Protein AF-0000000087532354 (afdb_homodimer)

Organism: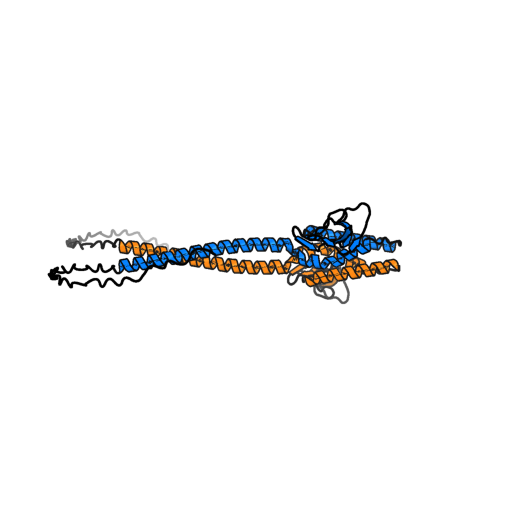 NCBI:txid342944

Secondary structure (DSSP, 8-state):
------------------------------------------HHHHHHHHHHHHHHHHHHHHHHHHHHHHHHHHHHHHHHHHHHHTTTHHHHHHHHHHHHHHHHHHHSPP-SHHHHHHHHHHHHHHHHHHHHHHHTTEEEPP-TTSBP-TTTEEEEEEE--TT--TTBEEEEEE--EEETTEEEEPEEEEEE-/------------------------------------------HHHHHHHHHHHHHHHHHHHHHHHHHHHHHHHHHHHHHHHHHHHTTTHHHHHHHHHHHHHHHHHHHS---SHHHHHHHHHHHHHHHHHHHHHHHTTEEEPP-TTSBP-TTTEEEEEEE--TT--TTBEEEEEE--EEETTEEEEPEEEEEE-

Radius of gyration: 48.54 Å; Cα contacts (8 Å, |Δi|>4): 443; chains: 2; bounding box: 159×122×84 Å

Sequence (386 aa):
MKKDEPLSNEETETVNDEKQEESTEEDTVEIIDNDTSDEAVSEDAQRIEELEAEVLEWKNRSLRTQADLDNVRKRAKDEKVKLEKYRAEKLLLGMMPALDNFERALKAEPEGEEAKSIYKGVEMVFNQLKEAAEAEGLQEMPTVGEMFDPHYHQAVMQVEEEGFESNQIVEELQKGYLLKDKVLRPAMVKVNAMKKDEPLSNEETETVNDEKQEESTEEDTVEIIDNDTSDEAVSEDAQRIEELEAEVLEWKNRSLRTQADLDNVRKRAKDEKVKLEKYRAEKLLLGMMPALDNFERALKAEPEGEEAKSIYKGVEMVFNQLKEAAEAEGLQEMPTVGEMFDPHYHQAVMQVEEEGFESNQIVEELQKGYLLKDKVLRPAMVKVNA

Foldseek 3Di:
DDDDDPDDDDPPPPPDPPDPPPDPPPPPPPPPPPPPPVVPCPPVNVVVVVVVVVCVVVVVVVVVVVVVVVVVVVVVVVVVVVCLLCVCLVVVLVCQVVLQVLVVVLVDDDDDPVVNVVSVVSVVVSVVVVVVCVVSQKDWDDAAQAADDPQAEDEDEEDADPPHDFRHFHDWPGIWIDRHPHTSGHTYTYGYD/DDDDDDPDDDPPPDPDPPDPPPDPPPPPPPPPPPPPPVVPCPPVNVVVVVVVVVVVVVVVVVVVVVVVVVVVVVVVVVVVVVCLLCVCLVVVLVCQVVLQVLVVVLVDDDDDPVVNVVSVVSVVVSVVVVVVCVVSQKDWDDAAQDADDPQAEDEDEEDADPPHDFRHFHDWPGIWIDRHPHTSGHTYTYGYD

Nearest PDB structures (foldseek):
  4ani-assembly1_B  TM=7.254E-01  e=4.272E-14  Geobacillus kaustophilus HTA426
  1dkg-assembly1_A  TM=8.005E-01  e=1.121E-10  Escherichia coli
  1dkg-assembly1_B  TM=6.593E-01  e=4.690E-10  Escherichia coli
  3a6m-assembly1_B  TM=4.992E-01  e=2.482E-08  Thermus thermophilus HB8
  4ani-assembly1_B  TM=7.252E-01  e=4.903E-14  Geobacillus kaustophilus HTA426

Solvent-accessible surface area (backbone atoms only — not comparable to full-atom values): 22303 Å² total; per-residue (Å²): 134,84,84,86,82,79,83,83,84,77,86,74,81,78,79,81,81,76,81,77,81,74,83,75,77,78,74,78,72,77,74,72,76,68,75,70,70,67,69,64,70,43,77,51,55,53,50,39,52,52,35,53,52,48,30,51,50,28,45,51,50,26,52,48,39,46,49,50,36,53,49,50,52,51,49,47,52,51,50,51,52,50,52,64,65,52,30,50,50,66,50,52,62,43,36,43,64,35,52,51,50,49,56,56,54,68,69,56,77,62,82,49,67,65,26,40,55,52,47,51,52,50,50,51,36,50,50,42,42,48,48,26,43,39,74,65,35,44,38,80,55,89,49,65,76,34,72,70,39,79,83,52,34,40,79,78,44,76,42,85,52,88,95,53,52,69,42,18,24,71,40,72,79,38,86,16,34,25,46,70,92,37,77,72,40,55,16,33,26,28,27,21,94,132,85,90,82,82,85,76,84,82,82,83,72,82,81,84,81,81,79,80,78,82,77,83,79,77,78,77,80,76,78,77,74,79,70,76,70,71,71,70,66,70,44,75,52,56,53,51,41,53,52,35,53,52,47,31,52,51,28,45,51,49,26,54,50,38,46,51,50,35,53,50,50,52,50,50,47,52,52,49,51,52,52,51,62,66,52,31,48,49,66,51,52,61,44,35,42,63,34,53,52,50,49,55,57,55,68,68,56,79,62,82,50,70,66,26,39,54,50,46,52,52,49,50,52,36,49,51,41,42,49,49,28,42,38,74,66,34,44,37,79,56,87,49,66,76,36,72,69,40,78,84,53,35,40,79,78,43,77,42,86,53,89,95,53,53,70,43,18,24,72,40,71,80,36,87,15,33,25,48,72,93,36,77,71,38,54,17,33,27,28,27,22,93

Structure (mmCIF, N/CA/C/O backbone):
data_AF-0000000087532354-model_v1
#
loop_
_entity.id
_entity.type
_entity.pdbx_description
1 polymer 'Protein GrpE'
#
loop_
_atom_site.group_PDB
_atom_site.id
_atom_site.type_symbol
_atom_site.label_atom_id
_atom_site.label_alt_id
_atom_site.label_comp_id
_atom_site.label_asym_id
_atom_site.label_entity_id
_atom_site.label_seq_id
_atom_site.pdbx_PDB_ins_code
_atom_site.Cartn_x
_atom_site.Cartn_y
_atom_site.Cartn_z
_atom_site.occupancy
_atom_site.B_iso_or_equiv
_atom_site.auth_seq_id
_atom_site.auth_comp_id
_atom_site.auth_asym_id
_atom_site.auth_atom_id
_atom_site.pdbx_PDB_model_num
ATOM 1 N N . MET A 1 1 ? -75.312 32.625 -9.445 1 25.61 1 MET A N 1
ATOM 2 C CA . MET A 1 1 ? -75.5 33.781 -10.336 1 25.61 1 MET A CA 1
ATOM 3 C C . MET A 1 1 ? -75.562 35.062 -9.531 1 25.61 1 MET A C 1
ATOM 5 O O . MET A 1 1 ? -76.125 36.062 -10.016 1 25.61 1 MET A O 1
ATOM 9 N N . LYS A 1 2 ? -75.062 34.969 -8.188 1 22.47 2 LYS A N 1
ATOM 10 C CA . LYS A 1 2 ? -75.562 35.906 -7.195 1 22.47 2 LYS A CA 1
ATOM 11 C C . LYS A 1 2 ? -75.312 37.344 -7.594 1 22.47 2 LYS A C 1
ATOM 13 O O . LYS A 1 2 ? -74.438 37.594 -8.453 1 22.47 2 LYS A O 1
ATOM 18 N N . LYS A 1 3 ? -75.125 38.156 -6.559 1 29.89 3 LYS A N 1
ATOM 19 C CA . LYS A 1 3 ? -75.625 39.344 -5.871 1 29.89 3 LYS A CA 1
ATOM 20 C C . LYS A 1 3 ? -74.812 40.594 -6.25 1 29.89 3 LYS A C 1
ATOM 22 O O . LYS A 1 3 ? -73.562 40.625 -6.051 1 29.89 3 LYS A O 1
ATOM 27 N N . ASP A 1 4 ? -75.312 41.344 -7.293 1 28.09 4 ASP A N 1
ATOM 28 C CA . ASP A 1 4 ? -74.938 42.562 -7.988 1 28.09 4 ASP A CA 1
ATOM 29 C C . ASP A 1 4 ? -74.562 43.656 -6.996 1 28.09 4 ASP A C 1
ATOM 31 O O . ASP A 1 4 ? -75.125 43.75 -5.898 1 28.09 4 ASP A O 1
ATOM 35 N N . GLU A 1 5 ? -73.438 44.375 -7.293 1 27.88 5 GLU A N 1
ATOM 36 C CA . GLU A 1 5 ? -72.375 45.219 -6.836 1 27.88 5 GLU A CA 1
ATOM 37 C C . GLU A 1 5 ? -72.812 46.625 -6.5 1 27.88 5 GLU A C 1
ATOM 39 O O . GLU A 1 5 ? -73.375 47.312 -7.355 1 27.88 5 GLU A O 1
ATOM 44 N N . PRO A 1 6 ? -73.25 47.031 -5.23 1 29.36 6 PRO A N 1
ATOM 45 C CA . PRO A 1 6 ? -73.938 48.219 -4.711 1 29.36 6 PRO A CA 1
ATOM 46 C C . PRO A 1 6 ? -73.062 49.469 -4.754 1 29.36 6 PRO A C 1
ATOM 48 O O . PRO A 1 6 ? -73.438 50.531 -4.23 1 29.36 6 PRO A O 1
ATOM 51 N N . LEU A 1 7 ? -71.938 49.562 -5.625 1 29.47 7 LEU A N 1
ATOM 52 C CA . LEU A 1 7 ? -70.812 50.344 -5.148 1 29.47 7 LEU A CA 1
ATOM 53 C C . LEU A 1 7 ? -71.188 51.844 -5.027 1 29.47 7 LEU A C 1
ATOM 55 O O . LEU A 1 7 ? -71.75 52.406 -5.969 1 29.47 7 LEU A O 1
ATOM 59 N N . SER A 1 8 ? -71.062 52.375 -3.742 1 26.92 8 SER A N 1
ATOM 60 C CA . SER A 1 8 ? -71.375 53.531 -2.865 1 26.92 8 SER A CA 1
ATOM 61 C C . SER A 1 8 ? -70.625 54.781 -3.346 1 26.92 8 SER A C 1
ATOM 63 O O . SER A 1 8 ? -69.438 54.75 -3.662 1 26.92 8 SER A O 1
ATOM 65 N N . ASN A 1 9 ? -71.5 55.781 -3.779 1 24.22 9 ASN A N 1
ATOM 66 C CA . ASN A 1 9 ? -71.312 57.094 -4.398 1 24.22 9 ASN A CA 1
ATOM 67 C C . ASN A 1 9 ? -70.438 58 -3.568 1 24.22 9 ASN A C 1
ATOM 69 O O . ASN A 1 9 ? -70.25 57.781 -2.365 1 24.22 9 ASN A O 1
ATOM 73 N N . GLU A 1 10 ? -69.812 59.125 -4.207 1 25.2 10 GLU A N 1
ATOM 74 C CA . GLU A 1 10 ? -68.75 60.031 -4.461 1 25.2 10 GLU A CA 1
ATOM 75 C C . GLU A 1 10 ? -68.812 61.281 -3.598 1 25.2 10 GLU A C 1
ATOM 77 O O . GLU A 1 10 ? -68.062 62.25 -3.781 1 25.2 10 GLU A O 1
ATOM 82 N N . GLU A 1 11 ? -69.625 61.344 -2.408 1 26.47 11 GLU A N 1
ATOM 83 C CA . GLU A 1 11 ? -70 62.75 -2.201 1 26.47 11 GLU A CA 1
ATOM 84 C C . GLU A 1 11 ? -68.812 63.562 -1.753 1 26.47 11 GLU A C 1
ATOM 86 O O . GLU A 1 11 ? -68 63.125 -0.918 1 26.47 11 GLU A O 1
ATOM 91 N N . THR A 1 12 ? -68.375 64.688 -2.498 1 27.28 12 THR A N 1
ATOM 92 C CA . THR A 1 12 ? -67.25 65.625 -2.67 1 27.28 12 THR A CA 1
ATOM 93 C C . THR A 1 12 ? -67.312 66.688 -1.58 1 27.28 12 THR A C 1
ATOM 95 O O . THR A 1 12 ? -66.562 67.688 -1.651 1 27.28 12 THR A O 1
ATOM 98 N N . GLU A 1 13 ? -67.562 66.375 -0.245 1 27.33 13 GLU A N 1
ATOM 99 C CA . GLU A 1 13 ? -67.812 67.5 0.605 1 27.33 13 GLU A CA 1
ATOM 100 C C . GLU A 1 13 ? -66.625 68.438 0.751 1 27.33 13 GLU A C 1
ATOM 102 O O . GLU A 1 13 ? -65.5 67.938 1.001 1 27.33 13 GLU A O 1
ATOM 107 N N . THR A 1 14 ? -66.562 69.625 0.153 1 28.23 14 THR A N 1
ATOM 108 C CA . THR A 1 14 ? -65.625 70.688 -0.023 1 28.23 14 THR A CA 1
ATOM 109 C C . THR A 1 14 ? -65.312 71.375 1.314 1 28.23 14 THR A C 1
ATOM 111 O O . THR A 1 14 ? -66.188 71.938 1.95 1 28.23 14 THR A O 1
ATOM 114 N N . VAL A 1 15 ? -64.562 70.75 2.264 1 27.83 15 VAL A N 1
ATOM 115 C CA . VAL A 1 15 ? -64.25 71.25 3.6 1 27.83 15 VAL A CA 1
ATOM 116 C C . VAL A 1 15 ? -63.438 72.562 3.496 1 27.83 15 VAL A C 1
ATOM 118 O O . VAL A 1 15 ? -62.531 72.688 2.672 1 27.83 15 VAL A O 1
ATOM 121 N N . ASN A 1 16 ? -64.125 73.75 3.889 1 26.28 16 ASN A N 1
ATOM 122 C CA . ASN A 1 16 ? -63.75 75.125 4.016 1 26.28 16 ASN A CA 1
ATOM 123 C C . ASN A 1 16 ? -62.594 75.375 4.953 1 26.28 16 ASN A C 1
ATOM 125 O O . ASN A 1 16 ? -62.656 75 6.129 1 26.28 16 ASN A O 1
ATOM 129 N N . ASP A 1 17 ? -61.312 75.5 4.469 1 25.25 17 ASP A N 1
ATOM 130 C CA . ASP A 1 17 ? -59.969 75.562 5.031 1 25.25 17 ASP A CA 1
ATOM 131 C C . ASP A 1 17 ? -59.781 76.938 5.746 1 25.25 17 ASP A C 1
ATOM 133 O O . ASP A 1 17 ? -59.688 77.938 5.102 1 25.25 17 ASP A O 1
ATOM 137 N N . GLU A 1 18 ? -60.656 77.312 6.766 1 25.89 18 GLU A N 1
ATOM 138 C CA . GLU A 1 18 ? -60.438 78.625 7.363 1 25.89 18 GLU A CA 1
ATOM 139 C C . GLU A 1 18 ? -59.031 78.688 7.98 1 25.89 18 GLU A C 1
ATOM 141 O O . GLU A 1 18 ? -58.594 77.812 8.695 1 25.89 18 GLU A O 1
ATOM 146 N N . LYS A 1 19 ? -58.188 79.688 7.516 1 26.73 19 LYS A N 1
ATOM 147 C CA . LYS A 1 19 ? -56.812 80.062 7.691 1 26.73 19 LYS A CA 1
ATOM 148 C C . LYS A 1 19 ? -56.594 80.75 9.062 1 26.73 19 LYS A C 1
ATOM 150 O O . LYS A 1 19 ? -57.125 81.812 9.336 1 26.73 19 LYS A O 1
ATOM 155 N N . GLN A 1 20 ? -56.812 80 10.234 1 24.98 20 GLN A N 1
ATOM 156 C CA . GLN A 1 20 ? -56.562 80.75 11.461 1 24.98 20 GLN A CA 1
ATOM 157 C C . GLN A 1 20 ? -55.094 81.188 11.578 1 24.98 20 GLN A C 1
ATOM 159 O O . GLN A 1 20 ? -54.219 80.375 11.398 1 24.98 20 GLN A O 1
ATOM 164 N N . GLU A 1 21 ? -54.781 82.438 11.352 1 26.98 21 GLU A N 1
ATOM 165 C CA . GLU A 1 21 ? -53.5 83.125 11.414 1 26.98 21 GLU A CA 1
ATOM 166 C C . GLU A 1 21 ? -52.938 83.125 12.828 1 26.98 21 GLU A C 1
ATOM 168 O O . GLU A 1 21 ? -53.531 83.688 13.758 1 26.98 21 GLU A O 1
ATOM 173 N N . GLU A 1 22 ? -52.594 82 13.438 1 26.94 22 GLU A N 1
ATOM 174 C CA . GLU A 1 22 ? -52.031 82 14.789 1 26.94 22 GLU A CA 1
ATOM 175 C C . GLU A 1 22 ? -50.75 82.812 14.852 1 26.94 22 GLU A C 1
ATOM 177 O O . GLU A 1 22 ? -49.906 82.688 13.977 1 26.94 22 GLU A O 1
ATOM 182 N N . SER A 1 23 ? -50.75 83.875 15.656 1 29.84 23 SER A N 1
ATOM 183 C CA . SER A 1 23 ? -49.719 84.875 16.047 1 29.84 23 SER A CA 1
ATOM 184 C C . SER A 1 23 ? -48.562 84.188 16.719 1 29.84 23 SER A C 1
ATOM 186 O O . SER A 1 23 ? -48.75 83.438 17.688 1 29.84 23 SER A O 1
ATOM 188 N N . THR A 1 24 ? -47.531 83.688 16.031 1 27.44 24 THR A N 1
ATOM 189 C CA . THR A 1 24 ? -46.344 83.062 16.469 1 27.44 24 THR A CA 1
ATOM 190 C C . THR A 1 24 ? -45.469 84 17.328 1 27.44 24 THR A C 1
ATOM 192 O O . THR A 1 24 ? -45.031 85 16.859 1 27.44 24 THR A O 1
ATOM 195 N N . GLU A 1 25 ? -45.938 84.188 18.625 1 29.56 25 GLU A N 1
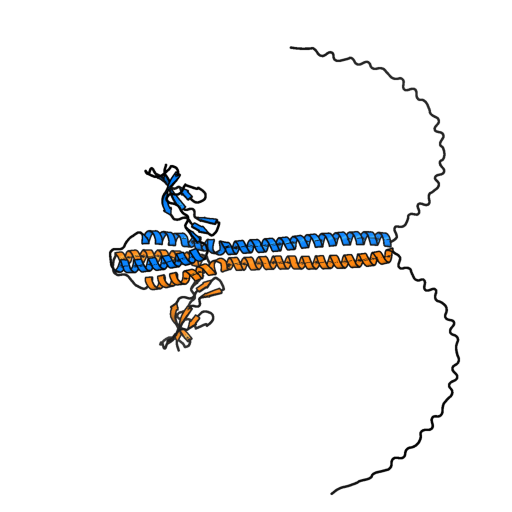ATOM 196 C CA . GLU A 1 25 ? -45.031 84.938 19.531 1 29.56 25 GLU A CA 1
ATOM 197 C C . GLU A 1 25 ? -43.656 84.25 19.547 1 29.56 25 GLU A C 1
ATOM 199 O O . GLU A 1 25 ? -43.5 83.062 19.688 1 29.56 25 GLU A O 1
ATOM 204 N N . GLU A 1 26 ? -42.688 84.875 18.828 1 29.45 26 GLU A N 1
ATOM 205 C CA . GLU A 1 26 ? -41.25 84.5 18.719 1 29.45 26 GLU A CA 1
ATOM 206 C C . GLU A 1 26 ? -40.562 84.562 20.078 1 29.45 26 GLU A C 1
ATOM 208 O O . GLU A 1 26 ? -40.438 85.688 20.656 1 29.45 26 GLU A O 1
ATOM 213 N N . ASP A 1 27 ? -40.969 83.75 21.031 1 31.92 27 ASP A N 1
ATOM 214 C CA . ASP A 1 27 ? -40.156 83.688 22.234 1 31.92 27 ASP A CA 1
ATOM 215 C C . ASP A 1 27 ? -38.656 83.562 21.891 1 31.92 27 ASP A C 1
ATOM 217 O O . ASP A 1 27 ? -38.312 82.625 21.156 1 31.92 27 ASP A O 1
ATOM 221 N N . THR A 1 28 ? -37.906 84.625 21.828 1 32.31 28 THR A N 1
ATOM 222 C CA . THR A 1 28 ? -36.438 84.625 21.688 1 32.31 28 THR A CA 1
ATOM 223 C C . THR A 1 28 ? -35.781 83.812 22.781 1 32.31 28 THR A C 1
ATOM 225 O O . THR A 1 28 ? -35.875 84.125 23.969 1 32.31 28 THR A O 1
ATOM 228 N N . VAL A 1 29 ? -35.969 82.438 22.75 1 33.97 29 VAL A N 1
ATOM 229 C CA . VAL A 1 29 ? -35.188 81.625 23.656 1 33.97 29 VAL A CA 1
ATOM 230 C C . VAL A 1 29 ? -33.688 82 23.531 1 33.97 29 VAL A C 1
ATOM 232 O O . VAL A 1 29 ? -33.156 82.188 22.438 1 33.97 29 VAL A O 1
ATOM 235 N N . GLU A 1 30 ? -33.25 82.875 24.516 1 37.31 30 GLU A N 1
ATOM 236 C CA . GLU A 1 30 ? -31.828 83.125 24.719 1 37.31 30 GLU A CA 1
ATOM 237 C C . GLU A 1 30 ? -31.047 81.812 24.703 1 37.31 30 GLU A C 1
ATOM 239 O O . GLU A 1 30 ? -31.375 80.875 25.438 1 37.31 30 GLU A O 1
ATOM 244 N N . ILE A 1 31 ? -30.641 81.375 23.5 1 36.94 31 ILE A N 1
ATOM 245 C CA . ILE A 1 31 ? -29.703 80.25 23.344 1 36.94 31 ILE A CA 1
ATOM 246 C C . ILE A 1 31 ? -28.516 80.438 24.281 1 36.94 31 ILE A C 1
ATOM 248 O O . ILE A 1 31 ? -27.781 81.438 24.172 1 36.94 31 ILE A O 1
ATOM 252 N N . ILE A 1 32 ? -28.75 80.188 25.594 1 36.94 32 ILE A N 1
ATOM 253 C CA . ILE A 1 32 ? -27.562 80 26.422 1 36.94 32 ILE A CA 1
ATOM 254 C C . ILE A 1 32 ? -26.562 79.125 25.703 1 36.94 32 ILE A C 1
ATOM 256 O O . ILE A 1 32 ? -26.891 78 25.297 1 36.94 32 ILE A O 1
ATOM 260 N N . ASP A 1 33 ? -25.625 79.75 24.984 1 36.06 33 ASP A N 1
ATOM 261 C CA . ASP A 1 33 ? -24.453 79.062 24.453 1 36.06 33 ASP A CA 1
ATOM 262 C C . ASP A 1 33 ? -23.859 78.125 25.469 1 36.06 33 ASP A C 1
ATOM 264 O O . ASP A 1 33 ? -23.375 78.5 26.531 1 36.06 33 ASP A O 1
ATOM 268 N N . ASN A 1 34 ? -24.609 77 25.797 1 37.34 34 ASN A N 1
ATOM 269 C CA . ASN A 1 34 ? -23.875 75.938 26.438 1 37.34 34 ASN A CA 1
ATOM 270 C C . ASN A 1 34 ? -22.469 75.812 25.875 1 37.34 34 ASN A C 1
ATOM 272 O O . ASN A 1 34 ? -22.297 75.625 24.656 1 37.34 34 ASN A O 1
ATOM 276 N N . ASP A 1 35 ? -21.516 76.5 26.438 1 38.66 35 ASP A N 1
ATOM 277 C CA . ASP A 1 35 ? -20.125 76.125 26.203 1 38.66 35 ASP A CA 1
ATOM 278 C C . ASP A 1 35 ? -19.953 74.625 25.953 1 38.66 35 ASP A C 1
ATOM 280 O O . ASP A 1 35 ? -20.266 73.812 26.812 1 38.66 35 ASP A O 1
ATOM 284 N N . THR A 1 36 ? -20.406 74.125 24.828 1 40.53 36 THR A N 1
ATOM 285 C CA . THR A 1 36 ? -19.953 72.812 24.375 1 40.53 36 THR A CA 1
ATOM 286 C C . THR A 1 36 ? -18.516 72.562 24.797 1 40.53 36 THR A C 1
ATOM 288 O O . THR A 1 36 ? -17.594 73.188 24.281 1 40.53 36 THR A O 1
ATOM 291 N N . SER A 1 37 ? -18.219 72.625 26.078 1 40.25 37 SER A N 1
ATOM 292 C CA . SER A 1 37 ? -16.969 71.938 26.375 1 40.25 37 SER A CA 1
ATOM 293 C C . SER A 1 37 ? -16.719 70.75 25.422 1 40.25 37 SER A C 1
ATOM 295 O O . SER A 1 37 ? -17.422 69.75 25.469 1 40.25 37 SER A O 1
ATOM 297 N N . ASP A 1 38 ? -16.609 71 24.188 1 43.47 38 ASP A N 1
ATOM 298 C CA . ASP A 1 38 ? -15.961 70.062 23.328 1 43.47 38 ASP A CA 1
ATOM 299 C C . ASP A 1 38 ? -15 69.188 24.125 1 43.47 38 ASP A C 1
ATOM 301 O O . ASP A 1 38 ? -13.93 69.625 24.531 1 43.47 38 ASP A O 1
ATOM 305 N N . GLU A 1 39 ? -15.477 68.562 25.078 1 47.88 39 GLU A N 1
ATOM 306 C CA . GLU A 1 39 ? -14.633 67.562 25.688 1 47.88 39 GLU A CA 1
ATOM 307 C C . GLU A 1 39 ? -13.648 66.938 24.672 1 47.88 39 GLU A C 1
ATOM 309 O O . GLU A 1 39 ? -14.047 66.312 23.703 1 47.88 39 GLU A O 1
ATOM 314 N N . ALA A 1 40 ? -12.773 67.688 24.203 1 51.5 40 ALA A N 1
ATOM 315 C CA . ALA A 1 40 ? -11.562 67.25 23.516 1 51.5 40 ALA A CA 1
ATOM 316 C C . ALA A 1 40 ? -11.234 65.75 23.859 1 51.5 40 ALA A C 1
ATOM 318 O O . ALA A 1 40 ? -10.977 65.438 25.016 1 51.5 40 ALA A O 1
ATOM 319 N N . VAL A 1 41 ? -11.984 64.875 23.391 1 61.28 41 VAL A N 1
ATOM 320 C CA . VAL A 1 41 ? -11.469 63.531 23.547 1 61.28 41 VAL A CA 1
ATOM 321 C C . VAL A 1 41 ? -9.945 63.562 23.625 1 61.28 41 VAL A C 1
ATOM 323 O O . VAL A 1 41 ? -9.281 63.969 22.656 1 61.28 41 VAL A O 1
ATOM 326 N N . SER A 1 42 ? -9.438 63.656 24.75 1 76.69 42 SER A N 1
ATOM 327 C CA . SER A 1 42 ? -8 63.719 24.984 1 76.69 42 SER A CA 1
ATOM 328 C C . SER A 1 42 ? -7.234 62.75 24.094 1 76.69 42 SER A C 1
ATOM 330 O O . SER A 1 42 ? -7.785 61.75 23.656 1 76.69 42 SER A O 1
ATOM 332 N N . GLU A 1 43 ? -6.277 63.281 23.391 1 86 43 GLU A N 1
ATOM 333 C CA . GLU A 1 43 ? -5.328 62.469 22.641 1 86 43 GLU A CA 1
ATOM 334 C C . GLU A 1 43 ? -5.172 61.094 23.266 1 86 43 GLU A C 1
ATOM 336 O O . GLU A 1 43 ? -5.066 60.094 22.562 1 86 43 GLU A O 1
ATOM 341 N N . ASP A 1 44 ? -5.469 61 24.562 1 87.81 44 ASP A N 1
ATOM 342 C CA . ASP A 1 44 ? -5.328 59.75 25.297 1 87.81 44 ASP A CA 1
ATOM 343 C C . ASP A 1 44 ? -6.551 58.875 25.094 1 87.81 44 ASP A C 1
ATOM 345 O O . ASP A 1 44 ? -6.422 57.656 24.953 1 87.81 44 ASP A O 1
ATOM 349 N N . ALA A 1 45 ? -7.758 59.5 25.047 1 88.5 45 ALA A N 1
ATOM 350 C CA . ALA A 1 45 ? -8.992 58.75 24.859 1 88.5 45 ALA A CA 1
ATOM 351 C C . ALA A 1 45 ? -9.039 58.125 23.453 1 88.5 45 ALA A C 1
ATOM 353 O O . ALA A 1 45 ? -9.477 56.969 23.281 1 88.5 45 ALA A O 1
ATOM 354 N N . GLN A 1 46 ? -8.578 58.875 22.484 1 92.81 46 GLN A N 1
ATOM 355 C CA . GLN A 1 46 ? -8.516 58.375 21.125 1 92.81 46 GLN A CA 1
ATOM 356 C C . GLN A 1 46 ? -7.52 57.219 21 1 92.81 46 GLN A C 1
ATOM 358 O O . GLN A 1 46 ? -7.797 56.219 20.344 1 92.81 46 GLN A O 1
ATOM 363 N N . ARG A 1 47 ? -6.387 57.375 21.594 1 94.19 47 ARG A N 1
ATOM 364 C CA . ARG A 1 47 ? -5.367 56.312 21.578 1 94.19 47 ARG A CA 1
ATOM 365 C C . ARG A 1 47 ? -5.867 55.062 22.25 1 94.19 47 ARG A C 1
ATOM 367 O O . ARG A 1 47 ? -5.602 53.938 21.781 1 94.19 47 ARG A O 1
ATOM 374 N N . ILE A 1 48 ? -6.613 55.156 2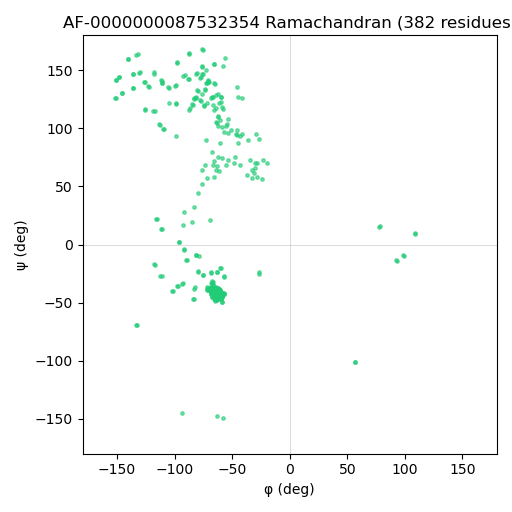3.297 1 94.31 48 ILE A N 1
ATOM 375 C CA . ILE A 1 48 ? -7.172 54.031 24.031 1 94.31 48 ILE A CA 1
ATOM 376 C C . ILE A 1 48 ? -8.172 53.281 23.141 1 94.31 48 ILE A C 1
ATOM 378 O O . ILE A 1 48 ? -8.148 52.062 23.078 1 94.31 48 ILE A O 1
ATOM 382 N N . GLU A 1 49 ? -8.984 54.062 22.453 1 94.19 49 GLU A N 1
ATOM 383 C CA . GLU A 1 49 ? -9.961 53.469 21.547 1 94.19 49 GLU A CA 1
ATOM 384 C C . GLU A 1 49 ? -9.266 52.688 20.422 1 94.19 49 GLU A C 1
ATOM 386 O O . GLU A 1 49 ? -9.672 51.594 20.078 1 94.19 49 GLU A O 1
ATOM 391 N N . GLU A 1 50 ? -8.25 53.281 19.891 1 96.38 50 GLU A N 1
ATOM 392 C CA . GLU A 1 50 ? -7.488 52.625 18.828 1 96.38 50 GLU A CA 1
ATOM 393 C C . GLU A 1 50 ? -6.832 51.344 19.312 1 96.38 50 GLU A C 1
ATOM 395 O O . GLU A 1 50 ? -6.867 50.344 18.609 1 96.38 50 GLU A O 1
ATOM 400 N N . LEU A 1 51 ? -6.285 51.375 20.469 1 96.75 51 LEU A N 1
ATOM 401 C CA . LEU A 1 51 ? -5.602 50.219 21.031 1 96.75 51 LEU A CA 1
ATOM 402 C C . LEU A 1 51 ? -6.594 49.094 21.375 1 96.75 51 LEU A C 1
ATOM 404 O O . LEU A 1 51 ? -6.301 47.938 21.188 1 96.75 51 LEU A O 1
ATOM 408 N N . GLU A 1 52 ? -7.754 49.531 21.891 1 96.62 52 GLU A N 1
ATOM 409 C CA . GLU A 1 52 ? -8.789 48.531 22.172 1 96.62 52 GLU A CA 1
ATOM 410 C C . GLU A 1 52 ? -9.242 47.812 20.906 1 96.62 52 GLU A C 1
ATOM 412 O O . GLU A 1 52 ? -9.453 46.594 20.922 1 96.62 52 GLU A O 1
ATOM 417 N N . ALA A 1 53 ? -9.328 48.594 19.891 1 97.25 53 ALA A N 1
ATOM 418 C CA . ALA A 1 53 ? -9.695 48 18.609 1 97.25 53 ALA A CA 1
ATOM 419 C C . ALA A 1 53 ? -8.617 47.062 18.109 1 97.25 53 ALA A C 1
ATOM 421 O O . ALA A 1 53 ? -8.922 45.969 17.578 1 97.25 53 ALA A O 1
ATOM 422 N N . GLU A 1 54 ? -7.383 47.406 18.266 1 97.12 54 GLU A N 1
ATOM 423 C CA . GLU A 1 54 ? -6.262 46.594 17.844 1 97.12 54 GLU A CA 1
ATOM 424 C C . GLU A 1 54 ? -6.199 45.281 18.656 1 97.12 54 GLU A C 1
ATOM 426 O O . GLU A 1 54 ? -5.93 44.219 18.109 1 97.12 54 GLU A O 1
ATOM 431 N N . VAL A 1 55 ? -6.441 45.438 19.953 1 97.31 55 VAL A N 1
ATOM 432 C CA . VAL A 1 55 ? -6.465 44.25 20.812 1 97.31 55 VAL A CA 1
ATOM 433 C C . VAL A 1 55 ? -7.531 43.281 20.328 1 97.31 55 VAL A C 1
ATOM 435 O O . VAL A 1 55 ? -7.273 42.062 20.203 1 97.31 55 VAL A O 1
ATOM 438 N N . LEU A 1 56 ? -8.695 43.844 20.031 1 97 56 LEU A N 1
ATOM 439 C CA . LEU A 1 56 ? -9.797 43 19.578 1 97 56 LEU A CA 1
ATOM 440 C C . LEU A 1 56 ? -9.461 42.312 18.25 1 97 56 LEU A C 1
ATOM 442 O O . LEU A 1 56 ? -9.742 41.156 18.062 1 97 56 LEU A O 1
ATOM 446 N N . GLU A 1 57 ? -8.852 43.031 17.375 1 97.31 57 GLU A N 1
ATOM 447 C CA . GLU A 1 57 ? -8.477 42.5 16.078 1 97.31 57 GLU A CA 1
ATOM 448 C C . GLU A 1 57 ? -7.469 41.344 16.203 1 97.31 57 GLU A C 1
ATOM 450 O O . GLU A 1 57 ? -7.66 40.281 15.633 1 97.31 57 GLU A O 1
ATOM 455 N N . TRP A 1 58 ? -6.441 41.562 17 1 97.19 58 TRP A N 1
ATOM 456 C CA . TRP A 1 58 ? -5.391 40.562 17.156 1 97.19 58 TRP A CA 1
ATOM 457 C C . TRP A 1 58 ? -5.895 39.344 17.938 1 97.19 58 TRP A C 1
ATOM 459 O O . TRP A 1 58 ? -5.508 38.219 17.672 1 97.19 58 TRP A O 1
ATOM 469 N N . LYS A 1 59 ? -6.738 39.688 18.922 1 96.81 59 LYS A N 1
ATOM 470 C CA . LYS A 1 59 ? -7.348 38.594 19.688 1 96.81 59 LYS A CA 1
ATOM 471 C C . LYS A 1 59 ? -8.195 37.719 18.781 1 96.81 59 LYS A C 1
ATOM 473 O O . LYS A 1 59 ? -8.078 36.469 18.828 1 96.81 59 LYS A O 1
ATOM 478 N N . ASN A 1 60 ? -8.969 38.281 17.891 1 97.25 60 ASN A N 1
ATOM 479 C CA . ASN A 1 60 ? -9.805 37.531 16.953 1 97.25 60 ASN A CA 1
ATOM 480 C C . ASN A 1 60 ? -8.961 36.75 15.961 1 97.25 60 ASN A C 1
ATOM 482 O O . ASN A 1 60 ? -9.25 35.594 15.664 1 97.25 60 ASN A O 1
ATOM 486 N N . ARG A 1 61 ? -7.945 37.438 15.508 1 96.62 61 ARG A N 1
ATOM 487 C CA . ARG A 1 61 ? -7.039 36.781 14.57 1 96.62 61 ARG A CA 1
ATOM 488 C C . ARG A 1 61 ? -6.359 35.562 15.211 1 96.62 61 ARG A C 1
ATOM 490 O O . ARG A 1 61 ? -6.254 34.5 14.594 1 96.62 61 ARG A O 1
ATOM 497 N N . SER A 1 62 ? -5.93 35.719 16.422 1 97.06 62 SER A N 1
ATOM 498 C CA . SER A 1 62 ? -5.25 34.656 17.156 1 97.06 62 SER A CA 1
ATOM 499 C C . SER A 1 62 ? -6.18 33.469 17.406 1 97.06 62 SER A C 1
ATOM 501 O O . SER A 1 62 ? -5.801 32.312 17.188 1 97.06 62 SER A O 1
ATOM 503 N N . LEU A 1 63 ? -7.395 33.812 17.781 1 96.88 63 LEU A N 1
ATOM 504 C CA . LEU A 1 63 ? -8.367 32.781 18.078 1 96.88 63 LEU A CA 1
ATOM 505 C C . LEU A 1 63 ? -8.742 32 16.797 1 96.88 63 LEU A C 1
ATOM 507 O O . LEU A 1 63 ? -8.875 30.781 16.828 1 96.88 63 LEU A O 1
ATOM 511 N N . ARG A 1 64 ? -8.883 32.719 15.734 1 97 64 ARG A N 1
ATOM 512 C CA . ARG A 1 64 ? -9.203 32.062 14.461 1 97 64 ARG A CA 1
ATOM 513 C C . ARG A 1 64 ? -8.062 31.172 14 1 97 64 ARG A C 1
ATOM 515 O O . ARG A 1 64 ? -8.289 30.031 13.609 1 97 64 ARG A O 1
ATOM 522 N N . THR A 1 65 ? -6.879 31.703 14.055 1 97.88 65 THR A N 1
ATOM 523 C CA . THR A 1 65 ? -5.715 30.922 13.625 1 97.88 65 THR A CA 1
ATOM 524 C C . THR A 1 65 ? -5.551 29.688 14.492 1 97.88 65 THR A C 1
ATOM 526 O O . THR A 1 65 ? -5.18 28.625 13.992 1 97.88 65 THR A O 1
ATOM 529 N N . GLN A 1 66 ? -5.828 29.875 15.758 1 97.81 66 GLN A N 1
ATOM 530 C CA . GLN A 1 66 ? -5.754 28.734 16.672 1 97.81 66 GLN A CA 1
ATOM 531 C C . GLN A 1 66 ? -6.785 27.672 16.297 1 97.81 66 GLN A C 1
ATOM 533 O O . GLN A 1 66 ? -6.48 26.469 16.312 1 97.81 66 GLN A O 1
ATOM 538 N N . ALA A 1 67 ? -7.93 28.062 15.93 1 97.88 67 ALA A N 1
ATOM 539 C CA . ALA A 1 67 ? -8.977 27.141 15.5 1 97.88 67 ALA A CA 1
ATOM 540 C C . ALA A 1 67 ? -8.594 26.438 14.203 1 97.88 67 ALA A C 1
ATOM 542 O O . ALA A 1 67 ? -8.789 25.234 14.07 1 97.88 67 ALA A O 1
ATOM 543 N N . ASP A 1 68 ? -8.062 27.188 13.336 1 98 68 ASP A N 1
ATOM 544 C CA . ASP A 1 68 ? -7.59 26.609 12.078 1 98 68 ASP A CA 1
ATOM 545 C C . ASP A 1 68 ? -6.504 25.578 12.328 1 98 68 ASP A C 1
ATOM 547 O O . ASP A 1 68 ? -6.508 24.5 11.719 1 98 68 ASP A O 1
ATOM 551 N N . LEU A 1 69 ? -5.602 25.953 13.211 1 98.12 69 LEU A N 1
ATOM 552 C CA . LEU A 1 69 ? -4.512 25.047 13.57 1 98.12 69 LEU A CA 1
ATOM 553 C C . LEU A 1 69 ? -5.059 23.75 14.133 1 98.12 69 LEU A C 1
ATOM 555 O O . LEU A 1 69 ? -4.648 22.656 13.711 1 98.12 69 LEU A O 1
ATOM 559 N N . ASP A 1 70 ? -5.996 23.781 14.969 1 98.25 70 ASP A N 1
ATOM 560 C CA . ASP A 1 70 ? -6.586 22.578 15.578 1 98.25 70 ASP A CA 1
ATOM 561 C C . ASP A 1 70 ? -7.309 21.734 14.531 1 98.25 70 ASP A C 1
ATOM 563 O O . ASP A 1 70 ? -7.191 20.516 14.523 1 98.25 70 ASP A O 1
ATOM 567 N N . ASN A 1 71 ? -7.965 22.453 13.633 1 97.62 71 ASN A N 1
ATOM 568 C CA . ASN A 1 71 ? -8.688 21.766 12.562 1 97.62 71 ASN A CA 1
ATOM 569 C C . ASN A 1 71 ? -7.73 21.047 11.609 1 97.62 71 ASN A C 1
ATOM 571 O O . ASN A 1 71 ? -7.98 19.906 11.211 1 97.62 71 ASN A O 1
ATOM 575 N N . VAL A 1 72 ? -6.68 21.766 11.328 1 97.94 72 VAL A N 1
ATOM 576 C CA . VAL A 1 72 ? -5.699 21.203 10.406 1 97.94 72 VAL A CA 1
ATOM 577 C C . VAL A 1 72 ? -5.039 19.969 11.039 1 97.94 72 VAL A C 1
ATOM 579 O O . VAL A 1 72 ? -4.816 18.969 10.359 1 97.94 72 VAL A O 1
ATOM 582 N N . ARG A 1 73 ? -4.742 20.016 12.32 1 97.69 73 ARG A N 1
ATOM 583 C CA . ARG A 1 73 ? -4.141 18.891 13.031 1 97.69 73 ARG A CA 1
ATOM 584 C C . ARG A 1 73 ? -5.078 17.688 13.039 1 97.69 73 ARG A C 1
ATOM 586 O O . ARG A 1 73 ? -4.652 16.562 12.773 1 97.69 73 ARG A O 1
ATOM 593 N N . LYS A 1 74 ? -6.309 17.984 13.297 1 97.56 74 LYS A N 1
ATOM 594 C CA . LYS A 1 74 ? -7.301 16.922 13.32 1 97.56 74 LYS A CA 1
ATOM 595 C C . LYS A 1 74 ? -7.461 16.281 11.945 1 97.56 74 LYS A C 1
ATOM 597 O O . LYS A 1 74 ? -7.469 15.055 11.812 1 97.56 74 LYS A O 1
ATOM 602 N N . ARG A 1 75 ? -7.574 17.062 10.961 1 96.62 75 ARG A N 1
ATOM 603 C CA . ARG A 1 75 ? -7.738 16.578 9.594 1 96.62 75 ARG A CA 1
ATOM 604 C C . ARG A 1 75 ? -6.527 15.766 9.156 1 96.62 75 ARG A C 1
ATOM 606 O O . ARG A 1 75 ? -6.676 14.711 8.523 1 96.62 75 ARG A O 1
ATOM 613 N N . ALA A 1 76 ? -5.352 16.328 9.43 1 96.5 76 ALA A N 1
ATOM 614 C CA . ALA A 1 76 ? -4.117 15.633 9.078 1 96.5 76 ALA A CA 1
ATOM 615 C C . ALA A 1 76 ? -4.059 14.25 9.727 1 96.5 76 ALA A C 1
ATOM 617 O O . ALA A 1 76 ? -3.662 13.273 9.086 1 96.5 76 ALA A O 1
ATOM 618 N N . LYS A 1 77 ? -4.461 14.195 10.93 1 96.5 77 LYS A N 1
ATOM 619 C CA . LYS A 1 77 ? -4.465 12.922 11.648 1 96.5 77 LYS A CA 1
ATOM 620 C C . LYS A 1 77 ? -5.441 11.938 11.016 1 96.5 77 LYS A C 1
ATOM 622 O O . LYS A 1 77 ? -5.102 10.773 10.797 1 96.5 77 LYS A O 1
ATOM 627 N N . ASP A 1 78 ? -6.59 12.398 10.688 1 96.69 78 ASP A N 1
ATOM 628 C CA . ASP A 1 78 ? -7.621 11.547 10.102 1 96.69 78 ASP A CA 1
ATOM 629 C C . ASP A 1 78 ? -7.195 11.039 8.727 1 96.69 78 ASP A C 1
ATOM 631 O O . ASP A 1 78 ? -7.406 9.875 8.398 1 96.69 78 ASP A O 1
ATOM 635 N N . GLU A 1 79 ? -6.652 11.914 8.008 1 95.81 79 GLU A N 1
ATOM 636 C CA . GLU A 1 79 ? -6.184 11.555 6.672 1 95.81 79 GLU A CA 1
ATOM 637 C C . GLU A 1 79 ? -5.07 10.516 6.738 1 95.81 79 GLU A C 1
ATOM 639 O O . GLU A 1 79 ? -5.039 9.578 5.934 1 95.81 79 GLU A O 1
ATOM 644 N N . LYS A 1 80 ? -4.215 10.703 7.664 1 95.25 80 LYS A N 1
ATOM 645 C CA . LYS A 1 80 ? -3.129 9.742 7.855 1 95.25 80 LYS A CA 1
ATOM 646 C C . LYS A 1 80 ? -3.672 8.352 8.18 1 95.25 80 LYS A C 1
ATOM 648 O O . LYS A 1 80 ? -3.209 7.355 7.629 1 95.25 80 LYS A O 1
ATOM 653 N N . VAL A 1 81 ? -4.621 8.25 8.984 1 95.44 81 VAL A N 1
ATOM 654 C CA . VAL A 1 81 ? -5.227 6.984 9.383 1 95.44 81 VAL A CA 1
ATOM 655 C C . VAL A 1 81 ? -5.855 6.309 8.164 1 95.44 81 VAL A C 1
ATOM 657 O O . VAL A 1 81 ? -5.68 5.105 7.957 1 95.44 81 VAL A O 1
ATOM 660 N N . LYS A 1 82 ? -6.484 7.074 7.379 1 94 82 LYS A N 1
ATOM 661 C CA . LYS A 1 82 ? -7.141 6.535 6.191 1 94 82 LYS A CA 1
ATOM 662 C C . LYS A 1 82 ? -6.117 6.027 5.18 1 94 82 LYS A C 1
ATOM 664 O O . LYS A 1 82 ? -6.277 4.941 4.621 1 94 82 LYS A O 1
ATOM 669 N N . LEU A 1 83 ? -5.09 6.805 4.949 1 94.81 83 LEU A N 1
ATOM 670 C CA . LEU A 1 83 ? -4.051 6.43 4 1 94.81 83 LEU A CA 1
ATOM 671 C C . LEU A 1 83 ? -3.371 5.129 4.422 1 94.81 83 LEU A C 1
ATOM 673 O O . LEU A 1 83 ? -3.104 4.266 3.584 1 94.81 83 LEU A O 1
ATOM 677 N N . GLU A 1 84 ? -3.172 4.996 5.688 1 94.38 84 GLU A N 1
ATOM 678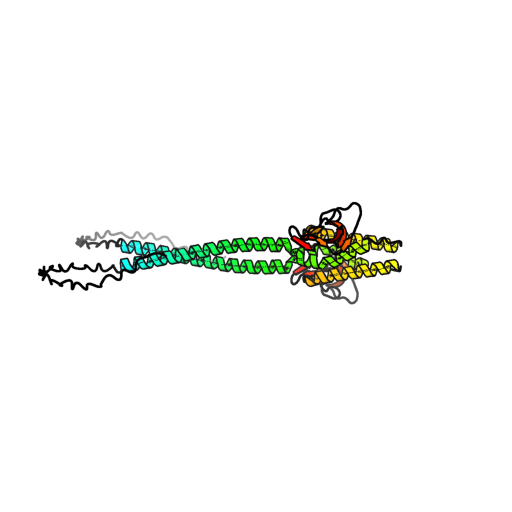 C CA . GLU A 1 84 ? -2.529 3.799 6.219 1 94.38 84 GLU A CA 1
ATOM 679 C C . GLU A 1 84 ? -3.461 2.592 6.141 1 94.38 84 GLU A C 1
ATOM 681 O O . GLU A 1 84 ? -3.027 1.489 5.801 1 94.38 84 GLU A O 1
ATOM 686 N N . LYS A 1 85 ? -4.664 2.842 6.398 1 94.12 85 LYS A N 1
ATOM 687 C CA . LYS A 1 85 ? -5.672 1.787 6.434 1 94.12 85 LYS A CA 1
ATOM 688 C C . LYS A 1 85 ? -5.836 1.138 5.062 1 94.12 85 LYS A C 1
ATOM 690 O O . LYS A 1 85 ? -5.988 -0.082 4.961 1 94.12 85 LYS A O 1
ATOM 695 N N . TYR A 1 86 ? -5.75 1.917 3.973 1 95.75 86 TYR A N 1
ATOM 696 C CA . TYR A 1 86 ? -6.02 1.422 2.627 1 95.75 86 TYR A CA 1
ATOM 697 C C . TYR A 1 86 ? -4.762 1.477 1.765 1 95.75 86 TYR A C 1
ATOM 699 O O . TYR A 1 86 ? -4.848 1.544 0.537 1 95.75 86 TYR A O 1
ATOM 707 N N . ARG A 1 87 ? -3.645 1.499 2.445 1 95.31 87 ARG A N 1
ATOM 708 C CA . ARG A 1 87 ? -2.361 1.666 1.771 1 95.31 87 ARG A CA 1
ATOM 709 C C . ARG A 1 87 ? -2.15 0.583 0.718 1 95.31 87 ARG A C 1
ATOM 711 O O . ARG A 1 87 ? -1.576 0.844 -0.341 1 95.31 87 ARG A O 1
ATOM 718 N N . ALA A 1 88 ? -2.748 -0.596 0.879 1 96.56 88 ALA A N 1
ATOM 719 C CA . ALA A 1 88 ? -2.463 -1.741 0.018 1 96.56 88 ALA A CA 1
ATOM 720 C C . ALA A 1 88 ? -3.488 -1.852 -1.105 1 96.56 88 ALA A C 1
ATOM 722 O O . ALA A 1 88 ? -3.396 -2.742 -1.955 1 96.56 88 ALA A O 1
ATOM 723 N N . GLU A 1 89 ? -4.371 -0.974 -1.179 1 96.62 89 GLU A N 1
ATOM 724 C CA . GLU A 1 89 ? -5.527 -1.092 -2.059 1 96.62 89 GLU A CA 1
ATOM 725 C C . GLU A 1 89 ? -5.102 -1.233 -3.518 1 96.62 89 GLU A C 1
ATOM 727 O O . GLU A 1 89 ? -5.52 -2.168 -4.203 1 96.62 89 GLU A O 1
ATOM 732 N N . LYS A 1 90 ? -4.25 -0.396 -3.951 1 96.19 90 LYS A N 1
ATOM 733 C CA . LYS A 1 90 ? -3.859 -0.384 -5.355 1 96.19 90 LYS A CA 1
ATOM 734 C C . LYS A 1 90 ? -3.117 -1.664 -5.73 1 96.19 90 LYS A C 1
ATOM 736 O O . LYS A 1 90 ? -3.408 -2.277 -6.762 1 96.19 90 LYS A O 1
ATOM 741 N N . LEU A 1 91 ? -2.254 -2.082 -4.91 1 97.62 91 LEU A N 1
ATOM 742 C CA . LEU A 1 91 ? -1.5 -3.299 -5.188 1 97.62 91 LEU A CA 1
ATOM 743 C C . LEU A 1 91 ? -2.404 -4.523 -5.129 1 97.62 91 LEU A C 1
ATOM 745 O O . LEU A 1 91 ? -2.301 -5.418 -5.973 1 97.62 91 LEU A O 1
ATOM 749 N N . LEU A 1 92 ? -3.252 -4.531 -4.148 1 97.81 92 LEU A N 1
ATOM 750 C CA . LEU A 1 92 ? -4.18 -5.648 -4.027 1 97.81 92 LEU A CA 1
ATOM 751 C C . LEU A 1 92 ? -5.059 -5.762 -5.27 1 97.81 92 LEU A C 1
ATOM 753 O O . LEU A 1 92 ? -5.273 -6.859 -5.785 1 97.81 92 LEU A O 1
ATOM 757 N N . LEU A 1 93 ? -5.488 -4.621 -5.766 1 96.88 93 LEU A N 1
ATOM 758 C CA . LEU A 1 93 ? -6.289 -4.613 -6.984 1 96.88 93 LEU A CA 1
ATOM 759 C C . LEU A 1 93 ? -5.48 -5.133 -8.172 1 96.88 93 LEU A C 1
ATOM 761 O O . LEU A 1 93 ? -5.996 -5.898 -8.984 1 96.88 93 LEU A O 1
ATOM 765 N N . GLY A 1 94 ? -4.246 -4.777 -8.172 1 95.62 94 GLY A N 1
ATOM 766 C CA . GLY A 1 94 ? -3.363 -5.246 -9.227 1 95.62 94 GLY A CA 1
ATOM 767 C C . GLY A 1 94 ? -3.086 -6.734 -9.156 1 95.62 94 GLY A C 1
ATOM 768 O O . GLY A 1 94 ? -2.834 -7.375 -10.18 1 95.62 94 GLY A O 1
ATOM 769 N N . MET A 1 95 ? -3.221 -7.312 -8.008 1 96.19 95 MET A N 1
ATOM 770 C CA . MET A 1 95 ? -2.896 -8.719 -7.793 1 96.19 95 MET A CA 1
ATOM 771 C C . MET A 1 95 ? -4.109 -9.609 -8.055 1 96.19 95 MET A C 1
ATOM 773 O O . MET A 1 95 ? -3.98 -10.828 -8.18 1 96.19 95 MET A O 1
ATOM 777 N N . MET A 1 96 ? -5.262 -9.055 -8.156 1 95.81 96 MET A N 1
ATOM 778 C CA . MET A 1 96 ? -6.504 -9.82 -8.156 1 95.81 96 MET A CA 1
ATOM 779 C C . MET A 1 96 ? -6.566 -10.75 -9.359 1 95.81 96 MET A C 1
ATOM 781 O O . MET A 1 96 ? -6.93 -11.922 -9.227 1 95.81 96 MET A O 1
ATOM 785 N N . PRO A 1 97 ? -6.133 -10.297 -10.508 1 94.69 97 PRO A N 1
ATOM 786 C CA . PRO A 1 97 ? -6.156 -11.219 -11.648 1 94.69 97 PRO A CA 1
ATOM 787 C C . PRO A 1 97 ? -5.293 -12.453 -11.422 1 94.69 97 PRO A C 1
ATOM 789 O O . PRO A 1 97 ? -5.691 -13.57 -11.781 1 94.69 97 PRO A O 1
ATOM 792 N N . ALA A 1 98 ? -4.184 -12.242 -10.852 1 94.75 98 ALA A N 1
ATOM 793 C CA . ALA A 1 98 ? -3.314 -13.367 -10.539 1 94.75 98 ALA A CA 1
ATOM 794 C C . ALA A 1 98 ? -3.982 -14.32 -9.547 1 94.75 98 ALA A C 1
ATOM 796 O O . ALA A 1 98 ? -3.943 -15.539 -9.727 1 94.75 98 ALA A O 1
ATOM 797 N N . LEU A 1 99 ? -4.582 -13.766 -8.555 1 94.31 99 LEU A N 1
ATOM 798 C CA . LEU A 1 99 ? -5.266 -14.578 -7.555 1 94.31 99 LEU A CA 1
ATOM 799 C C . LEU A 1 99 ? -6.402 -15.375 -8.188 1 94.31 99 LEU A C 1
ATOM 801 O O . LEU A 1 99 ? -6.586 -16.562 -7.883 1 94.31 99 LEU A O 1
ATOM 805 N N . ASP A 1 100 ? -7.051 -14.75 -9.047 1 93.62 100 ASP A N 1
ATOM 806 C CA . ASP A 1 100 ? -8.141 -15.422 -9.758 1 93.62 100 ASP A CA 1
ATOM 807 C C . ASP A 1 100 ? -7.609 -16.594 -10.594 1 93.62 100 ASP A C 1
ATOM 809 O O . ASP A 1 100 ? -8.203 -17.672 -10.609 1 93.62 100 ASP A O 1
ATOM 813 N N . ASN A 1 101 ? -6.547 -16.344 -11.203 1 91.38 101 ASN A N 1
ATOM 814 C CA . ASN A 1 101 ? -5.945 -17.375 -12.047 1 91.38 101 ASN A CA 1
ATOM 815 C C . ASN A 1 101 ? -5.422 -18.531 -11.211 1 91.38 101 ASN A C 1
ATOM 817 O O . ASN A 1 101 ? -5.539 -19.688 -11.617 1 91.38 101 ASN A O 1
ATOM 821 N N . PHE A 1 102 ? -4.895 -18.25 -10.062 1 91.69 102 PHE A N 1
ATOM 822 C CA . PHE A 1 102 ? -4.473 -19.297 -9.141 1 91.69 102 PHE A CA 1
ATOM 823 C C . PHE A 1 102 ? -5.652 -20.188 -8.75 1 91.69 102 PHE A C 1
ATOM 825 O O . PHE A 1 102 ? -5.562 -21.406 -8.789 1 91.69 102 PHE A O 1
ATOM 832 N N . GLU A 1 103 ? -6.672 -19.547 -8.43 1 89.19 103 GLU A N 1
ATOM 833 C CA . GLU A 1 103 ? -7.852 -20.281 -7.984 1 89.19 103 GLU A CA 1
ATOM 834 C C . GLU A 1 103 ? -8.383 -21.188 -9.094 1 89.19 103 GLU A C 1
ATOM 836 O O . GLU A 1 103 ? -8.75 -22.328 -8.836 1 89.19 103 GLU A O 1
ATOM 841 N N . ARG A 1 104 ? -8.312 -20.688 -10.25 1 86 104 ARG A N 1
ATOM 842 C CA . ARG A 1 104 ? -8.758 -21.469 -11.398 1 86 104 ARG A CA 1
ATOM 843 C C . ARG A 1 104 ? -7.832 -22.656 -11.648 1 86 104 ARG A C 1
ATOM 845 O O . ARG A 1 104 ? -8.297 -23.766 -11.914 1 86 104 ARG A O 1
ATOM 852 N N . ALA A 1 105 ? -6.566 -22.406 -11.516 1 85 105 ALA A N 1
ATOM 853 C CA . ALA A 1 105 ? -5.566 -23.453 -11.758 1 85 105 ALA A CA 1
ATOM 854 C C . ALA A 1 105 ? -5.645 -24.547 -10.695 1 85 105 ALA A C 1
ATOM 856 O O . ALA A 1 105 ? -5.434 -25.719 -11 1 85 105 ALA A O 1
ATOM 857 N N . LEU A 1 106 ? -5.984 -24.141 -9.555 1 87.56 106 LEU A N 1
ATOM 858 C CA . LEU A 1 106 ? -5.969 -25.078 -8.438 1 87.56 106 LEU A CA 1
ATOM 859 C C . LEU A 1 106 ? -7.234 -25.922 -8.43 1 87.56 106 LEU A C 1
ATOM 861 O O . LEU A 1 106 ? -7.305 -26.922 -7.719 1 87.56 106 LEU A O 1
ATOM 865 N N . LYS A 1 107 ? -8.117 -25.562 -9.242 1 84.56 107 LYS A N 1
ATOM 866 C CA . LYS A 1 107 ? -9.328 -26.359 -9.352 1 84.56 107 LYS A CA 1
ATOM 867 C C . LYS A 1 107 ? -9.094 -27.594 -10.227 1 84.56 107 LYS A C 1
ATOM 869 O O . LYS A 1 107 ? -9.797 -28.594 -10.094 1 84.56 107 LYS A O 1
ATOM 874 N N . ALA A 1 108 ? -8.039 -27.469 -11.117 1 79.12 108 ALA A N 1
ATOM 875 C CA . ALA A 1 108 ? -7.715 -28.594 -11.992 1 79.12 108 ALA A CA 1
ATOM 876 C C . ALA A 1 108 ? -6.762 -29.562 -11.297 1 79.12 108 ALA A C 1
ATOM 878 O O . ALA A 1 108 ? -5.742 -29.156 -10.742 1 79.12 108 ALA A O 1
ATOM 879 N N . GLU A 1 109 ? -7.133 -30.75 -11.062 1 78.44 109 GLU A N 1
ATOM 880 C CA . GLU A 1 109 ? -6.266 -31.734 -10.422 1 78.44 109 GLU A CA 1
ATOM 881 C C . GLU A 1 109 ? -5.371 -32.406 -11.453 1 78.44 109 GLU A C 1
ATOM 883 O O . GLU A 1 109 ? -5.863 -33.094 -12.359 1 78.44 109 GLU A O 1
ATOM 888 N N . PRO A 1 110 ? -4.102 -32.219 -11.172 1 80.25 110 PRO A N 1
ATOM 889 C CA . PRO A 1 110 ? -3.199 -32.875 -12.141 1 80.25 110 PRO A CA 1
ATOM 890 C C . PRO A 1 110 ? -3.094 -34.375 -11.953 1 80.25 110 PRO A C 1
ATOM 892 O O . PRO A 1 110 ? -3.357 -34.875 -10.859 1 80.25 110 PRO A O 1
ATOM 895 N N . GLU A 1 111 ? -2.799 -35.094 -12.984 1 81.06 111 GLU A N 1
ATOM 896 C CA . GLU A 1 111 ? -2.693 -36.562 -12.945 1 81.06 111 GLU A CA 1
ATOM 897 C C . GLU A 1 111 ? -1.235 -37 -12.914 1 81.06 111 GLU A C 1
ATOM 899 O O . GLU A 1 111 ? -0.878 -37.906 -12.164 1 81.06 111 GLU A O 1
ATOM 904 N N . GLY A 1 112 ? -0.381 -36.406 -13.609 1 82.44 112 GLY A N 1
ATOM 905 C CA . GLY A 1 112 ? 1.015 -36.812 -13.672 1 82.44 112 GLY A CA 1
ATOM 906 C C . GLY A 1 112 ? 1.81 -36.406 -12.445 1 82.44 112 GLY A C 1
ATOM 907 O O . GLY A 1 112 ? 1.481 -35.406 -11.797 1 82.44 112 GLY A O 1
ATOM 908 N N . GLU A 1 113 ? 2.77 -37.188 -12.039 1 85.19 113 GLU A N 1
ATOM 909 C CA . GLU A 1 113 ? 3.578 -36.938 -10.852 1 85.19 113 GLU A CA 1
ATOM 910 C C . GLU A 1 113 ? 4.266 -35.594 -10.93 1 85.19 113 GLU A C 1
ATOM 912 O O . GLU A 1 113 ? 4.289 -34.844 -9.953 1 85.19 113 GLU A O 1
ATOM 917 N N . GLU A 1 114 ? 4.738 -35.344 -12.023 1 85.69 114 GLU A N 1
ATOM 918 C CA . GLU A 1 114 ? 5.402 -34.062 -12.211 1 85.69 114 GLU A CA 1
ATOM 919 C C . GLU A 1 114 ? 4.418 -32.906 -12.062 1 85.69 114 GLU A C 1
ATOM 921 O O . GLU A 1 114 ? 4.734 -31.906 -11.43 1 85.69 114 GLU A O 1
ATOM 926 N N . ALA A 1 115 ? 3.297 -33.188 -12.617 1 84.44 115 ALA A N 1
ATOM 927 C CA . ALA A 1 115 ? 2.25 -32.156 -12.555 1 84.44 115 ALA A CA 1
ATOM 928 C C . ALA A 1 115 ? 1.766 -31.953 -11.125 1 84.44 115 ALA A C 1
ATOM 930 O O . ALA A 1 115 ? 1.472 -30.828 -10.711 1 84.44 115 ALA A O 1
ATOM 931 N N . LYS A 1 116 ? 1.812 -32.969 -10.445 1 87.75 116 LYS A N 1
ATOM 932 C CA . LYS A 1 116 ? 1.395 -32.906 -9.047 1 87.75 116 LYS A CA 1
ATOM 933 C C . LYS A 1 116 ? 2.398 -32.125 -8.211 1 87.75 116 LYS A C 1
ATOM 935 O O . LYS A 1 116 ? 2.012 -31.375 -7.309 1 87.75 116 LYS A O 1
ATOM 940 N N . SER A 1 117 ? 3.572 -32.344 -8.531 1 86.69 117 SER A N 1
ATOM 941 C CA . SER A 1 117 ? 4.617 -31.625 -7.82 1 86.69 117 SER A CA 1
ATOM 942 C C . SER A 1 117 ? 4.523 -30.125 -8.078 1 86.69 117 SER A C 1
ATOM 944 O O . SER A 1 117 ? 4.637 -29.312 -7.156 1 86.69 117 SER A O 1
ATOM 946 N N . ILE A 1 118 ? 4.246 -29.812 -9.266 1 84.44 118 ILE A N 1
ATOM 947 C CA . ILE A 1 118 ? 4.109 -28.406 -9.633 1 84.44 118 ILE A CA 1
ATOM 948 C C . ILE A 1 118 ? 2.855 -27.828 -8.992 1 84.44 118 ILE A C 1
ATOM 950 O O . ILE A 1 118 ? 2.867 -26.688 -8.516 1 84.44 118 ILE A O 1
ATOM 954 N N . TYR A 1 119 ? 1.907 -28.656 -8.969 1 86.62 119 TYR A N 1
ATOM 955 C CA . TYR A 1 119 ? 0.65 -28.25 -8.352 1 86.62 119 TYR A CA 1
ATOM 956 C C . TYR A 1 119 ? 0.857 -27.875 -6.891 1 86.62 119 TYR A C 1
ATOM 958 O O . TYR A 1 119 ? 0.361 -26.844 -6.43 1 86.62 119 TYR A O 1
ATOM 966 N N . LYS A 1 120 ? 1.577 -28.594 -6.254 1 88.81 120 LYS A N 1
ATOM 967 C CA . LYS A 1 120 ? 1.857 -28.328 -4.844 1 88.81 120 LYS A CA 1
ATOM 968 C C . LYS A 1 120 ? 2.652 -27.047 -4.668 1 88.81 120 LYS A C 1
ATOM 970 O O . LYS A 1 120 ? 2.416 -26.281 -3.725 1 88.81 120 LYS A O 1
ATOM 975 N N . GLY A 1 121 ? 3.543 -26.797 -5.523 1 87.31 121 GLY A N 1
ATOM 976 C CA . GLY A 1 121 ? 4.301 -25.562 -5.496 1 87.31 121 GLY A CA 1
ATOM 977 C C . GLY A 1 121 ? 3.441 -24.328 -5.719 1 87.31 121 GLY A C 1
ATOM 978 O O . GLY A 1 121 ? 3.594 -23.328 -5.02 1 87.31 121 GLY A O 1
ATOM 979 N N . VAL A 1 122 ? 2.57 -24.516 -6.602 1 88.94 122 VAL A N 1
ATOM 980 C CA . VAL A 1 122 ? 1.663 -23.422 -6.93 1 88.94 122 VAL A CA 1
ATOM 981 C C . VAL A 1 122 ? 0.742 -23.141 -5.742 1 88.94 122 VAL A C 1
ATOM 983 O O . VAL A 1 122 ? 0.489 -21.984 -5.402 1 88.94 122 VAL A O 1
ATOM 986 N N . GLU A 1 123 ? 0.313 -24.141 -5.18 1 91.75 123 GLU A N 1
ATOM 987 C CA . GLU A 1 123 ? -0.552 -24.016 -4.012 1 91.75 123 GLU A CA 1
ATOM 988 C C . GLU A 1 123 ? 0.165 -23.297 -2.867 1 91.75 123 GLU A C 1
ATOM 990 O O . GLU A 1 123 ? -0.415 -22.438 -2.203 1 91.75 123 GLU A O 1
ATOM 995 N N . MET A 1 124 ? 1.362 -23.656 -2.688 1 90.31 124 MET A N 1
ATOM 996 C CA . MET A 1 124 ? 2.156 -23.031 -1.63 1 90.31 124 MET A CA 1
ATOM 997 C C . MET A 1 124 ? 2.32 -21.531 -1.879 1 90.31 124 MET A C 1
ATOM 999 O O . MET A 1 124 ? 2.15 -20.734 -0.964 1 90.31 124 MET A O 1
ATOM 1003 N N . VAL A 1 125 ? 2.598 -21.188 -3.055 1 92.94 125 VAL A N 1
ATOM 1004 C CA . VAL A 1 125 ? 2.787 -19.781 -3.42 1 92.94 125 VAL A CA 1
ATOM 1005 C C . VAL A 1 125 ? 1.471 -19.031 -3.264 1 92.94 125 VAL A C 1
ATOM 1007 O O . VAL A 1 125 ? 1.452 -17.891 -2.77 1 92.94 125 VAL A O 1
ATOM 1010 N N . PHE A 1 126 ? 0.443 -19.688 -3.688 1 94.19 126 PHE A N 1
ATOM 1011 C CA . PHE A 1 126 ? -0.88 -19.094 -3.549 1 94.19 126 PHE A CA 1
ATOM 1012 C C . PHE A 1 126 ? -1.19 -18.797 -2.088 1 94.19 126 PHE A C 1
ATOM 1014 O O . PHE A 1 126 ? -1.628 -17.703 -1.751 1 94.19 126 PHE A O 1
ATOM 1021 N N . ASN A 1 127 ? -0.881 -19.672 -1.259 1 94.75 127 ASN A N 1
ATOM 1022 C CA . ASN A 1 127 ? -1.137 -19.516 0.169 1 94.75 127 ASN A CA 1
ATOM 1023 C C . ASN A 1 127 ? -0.289 -18.391 0.77 1 94.75 127 ASN A C 1
ATOM 1025 O O . ASN A 1 127 ? -0.77 -17.625 1.603 1 94.75 127 ASN A O 1
ATOM 1029 N N . GLN A 1 128 ? 0.878 -18.328 0.317 1 94.94 128 GLN A N 1
ATOM 1030 C CA . GLN A 1 128 ? 1.763 -17.266 0.793 1 94.94 128 GLN A CA 1
ATOM 1031 C C . GLN A 1 128 ? 1.233 -15.891 0.402 1 94.94 128 GLN A C 1
ATOM 1033 O O . GLN A 1 128 ? 1.221 -14.977 1.222 1 94.94 128 GLN A O 1
ATOM 1038 N N . LEU A 1 129 ? 0.814 -15.773 -0.814 1 96.75 129 LEU A N 1
ATOM 1039 C CA . LEU A 1 129 ? 0.265 -14.508 -1.295 1 96.75 129 LEU A CA 1
ATOM 1040 C C . LEU A 1 129 ? -1.027 -14.164 -0.562 1 96.75 129 LEU A C 1
ATOM 1042 O O . LEU A 1 129 ? -1.252 -13.008 -0.201 1 96.75 129 LEU A O 1
ATOM 1046 N N . LYS A 1 130 ? -1.777 -15.156 -0.389 1 95.94 130 LYS A N 1
ATOM 1047 C CA . LYS A 1 130 ? -3.031 -14.969 0.336 1 95.94 130 LYS A CA 1
ATOM 1048 C C . LYS A 1 130 ? -2.773 -14.484 1.761 1 95.94 130 LYS A C 1
ATOM 1050 O O . LYS A 1 130 ? -3.438 -13.562 2.238 1 95.94 130 LYS A O 1
ATOM 1055 N N . GLU A 1 131 ? -1.842 -15.062 2.34 1 96.5 131 GLU A N 1
ATOM 1056 C CA . GLU A 1 131 ? -1.482 -14.68 3.699 1 96.5 131 GLU A CA 1
ATOM 1057 C C . GLU A 1 131 ? -0.983 -13.234 3.75 1 96.5 131 GLU A C 1
ATOM 1059 O O . GLU A 1 131 ? -1.358 -12.477 4.645 1 96.5 131 GLU A O 1
ATOM 1064 N N . ALA A 1 132 ? -0.186 -12.898 2.803 1 96.81 132 ALA A N 1
ATOM 1065 C CA . ALA A 1 132 ? 0.321 -11.531 2.73 1 96.81 132 ALA A CA 1
ATOM 1066 C C . ALA A 1 132 ? -0.817 -10.539 2.535 1 96.81 132 ALA A C 1
ATOM 1068 O O . ALA A 1 132 ? -0.839 -9.477 3.166 1 96.81 132 ALA A O 1
ATOM 1069 N N . ALA A 1 133 ? -1.717 -10.883 1.706 1 97.31 133 ALA A N 1
ATOM 1070 C CA . ALA A 1 133 ? -2.871 -10.031 1.437 1 97.31 133 ALA A CA 1
ATOM 1071 C C . ALA A 1 133 ? -3.773 -9.93 2.662 1 97.31 133 ALA A C 1
ATOM 1073 O O . ALA A 1 133 ? -4.254 -8.844 2.996 1 97.31 133 ALA A O 1
ATOM 1074 N N . GLU A 1 134 ? -3.928 -11.039 3.355 1 97.12 134 GLU A N 1
ATOM 1075 C CA . GLU A 1 134 ? -4.754 -11.062 4.559 1 97.12 134 GLU A CA 1
ATOM 1076 C C . GLU A 1 134 ? -4.133 -10.227 5.672 1 97.12 134 GLU A C 1
ATOM 1078 O O . GLU A 1 134 ? -4.848 -9.578 6.445 1 97.12 134 GLU A O 1
ATOM 1083 N N . ALA A 1 135 ? -2.855 -10.227 5.727 1 96.31 135 ALA A N 1
ATOM 1084 C CA . ALA A 1 135 ? -2.143 -9.445 6.734 1 96.31 135 ALA A CA 1
ATOM 1085 C C . ALA A 1 135 ? -2.393 -7.953 6.547 1 96.31 135 ALA A C 1
ATOM 1087 O O . ALA A 1 135 ? -2.354 -7.184 7.508 1 96.31 135 ALA A O 1
ATOM 1088 N N . GLU A 1 136 ? -2.75 -7.605 5.305 1 96.62 136 GLU A N 1
ATOM 1089 C CA . GLU A 1 136 ? -3.039 -6.207 5.004 1 96.62 136 GLU A CA 1
ATOM 1090 C C . GLU A 1 136 ? -4.523 -5.898 5.18 1 96.62 136 GLU A C 1
ATOM 1092 O O . GLU A 1 136 ? -4.949 -4.754 5.012 1 96.62 136 GLU A O 1
ATOM 1097 N N . GLY A 1 137 ? -5.293 -6.887 5.465 1 96.5 137 GLY A N 1
ATOM 1098 C CA . GLY A 1 137 ? -6.695 -6.664 5.781 1 96.5 137 GLY A CA 1
ATOM 1099 C C . GLY A 1 137 ? -7.633 -7.152 4.695 1 96.5 137 GLY A C 1
ATOM 1100 O O . GLY A 1 137 ? -8.828 -6.852 4.719 1 96.5 137 GLY A O 1
ATOM 1101 N N . LEU A 1 138 ? -7.105 -7.859 3.746 1 97.44 138 LEU A N 1
ATOM 1102 C CA . LEU A 1 138 ? -7.957 -8.398 2.689 1 97.44 138 LEU A CA 1
ATOM 1103 C C . LEU A 1 138 ? -8.797 -9.562 3.207 1 97.44 138 LEU A C 1
ATOM 1105 O O . LEU A 1 138 ? -8.273 -10.461 3.867 1 97.44 138 LEU A O 1
ATOM 1109 N N . GLN A 1 139 ? -10.07 -9.5 2.861 1 96.44 139 GLN A N 1
ATOM 1110 C CA . GLN A 1 139 ? -10.977 -10.562 3.279 1 96.44 139 GLN A CA 1
ATOM 1111 C C . GLN A 1 139 ? -11.906 -10.984 2.139 1 96.44 139 GLN A C 1
ATOM 1113 O O . GLN A 1 139 ? -12.43 -10.133 1.421 1 96.44 139 GLN A O 1
ATOM 1118 N N . GLU A 1 140 ? -12.008 -12.328 2.01 1 94.69 140 GLU A N 1
ATOM 1119 C CA . GLU A 1 140 ? -12.953 -12.844 1.027 1 94.69 140 GLU A CA 1
ATOM 1120 C C . GLU A 1 140 ? -14.398 -12.641 1.496 1 94.69 140 GLU A C 1
ATOM 1122 O O . GLU A 1 140 ? -14.703 -12.836 2.674 1 94.69 140 GLU A O 1
ATOM 1127 N N . MET A 1 141 ? -15.25 -12.266 0.594 1 94.06 141 MET A N 1
ATOM 1128 C CA . MET A 1 141 ? -16.656 -12.047 0.952 1 94.06 141 MET A CA 1
ATOM 1129 C C . MET A 1 141 ? -17.453 -13.344 0.832 1 94.06 141 MET A C 1
ATOM 1131 O O . MET A 1 141 ? -17.234 -14.133 -0.092 1 94.06 141 MET A O 1
ATOM 1135 N N . PRO A 1 142 ? -18.359 -13.555 1.699 1 92.06 142 PRO A N 1
ATOM 1136 C CA . PRO A 1 142 ? -19.25 -14.703 1.547 1 92.06 142 PRO A CA 1
ATOM 1137 C C . PRO A 1 142 ? -20.234 -14.539 0.39 1 92.06 142 PRO A C 1
ATOM 1139 O O . PRO A 1 142 ? -20.75 -13.445 0.17 1 92.06 142 PRO A O 1
ATOM 1142 N N . THR A 1 143 ? -20.422 -15.656 -0.313 1 94.25 143 THR A N 1
ATOM 1143 C CA . THR A 1 143 ? -21.281 -15.508 -1.486 1 94.25 143 THR A CA 1
ATOM 1144 C C . THR A 1 143 ? -22.312 -16.625 -1.538 1 94.25 143 THR A C 1
ATOM 1146 O O . THR A 1 143 ? -23.469 -16.422 -1.157 1 94.25 143 THR A O 1
ATOM 1149 N N . VAL A 1 144 ? -21.922 -17.906 -1.804 1 94.19 144 VAL A N 1
ATOM 1150 C CA . VAL A 1 144 ? -22.844 -19 -2.076 1 94.19 144 VAL A CA 1
ATOM 1151 C C . VAL A 1 144 ? -23.766 -19.203 -0.877 1 94.19 144 VAL A C 1
ATOM 1153 O O . VAL A 1 144 ? -23.312 -19.328 0.258 1 94.19 144 VAL A O 1
ATOM 1156 N N . GLY A 1 145 ? -25 -19.203 -1.129 1 94.38 145 GLY A N 1
ATOM 1157 C CA . GLY A 1 145 ? -26 -19.406 -0.083 1 94.38 145 GLY A CA 1
ATOM 1158 C C . GLY A 1 145 ? -26.484 -18.094 0.522 1 94.38 145 GLY A C 1
ATOM 1159 O O . GLY A 1 145 ? -27.531 -18.078 1.188 1 94.38 145 GLY A O 1
ATOM 1160 N N . GLU A 1 146 ? -25.859 -17.016 0.301 1 96.19 146 GLU A N 1
ATOM 1161 C CA . GLU A 1 146 ? -26.25 -15.703 0.803 1 96.19 146 GLU A CA 1
ATOM 1162 C C . GLU A 1 146 ? -27.234 -15.016 -0.141 1 96.19 146 GLU A C 1
ATOM 1164 O O . GLU A 1 146 ? -27.375 -15.414 -1.302 1 96.19 146 GLU A O 1
ATOM 1169 N N . MET A 1 147 ? -27.859 -13.969 0.47 1 96.94 147 MET A N 1
ATOM 1170 C CA . MET A 1 147 ? -28.734 -13.141 -0.36 1 96.94 147 MET A CA 1
ATOM 1171 C C . MET A 1 147 ? -27.906 -12.133 -1.165 1 96.94 147 MET A C 1
ATOM 1173 O O . MET A 1 147 ? -26.922 -11.586 -0.669 1 96.94 147 MET A O 1
ATOM 1177 N N . PHE A 1 148 ? -28.5 -11.891 -2.35 1 97.19 148 PHE A N 1
ATOM 1178 C CA . PHE A 1 148 ? -27.828 -10.953 -3.236 1 97.19 148 PHE A CA 1
ATOM 1179 C C . PHE A 1 148 ? -27.859 -9.539 -2.652 1 97.19 148 PHE A C 1
ATOM 1181 O O . PHE A 1 148 ? -28.906 -9.078 -2.193 1 97.19 148 PHE A O 1
ATOM 1188 N N . ASP A 1 149 ? -26.75 -8.969 -2.555 1 96.69 149 ASP A N 1
ATOM 1189 C CA . ASP A 1 149 ? -26.594 -7.574 -2.156 1 96.69 149 ASP A CA 1
ATOM 1190 C C . ASP A 1 149 ? -25.781 -6.793 -3.188 1 96.69 149 ASP A C 1
ATOM 1192 O O . ASP A 1 149 ? -24.594 -7.055 -3.381 1 96.69 149 ASP A O 1
ATOM 1196 N N . PRO A 1 150 ? -26.375 -5.812 -3.82 1 95.38 150 PRO A N 1
ATOM 1197 C CA . PRO A 1 150 ? -25.703 -5.074 -4.891 1 95.38 150 PRO A CA 1
ATOM 1198 C C . PRO A 1 150 ? -24.422 -4.367 -4.414 1 95.38 150 PRO A C 1
ATOM 1200 O O . PRO A 1 150 ? -23.594 -3.986 -5.234 1 95.38 150 PRO A O 1
ATOM 1203 N N . HIS A 1 151 ? -24.328 -4.176 -3.184 1 95.06 151 HIS A N 1
ATOM 1204 C CA . HIS A 1 151 ? -23.141 -3.527 -2.639 1 95.06 151 HIS A CA 1
ATOM 1205 C C . HIS A 1 151 ? -21.953 -4.484 -2.613 1 95.06 151 HIS A C 1
ATOM 1207 O O . HIS A 1 151 ? -20.797 -4.059 -2.752 1 95.06 151 HIS A O 1
ATOM 1213 N N . TYR A 1 152 ? -22.234 -5.727 -2.537 1 96.62 152 TYR A N 1
ATOM 1214 C CA . TYR A 1 152 ? -21.188 -6.711 -2.338 1 96.62 152 TYR A CA 1
ATOM 1215 C C . TYR A 1 152 ? -21.094 -7.668 -3.521 1 96.62 152 TYR A C 1
ATOM 1217 O O . TYR A 1 152 ? -20.078 -8.352 -3.703 1 96.62 152 TYR A O 1
ATOM 1225 N N . HIS A 1 153 ? -22.156 -7.633 -4.254 1 97.62 153 HIS A N 1
ATOM 1226 C CA . HIS A 1 153 ? -22.234 -8.641 -5.309 1 97.62 153 HIS A CA 1
ATOM 1227 C C . HIS A 1 153 ? -22.594 -8.008 -6.648 1 97.62 153 HIS A C 1
ATOM 1229 O O . HIS A 1 153 ? -23.234 -6.961 -6.695 1 97.62 153 HIS A O 1
ATOM 1235 N N . GLN A 1 154 ? -22.094 -8.57 -7.656 1 97.38 154 GLN A N 1
ATOM 1236 C CA . GLN A 1 154 ? -22.453 -8.242 -9.031 1 97.38 154 GLN A CA 1
ATOM 1237 C C . GLN A 1 154 ? -23.094 -9.438 -9.734 1 97.38 154 GLN A C 1
ATOM 1239 O O . GLN A 1 154 ? -22.406 -10.43 -10.016 1 97.38 154 GLN A O 1
ATOM 1244 N N . ALA A 1 155 ? -24.312 -9.32 -10.078 1 96.56 155 ALA A N 1
ATOM 1245 C CA . ALA A 1 155 ? -25.016 -10.422 -10.734 1 96.56 155 ALA A CA 1
ATOM 1246 C C . ALA A 1 155 ? -24.688 -10.453 -12.227 1 96.56 155 ALA A C 1
ATOM 1248 O O . ALA A 1 155 ? -24.906 -9.469 -12.938 1 96.56 155 ALA A O 1
ATOM 1249 N N . VAL A 1 156 ? -24.266 -11.578 -12.688 1 95.75 156 VAL A N 1
ATOM 1250 C CA . VAL A 1 156 ? -23.875 -11.672 -14.094 1 95.75 156 VAL A CA 1
ATOM 1251 C C . VAL A 1 156 ? -24.859 -12.57 -14.836 1 95.75 156 VAL A C 1
ATOM 1253 O O . VAL A 1 156 ? -25.031 -12.445 -16.047 1 95.75 156 VAL A O 1
ATOM 1256 N N . MET A 1 157 ? -25.469 -13.523 -14.047 1 95.19 157 MET A N 1
ATOM 1257 C CA . MET A 1 157 ? -26.391 -14.477 -14.664 1 95.19 157 MET A CA 1
ATOM 1258 C C . MET A 1 157 ? -27.484 -14.883 -13.695 1 95.19 157 MET A C 1
ATOM 1260 O O . MET A 1 157 ? -27.25 -14.992 -12.492 1 95.19 157 MET A O 1
ATOM 1264 N N . GLN A 1 158 ? -28.625 -15.062 -14.258 1 95.38 158 GLN A N 1
ATOM 1265 C CA . GLN A 1 158 ? -29.734 -15.609 -13.484 1 95.38 158 GLN A CA 1
ATOM 1266 C C . GLN A 1 158 ? -29.984 -17.062 -13.844 1 95.38 158 GLN A C 1
ATOM 1268 O O . GLN A 1 158 ? -29.938 -17.438 -15.016 1 95.38 158 GLN A O 1
ATOM 1273 N N . VAL A 1 159 ? -30.156 -17.828 -12.805 1 95.38 159 VAL A N 1
ATOM 1274 C CA . VAL A 1 159 ? -30.438 -19.25 -13.039 1 95.38 159 VAL A CA 1
ATOM 1275 C C . VAL A 1 159 ? -31.625 -19.688 -12.188 1 95.38 159 VAL A C 1
ATOM 1277 O O . VAL A 1 159 ? -32.094 -18.938 -11.328 1 95.38 159 VAL A O 1
ATOM 1280 N N . GLU A 1 160 ? -32.125 -20.828 -12.594 1 94 160 GLU A N 1
ATOM 1281 C CA . GLU A 1 160 ? -33.156 -21.453 -11.789 1 94 160 GLU A CA 1
ATOM 1282 C C . GLU A 1 160 ? -32.688 -22.766 -11.172 1 94 160 GLU A C 1
ATOM 1284 O O . GLU A 1 160 ? -32.469 -23.75 -11.883 1 94 160 GLU A O 1
ATOM 1289 N N . GLU A 1 161 ? -32.406 -22.641 -9.914 1 90.88 161 GLU A N 1
ATOM 1290 C CA . GLU A 1 161 ? -31.906 -23.812 -9.211 1 90.88 161 GLU A CA 1
ATOM 1291 C C . GLU A 1 161 ? -32.781 -24.156 -8.016 1 90.88 161 GLU A C 1
ATOM 1293 O O . GLU A 1 161 ? -33.219 -23.281 -7.285 1 90.88 161 GLU A O 1
ATOM 1298 N N . GLU A 1 162 ? -33.031 -25.5 -7.918 1 91.81 162 GLU A N 1
ATOM 1299 C CA . GLU A 1 162 ? -33.844 -25.953 -6.789 1 91.81 162 GLU A CA 1
ATOM 1300 C C . GLU A 1 162 ? -33.062 -25.844 -5.48 1 91.81 162 GLU A C 1
ATOM 1302 O O . GLU A 1 162 ? -31.875 -26.094 -5.453 1 91.81 162 GLU A O 1
ATOM 1307 N N . GLY A 1 163 ? -33.75 -25.438 -4.414 1 92.56 163 GLY A N 1
ATOM 1308 C CA . GLY A 1 163 ? -33.125 -25.406 -3.107 1 92.56 163 GLY A CA 1
ATOM 1309 C C . GLY A 1 163 ? -32.625 -24.016 -2.719 1 92.56 163 GLY A C 1
ATOM 1310 O O . GLY A 1 163 ? -32.188 -23.797 -1.593 1 92.56 163 GLY A O 1
ATOM 1311 N N . PHE A 1 164 ? -32.688 -23.156 -3.742 1 92.88 164 PHE A N 1
ATOM 1312 C CA . PHE A 1 164 ? -32.312 -21.781 -3.477 1 92.88 164 PHE A CA 1
ATOM 1313 C C . PHE A 1 164 ? -33.5 -20.844 -3.564 1 92.88 164 PHE A C 1
ATOM 1315 O O . PHE A 1 164 ? -34.406 -21.047 -4.398 1 92.88 164 PHE A O 1
ATOM 1322 N N . GLU A 1 165 ? -33.469 -19.906 -2.654 1 94.06 165 GLU A N 1
ATOM 1323 C CA . GLU A 1 165 ? -34.531 -18.891 -2.689 1 94.06 165 GLU A CA 1
ATOM 1324 C C . GLU A 1 165 ? -34.281 -17.891 -3.812 1 94.06 165 GLU A C 1
ATOM 1326 O O . GLU A 1 165 ? -33.188 -17.828 -4.375 1 94.06 165 GLU A O 1
ATOM 1331 N N . SER A 1 166 ? -35.281 -17.141 -4.047 1 94.75 166 SER A N 1
ATOM 1332 C CA . SER A 1 166 ? -35.156 -16.047 -5.008 1 94.75 166 SER A CA 1
ATOM 1333 C C . SER A 1 166 ? -34.156 -15.016 -4.539 1 94.75 166 SER A C 1
ATOM 1335 O O . SER A 1 166 ? -34.125 -14.625 -3.369 1 94.75 166 SER A O 1
ATOM 1337 N N . ASN A 1 167 ? -33.25 -14.711 -5.395 1 95.38 167 ASN A N 1
ATOM 1338 C CA . ASN A 1 167 ? -32.219 -13.703 -5.148 1 95.38 167 ASN A CA 1
ATOM 1339 C C . ASN A 1 167 ? -31.094 -14.242 -4.262 1 95.38 167 ASN A C 1
ATOM 1341 O O . ASN A 1 167 ? -30.328 -13.477 -3.689 1 95.38 167 ASN A O 1
ATOM 1345 N N . GLN A 1 168 ? -31.078 -15.5 -4.176 1 97 168 GLN A N 1
ATOM 1346 C CA . GLN A 1 168 ? -29.969 -16.125 -3.451 1 97 168 GLN A CA 1
ATOM 1347 C C . GLN A 1 168 ? -28.828 -16.484 -4.395 1 97 168 GLN A C 1
ATOM 1349 O O . GLN A 1 168 ? -29.062 -16.875 -5.543 1 97 168 GLN A O 1
ATOM 1354 N N . ILE A 1 169 ? -27.703 -16.359 -3.881 1 97.44 169 ILE A N 1
ATOM 1355 C CA . ILE A 1 169 ? -26.516 -16.625 -4.703 1 97.44 169 ILE A CA 1
ATOM 1356 C C . ILE A 1 169 ? -26.312 -18.141 -4.844 1 97.44 169 ILE A C 1
ATOM 1358 O O . ILE A 1 169 ? -26.188 -18.844 -3.842 1 97.44 169 ILE A O 1
ATOM 1362 N N . VAL A 1 170 ? -26.266 -18.609 -6.113 1 96.69 170 VAL A N 1
ATOM 1363 C CA . VAL A 1 170 ? -26.188 -20.047 -6.398 1 96.69 170 VAL A CA 1
ATOM 1364 C C . VAL A 1 170 ? -24.734 -20.453 -6.652 1 96.69 170 VAL A C 1
ATOM 1366 O O . VAL A 1 170 ? -24.312 -21.547 -6.258 1 96.69 170 VAL A O 1
ATOM 1369 N N . GLU A 1 171 ? -23.984 -19.531 -7.305 1 95.94 171 GLU A N 1
ATOM 1370 C CA . GLU A 1 171 ? -22.609 -19.828 -7.684 1 95.94 171 GLU A CA 1
ATOM 1371 C C . GLU A 1 171 ? -21.766 -18.547 -7.719 1 95.94 171 GLU A C 1
ATOM 1373 O O . GLU A 1 171 ? -22.25 -17.5 -8.141 1 95.94 171 GLU A O 1
ATOM 1378 N N . GLU A 1 172 ? -20.578 -18.781 -7.25 1 95.5 172 GLU A N 1
ATOM 1379 C CA . GLU A 1 172 ? -19.594 -17.703 -7.332 1 95.5 172 GLU A CA 1
ATOM 1380 C C . GLU A 1 172 ? -18.672 -17.891 -8.531 1 95.5 172 GLU A C 1
ATOM 1382 O O . GLU A 1 172 ? -17.984 -18.906 -8.633 1 95.5 172 GLU A O 1
ATOM 1387 N N . LEU A 1 173 ? -18.609 -16.938 -9.453 1 93.25 173 LEU A N 1
ATOM 1388 C CA . LEU A 1 173 ? -17.781 -17.016 -10.648 1 93.25 173 LEU A CA 1
ATOM 1389 C C . LEU A 1 173 ? -16.422 -16.359 -10.406 1 93.25 173 LEU A C 1
ATOM 1391 O O . LEU A 1 173 ? -15.43 -16.734 -11.016 1 93.25 173 LEU A O 1
ATOM 1395 N N . GLN A 1 174 ? -16.469 -15.32 -9.586 1 94.06 174 GLN A N 1
ATOM 1396 C CA . GLN A 1 174 ? -15.273 -14.586 -9.195 1 94.06 174 GLN A CA 1
ATOM 1397 C C . GLN A 1 174 ? -15.383 -14.078 -7.762 1 94.06 174 GLN A C 1
ATOM 1399 O O . GLN A 1 174 ? -16.391 -13.469 -7.387 1 94.06 174 GLN A O 1
ATOM 1404 N N . LYS A 1 175 ? -14.336 -14.367 -7.047 1 94.88 175 LYS A N 1
ATOM 1405 C CA . LYS A 1 175 ? -14.352 -13.977 -5.645 1 94.88 175 LYS A CA 1
ATOM 1406 C C . LYS A 1 175 ? -14.367 -12.461 -5.496 1 94.88 175 LYS A C 1
ATOM 1408 O O . LYS A 1 175 ? -13.719 -11.75 -6.266 1 94.88 175 LYS A O 1
ATOM 1413 N N . GLY A 1 176 ? -15.172 -11.984 -4.527 1 96.62 176 GLY A N 1
ATOM 1414 C CA . GLY A 1 176 ? -15.117 -10.602 -4.074 1 96.62 176 GLY A CA 1
ATOM 1415 C C . GLY A 1 176 ? -14.305 -10.422 -2.809 1 96.62 176 GLY A C 1
ATOM 1416 O O . GLY A 1 176 ? -14.117 -11.367 -2.045 1 96.62 176 GLY A O 1
ATOM 1417 N N . TYR A 1 177 ? -13.852 -9.172 -2.691 1 97.62 177 TYR A N 1
ATOM 1418 C CA . TYR A 1 177 ? -12.961 -8.938 -1.561 1 97.62 177 TYR A CA 1
ATOM 1419 C C . TYR A 1 177 ? -13.312 -7.637 -0.85 1 97.62 177 TYR A C 1
ATOM 1421 O O . TYR A 1 177 ? -13.75 -6.676 -1.484 1 97.62 177 TYR A O 1
ATOM 1429 N N . LEU A 1 178 ? -13.07 -7.766 0.441 1 96.81 178 LEU A N 1
ATOM 1430 C CA . LEU A 1 178 ? -13.141 -6.582 1.291 1 96.81 178 LEU A CA 1
ATOM 1431 C C . LEU A 1 178 ? -11.758 -6.199 1.8 1 96.81 178 LEU A C 1
ATOM 1433 O O . LEU A 1 178 ? -10.938 -7.074 2.109 1 96.81 178 LEU A O 1
ATOM 1437 N N . LEU A 1 179 ? -11.547 -4.941 1.786 1 97 179 LEU A N 1
ATOM 1438 C CA . LEU A 1 179 ? -10.375 -4.422 2.479 1 97 179 LEU A CA 1
ATOM 1439 C C . LEU A 1 179 ? -10.781 -3.654 3.732 1 97 179 LEU A C 1
ATOM 1441 O O . LEU A 1 179 ? -11.156 -2.484 3.652 1 97 179 LEU A O 1
ATOM 1445 N N . LYS A 1 180 ? -10.664 -4.363 4.828 1 94.44 180 LYS A N 1
ATOM 1446 C CA . LYS A 1 180 ? -11.148 -3.828 6.094 1 94.44 180 LYS A CA 1
ATOM 1447 C C . LYS A 1 180 ? -12.633 -3.467 6.008 1 94.44 180 LYS A C 1
ATOM 1449 O O . LYS A 1 180 ? -13.484 -4.348 5.871 1 94.44 180 LYS A O 1
ATOM 1454 N N . ASP A 1 181 ? -12.984 -2.223 5.84 1 93.62 181 ASP A N 1
ATOM 1455 C CA . ASP A 1 181 ? -14.391 -1.836 5.855 1 93.62 181 ASP A CA 1
ATOM 1456 C C . ASP A 1 181 ? -14.852 -1.383 4.473 1 93.62 181 ASP A C 1
ATOM 1458 O O . ASP A 1 181 ? -15.961 -0.873 4.32 1 93.62 181 ASP A O 1
ATOM 1462 N N . LYS A 1 182 ? -14.055 -1.66 3.496 1 94.19 182 LYS A N 1
ATOM 1463 C CA . LYS A 1 182 ? -14.367 -1.194 2.146 1 94.19 182 LYS A CA 1
ATOM 1464 C C . LYS A 1 182 ? -14.375 -2.352 1.153 1 94.19 182 LYS A C 1
ATOM 1466 O O . LYS A 1 182 ? -13.539 -3.254 1.236 1 94.19 182 LYS A O 1
ATOM 1471 N N . VAL A 1 183 ? -15.383 -2.248 0.24 1 96.88 183 VAL A N 1
ATOM 1472 C CA . VAL A 1 183 ? -15.414 -3.246 -0.824 1 96.88 183 VAL A CA 1
ATOM 1473 C C . VAL A 1 183 ? -14.312 -2.959 -1.841 1 96.88 183 VAL A C 1
ATOM 1475 O O . VAL A 1 183 ? -14.273 -1.877 -2.432 1 96.88 183 VAL A O 1
ATOM 1478 N N . LEU A 1 184 ? -13.453 -3.814 -2.023 1 97 184 LEU A N 1
ATOM 1479 C CA . LEU A 1 184 ? -12.383 -3.68 -3.004 1 97 184 LEU A CA 1
ATOM 1480 C C . LEU A 1 184 ? -12.859 -4.094 -4.391 1 97 184 LEU A C 1
ATOM 1482 O O . LEU A 1 184 ? -12.562 -3.424 -5.383 1 97 184 LEU A O 1
ATOM 1486 N N . ARG A 1 185 ? -13.492 -5.16 -4.438 1 96.62 185 ARG A N 1
ATOM 1487 C CA . ARG A 1 185 ? -14.117 -5.691 -5.648 1 96.62 185 ARG A CA 1
ATOM 1488 C C . ARG A 1 185 ? -15.328 -6.547 -5.312 1 96.62 185 ARG A C 1
ATOM 1490 O O . ARG A 1 185 ? -15.242 -7.465 -4.496 1 96.62 185 ARG A O 1
ATOM 1497 N N . PRO A 1 186 ? -16.453 -6.242 -5.887 1 97.06 186 PRO A N 1
ATOM 1498 C CA . PRO A 1 186 ? -17.609 -7.102 -5.641 1 97.06 186 PRO A CA 1
ATOM 1499 C C . PRO A 1 186 ? -17.438 -8.508 -6.215 1 97.06 186 PRO A C 1
ATOM 1501 O O . PRO A 1 186 ? -16.672 -8.695 -7.164 1 97.06 186 PRO A O 1
ATOM 1504 N N . ALA A 1 187 ? -18.156 -9.461 -5.621 1 97.62 187 ALA A N 1
ATOM 1505 C CA . ALA A 1 187 ? -18.125 -10.828 -6.129 1 97.62 187 ALA A CA 1
ATOM 1506 C C . ALA A 1 187 ? -19.031 -10.984 -7.344 1 97.62 187 ALA A C 1
ATOM 1508 O O . ALA A 1 187 ? -20.141 -10.438 -7.371 1 97.62 187 ALA A O 1
ATOM 1509 N N . MET A 1 188 ? -18.484 -11.586 -8.352 1 97.06 188 MET A N 1
ATOM 1510 C CA . MET A 1 188 ? -19.344 -11.938 -9.477 1 97.06 188 MET A CA 1
ATOM 1511 C C . MET A 1 188 ? -20.078 -13.25 -9.211 1 97.06 188 MET A C 1
ATOM 1513 O O . MET A 1 188 ? -19.438 -14.273 -8.945 1 97.06 188 MET A O 1
ATOM 1517 N N . VAL A 1 189 ? -21.438 -13.148 -9.344 1 97.62 189 VAL A N 1
ATOM 1518 C CA . VAL A 1 189 ? -22.203 -14.289 -8.867 1 97.62 189 VAL A CA 1
ATOM 1519 C C . VAL A 1 189 ? -23.375 -14.578 -9.812 1 97.62 189 VAL A C 1
ATOM 1521 O O . VAL A 1 189 ? -23.719 -13.734 -10.641 1 97.62 189 VAL A O 1
ATOM 1524 N N . LYS A 1 190 ? -23.828 -15.82 -9.688 1 97.31 190 LYS A N 1
ATOM 1525 C CA . LYS A 1 190 ? -25.094 -16.219 -10.273 1 97.31 190 LYS A CA 1
ATOM 1526 C C . LYS A 1 190 ? -26.203 -16.219 -9.227 1 97.31 190 LYS A C 1
ATOM 1528 O O . LYS A 1 190 ? -26.016 -16.719 -8.117 1 97.31 190 LYS A O 1
ATOM 1533 N N . VAL A 1 191 ? -27.312 -15.711 -9.617 1 97.31 191 VAL A N 1
ATOM 1534 C CA . VAL A 1 191 ? -28.406 -15.578 -8.656 1 97.31 191 VAL A CA 1
ATOM 1535 C C . VAL A 1 191 ? -29.594 -16.406 -9.117 1 97.31 191 VAL A C 1
ATOM 1537 O O . VAL A 1 191 ? -29.844 -16.531 -10.32 1 97.31 191 VAL A O 1
ATOM 1540 N N . ASN A 1 192 ? -30.281 -16.875 -8.078 1 96.81 192 ASN A N 1
ATOM 1541 C CA . ASN A 1 192 ? -31.484 -17.641 -8.391 1 96.81 192 ASN A CA 1
ATOM 1542 C C . ASN A 1 192 ? -32.656 -16.734 -8.766 1 96.81 192 ASN A C 1
ATOM 1544 O O . ASN A 1 192 ? -32.844 -15.68 -8.141 1 96.81 192 ASN A O 1
ATOM 1548 N N . ALA A 1 193 ? -33.406 -17.219 -9.695 1 93.12 193 ALA A N 1
ATOM 1549 C CA . ALA A 1 193 ? -34.562 -16.453 -10.125 1 93.12 193 ALA A CA 1
ATOM 1550 C C . ALA A 1 193 ? -35.75 -16.703 -9.211 1 93.12 193 ALA A C 1
ATOM 1552 O O . ALA A 1 193 ? -35.875 -17.766 -8.602 1 93.12 193 ALA A O 1
ATOM 1553 N N . MET B 1 1 ? 82.438 28.25 44.844 1 21.89 1 MET B N 1
ATOM 1554 C CA . MET B 1 1 ? 83.062 28.906 45.969 1 21.89 1 MET B CA 1
ATOM 1555 C C . MET B 1 1 ? 82.188 30.016 46.531 1 21.89 1 MET B C 1
ATOM 1557 O O . MET B 1 1 ? 82.438 30.547 47.625 1 21.89 1 MET B O 1
ATOM 1561 N N . LYS B 1 2 ? 81.5 30.75 45.531 1 18.56 2 LYS B N 1
ATOM 1562 C CA . LYS B 1 2 ? 81.438 32.125 46 1 18.56 2 LYS B CA 1
ATOM 1563 C C . LYS B 1 2 ? 80.625 32.219 47.281 1 18.56 2 LYS B C 1
ATOM 1565 O O . LYS B 1 2 ? 79.812 31.312 47.625 1 18.56 2 LYS B O 1
ATOM 1570 N N . LYS B 1 3 ? 79.938 33.531 47.312 1 21.77 3 LYS B N 1
ATOM 1571 C CA . LYS B 1 3 ? 79.875 34.781 48.062 1 21.77 3 LYS B CA 1
ATOM 1572 C C . LYS B 1 3 ? 78.75 34.719 49.125 1 21.77 3 LYS B C 1
ATOM 1574 O O . LYS B 1 3 ? 77.812 33.906 49.031 1 21.77 3 LYS B O 1
ATOM 1579 N N . ASP B 1 4 ? 78.125 36 49.281 1 22.2 4 ASP B N 1
ATOM 1580 C CA . ASP B 1 4 ? 78 37.125 50.219 1 22.2 4 ASP B CA 1
ATOM 1581 C C . ASP B 1 4 ? 76.688 37.125 50.906 1 22.2 4 ASP B C 1
ATOM 1583 O O . ASP B 1 4 ? 75.625 37 50.25 1 22.2 4 ASP B O 1
ATOM 1587 N N . GLU B 1 5 ? 76.688 37.062 52.219 1 24.97 5 GLU B N 1
ATOM 1588 C CA . GLU B 1 5 ? 75.688 36.75 53.25 1 24.97 5 GLU B CA 1
ATOM 1589 C C . GLU B 1 5 ? 74.75 37.938 53.531 1 24.97 5 GLU B C 1
ATOM 1591 O O . GLU B 1 5 ? 73.75 37.781 54.219 1 24.97 5 GLU B O 1
ATOM 1596 N N . PRO B 1 6 ? 74.938 39.312 53.031 1 26.34 6 PRO B N 1
ATOM 1597 C CA . PRO B 1 6 ? 74.812 40.312 54.094 1 26.34 6 PRO B CA 1
ATOM 1598 C C . PRO B 1 6 ? 73.312 40.531 54.469 1 26.34 6 PRO B C 1
ATOM 1600 O O . PRO B 1 6 ? 72.438 40.531 53.625 1 26.34 6 PRO B O 1
ATOM 1603 N N . LEU B 1 7 ? 72.938 40.469 55.844 1 27.36 7 LEU B N 1
ATOM 1604 C CA . LEU B 1 7 ? 71.75 40.375 56.625 1 27.36 7 LEU B CA 1
ATOM 1605 C C . LEU B 1 7 ? 71.125 41.75 56.875 1 27.36 7 LEU B C 1
ATOM 1607 O O . LEU B 1 7 ? 70.25 41.875 57.75 1 27.36 7 LEU B O 1
ATOM 1611 N N . SER B 1 8 ? 71.5 42.812 56 1 24.81 8 SE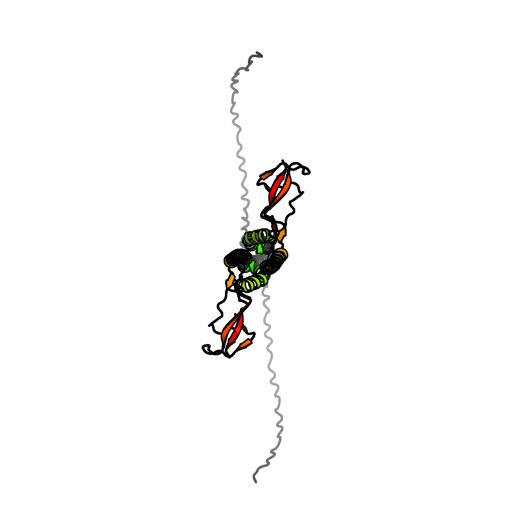R B N 1
ATOM 1612 C CA . SER B 1 8 ? 71.375 44.094 56.719 1 24.81 8 SER B CA 1
ATOM 1613 C C . SER B 1 8 ? 69.938 44.25 57.219 1 24.81 8 SER B C 1
ATOM 1615 O O . SER B 1 8 ? 69 43.75 56.594 1 24.81 8 SER B O 1
ATOM 1617 N N . ASN B 1 9 ? 69.812 45.062 58.344 1 23.77 9 ASN B N 1
ATOM 1618 C CA . ASN B 1 9 ? 69 45.469 59.5 1 23.77 9 ASN B CA 1
ATOM 1619 C C . ASN B 1 9 ? 67.812 46.281 59.094 1 23.77 9 ASN B C 1
ATOM 1621 O O . ASN B 1 9 ? 67.812 47 58.094 1 23.77 9 ASN B O 1
ATOM 1625 N N . GLU B 1 10 ? 66.688 46.188 59.906 1 24.47 10 GLU B N 1
ATOM 1626 C CA . GLU B 1 10 ? 65.188 46.219 60.031 1 24.47 10 GLU B CA 1
ATOM 1627 C C . GLU B 1 10 ? 64.75 47.656 60.344 1 24.47 10 GLU B C 1
ATOM 1629 O O . GLU B 1 10 ? 64.25 47.906 61.469 1 24.47 10 GLU B O 1
ATOM 1634 N N . GLU B 1 11 ? 65.5 48.812 59.938 1 24.89 11 GLU B N 1
ATOM 1635 C CA . GLU B 1 11 ? 65.125 49.938 60.781 1 24.89 11 GLU B CA 1
ATOM 1636 C C . GLU B 1 11 ? 63.688 50.375 60.5 1 24.89 11 GLU B C 1
ATOM 1638 O O . GLU B 1 11 ? 63.25 50.469 59.344 1 24.89 11 GLU B O 1
ATOM 1643 N N . THR B 1 12 ? 62.781 50.469 61.531 1 26.94 12 THR B N 1
ATOM 1644 C CA . THR B 1 12 ? 61.375 50.562 61.875 1 26.94 12 THR B CA 1
ATOM 1645 C C . THR B 1 12 ? 60.906 52 61.781 1 26.94 12 THR B C 1
ATOM 1647 O O . THR B 1 12 ? 59.781 52.312 62.156 1 26.94 12 THR B O 1
ATOM 1650 N N . GLU B 1 13 ? 61.438 52.906 60.844 1 26.06 13 GLU B N 1
ATOM 1651 C CA . GLU B 1 13 ? 61.156 54.281 61.188 1 26.06 13 GLU B CA 1
ATOM 1652 C C . GLU B 1 13 ? 59.656 54.562 61.219 1 26.06 13 GLU B C 1
ATOM 1654 O O . GLU B 1 13 ? 58.906 54.094 60.344 1 26.06 13 GLU B O 1
ATOM 1659 N N . THR B 1 14 ? 59.062 55.031 62.375 1 27.33 14 THR B N 1
ATOM 1660 C CA . THR B 1 14 ? 57.781 55.375 62.969 1 27.33 14 THR B CA 1
ATOM 1661 C C . THR B 1 14 ? 57.188 56.625 62.281 1 27.33 14 THR B C 1
ATOM 1663 O O . THR B 1 14 ? 57.812 57.688 62.312 1 27.33 14 THR B O 1
ATOM 1666 N N . VAL B 1 15 ? 56.562 56.562 61.094 1 27.75 15 VAL B N 1
ATOM 1667 C CA . VAL B 1 15 ? 56 57.656 60.312 1 27.75 15 VAL B CA 1
ATOM 1668 C C . VAL B 1 15 ? 54.875 58.344 61.094 1 27.75 15 VAL B C 1
ATOM 1670 O O . VAL B 1 15 ? 54 57.656 61.656 1 27.75 15 VAL B O 1
ATOM 1673 N N . ASN B 1 16 ? 55.188 59.562 61.719 1 24.38 16 ASN B N 1
ATOM 1674 C CA . ASN B 1 16 ? 54.406 60.5 62.531 1 24.38 16 ASN B CA 1
ATOM 1675 C C . ASN B 1 16 ? 53.188 61 61.75 1 24.38 16 ASN B C 1
ATOM 1677 O O . ASN B 1 16 ? 53.312 61.469 60.594 1 24.38 16 ASN B O 1
ATOM 1681 N N . ASP B 1 17 ? 51.938 60.719 62.188 1 24.64 17 ASP B N 1
ATOM 1682 C CA . ASP B 1 17 ? 50.531 60.812 61.781 1 24.64 17 ASP B CA 1
ATOM 1683 C C . ASP B 1 17 ? 50.031 62.25 61.906 1 24.64 17 ASP B C 1
ATOM 1685 O O . ASP B 1 17 ? 49.812 62.75 63 1 24.64 17 ASP B O 1
ATOM 1689 N N . GLU B 1 18 ? 50.719 63.312 61.312 1 24.98 18 GLU B N 1
ATOM 1690 C CA . GLU B 1 18 ? 50.188 64.625 61.625 1 24.98 18 GLU B CA 1
ATOM 1691 C C . GLU B 1 18 ? 48.75 64.75 61.062 1 24.98 18 GLU B C 1
ATOM 1693 O O . GLU B 1 18 ? 48.5 64.5 59.906 1 24.98 18 GLU B O 1
ATOM 1698 N N . LYS B 1 19 ? 47.75 64.938 61.969 1 26.56 19 LYS B N 1
ATOM 1699 C CA . LYS B 1 19 ? 46.312 65.062 61.938 1 26.56 19 LYS B CA 1
ATOM 1700 C C . LYS B 1 19 ? 45.875 66.438 61.375 1 26.56 19 LYS B C 1
ATOM 1702 O O . LYS B 1 19 ? 46.125 67.438 61.969 1 26.56 19 LYS B O 1
ATOM 1707 N N . GLN B 1 20 ? 46.094 66.75 60.031 1 24.98 20 GLN B N 1
ATOM 1708 C CA . GLN B 1 20 ? 45.594 68.062 59.594 1 24.98 20 GLN B CA 1
ATOM 1709 C C . GLN B 1 20 ? 44.094 68.188 59.719 1 24.98 20 GLN B C 1
ATOM 1711 O O . GLN B 1 20 ? 43.375 67.25 59.312 1 24.98 20 GLN B O 1
ATOM 1716 N N . GLU B 1 21 ? 43.531 69 60.625 1 26.22 21 GLU B N 1
ATOM 1717 C CA . GLU B 1 21 ? 42.188 69.375 61.031 1 26.22 21 GLU B CA 1
ATOM 1718 C C . GLU B 1 21 ? 41.438 70.062 59.906 1 26.22 21 GLU B C 1
ATOM 1720 O O . GLU B 1 21 ? 41.844 71.125 59.438 1 26.22 21 GLU B O 1
ATOM 1725 N N . GLU B 1 22 ? 41.062 69.438 58.781 1 27.08 22 GLU B N 1
ATOM 1726 C CA . GLU B 1 22 ? 40.312 70.062 57.688 1 27.08 22 GLU B CA 1
ATOM 1727 C C . GLU B 1 22 ? 38.969 70.562 58.156 1 27.08 22 GLU B C 1
ATOM 1729 O O . GLU B 1 22 ? 38.219 69.812 58.812 1 27.08 22 GLU B O 1
ATOM 1734 N N . SER B 1 23 ? 38.75 71.938 58.312 1 28.33 23 SER B N 1
ATOM 1735 C CA . SER B 1 23 ? 37.594 72.688 58.688 1 28.33 23 SER B CA 1
ATOM 1736 C C . SER B 1 23 ? 36.438 72.438 57.719 1 28.33 23 SER B C 1
ATOM 1738 O O . SER B 1 23 ? 36.594 72.562 56.5 1 28.33 23 SER B O 1
ATOM 1740 N N . THR B 1 24 ? 35.438 71.625 58 1 27.89 24 THR B N 1
ATOM 1741 C CA . THR B 1 24 ? 34.219 71.188 57.344 1 27.89 24 THR B CA 1
ATOM 1742 C C . THR B 1 24 ? 33.219 72.375 57.219 1 27.89 24 THR B C 1
ATOM 1744 O O . THR B 1 24 ? 32.688 72.812 58.25 1 27.89 24 THR B O 1
ATOM 1747 N N . GLU B 1 25 ? 33.5 73.438 56.375 1 29.52 25 GLU B N 1
ATOM 1748 C CA . GLU B 1 25 ? 32.469 74.438 56.188 1 29.52 25 GLU B CA 1
ATOM 1749 C C . GLU B 1 25 ? 31.172 73.812 55.75 1 29.52 25 GLU B C 1
ATOM 1751 O O . GLU B 1 25 ? 31.141 73 54.844 1 29.52 25 GLU B O 1
ATOM 1756 N N . GLU B 1 26 ? 30.141 73.75 56.594 1 29.83 26 GLU B N 1
ATOM 1757 C CA . GLU B 1 26 ? 28.766 73.25 56.5 1 29.83 26 GLU B CA 1
ATOM 1758 C C . GLU B 1 26 ? 27.938 74.062 55.531 1 29.83 26 GLU B C 1
ATOM 1760 O O . GLU B 1 26 ? 27.594 75.188 55.812 1 29.83 26 GLU B O 1
ATOM 1765 N N . ASP B 1 27 ? 28.312 74.188 54.219 1 32.5 27 ASP B N 1
ATOM 1766 C CA . ASP B 1 27 ? 27.406 74.875 53.344 1 32.5 27 ASP B CA 1
ATOM 1767 C C . ASP B 1 27 ? 26 74.25 53.375 1 32.5 27 ASP B C 1
ATOM 1769 O O . ASP B 1 27 ? 25.844 73.062 53.219 1 32.5 27 ASP B O 1
ATOM 1773 N N . THR B 1 28 ? 25.016 74.875 54.094 1 32.28 28 THR B N 1
ATOM 1774 C CA . THR B 1 28 ? 23.594 74.562 54.188 1 32.28 28 THR B CA 1
ATOM 1775 C C . THR B 1 28 ? 22.938 74.625 52.812 1 32.28 28 THR B C 1
ATOM 1777 O O . THR B 1 28 ? 22.891 75.688 52.188 1 32.28 28 THR B O 1
ATOM 1780 N N . VAL B 1 29 ? 23.156 73.625 51.906 1 34.06 29 VAL B N 1
ATOM 1781 C CA . VAL B 1 29 ? 22.422 73.5 50.656 1 34.06 29 VAL B CA 1
ATOM 1782 C C . VAL B 1 29 ? 20.922 73.5 50.938 1 34.06 29 VAL B C 1
ATOM 1784 O O . VAL B 1 29 ? 20.438 72.75 51.781 1 34.06 29 VAL B O 1
ATOM 1787 N N . GLU B 1 30 ? 20.281 74.75 50.812 1 37.56 30 GLU B N 1
ATOM 1788 C CA . GLU B 1 30 ? 18.828 74.875 50.781 1 37.56 30 GLU B CA 1
ATOM 1789 C C . GLU B 1 30 ? 18.188 73.875 49.844 1 37.56 30 GLU B C 1
ATOM 1791 O O . GLU B 1 30 ? 18.562 73.812 48.656 1 37.56 30 GLU B O 1
ATOM 1796 N N . ILE B 1 31 ? 17.75 72.75 50.344 1 38.06 31 ILE B N 1
ATOM 1797 C CA . ILE B 1 31 ? 16.938 71.75 49.656 1 38.06 31 ILE B CA 1
ATOM 1798 C C . ILE B 1 31 ? 15.688 72.375 49.062 1 38.06 31 ILE B C 1
ATOM 1800 O O . ILE B 1 31 ? 14.844 72.875 49.812 1 38.06 31 ILE B O 1
ATOM 1804 N N . ILE B 1 32 ? 15.836 73.188 47.938 1 38.41 32 ILE B N 1
ATOM 1805 C CA . ILE B 1 32 ? 14.641 73.562 47.188 1 38.41 32 ILE B CA 1
ATOM 1806 C C . ILE B 1 32 ? 13.766 72.312 46.969 1 38.41 32 ILE B C 1
ATOM 1808 O O . ILE B 1 32 ? 14.227 71.312 46.406 1 38.41 32 ILE B O 1
ATOM 1812 N N . ASP B 1 33 ? 12.758 72.125 47.781 1 37.66 33 ASP B N 1
ATOM 1813 C CA . ASP B 1 33 ? 11.672 71.125 47.625 1 37.66 33 ASP B CA 1
ATOM 1814 C C . ASP B 1 33 ? 11.109 71.188 46.188 1 37.66 33 ASP B C 1
ATOM 1816 O O . ASP B 1 33 ? 10.523 72.188 45.781 1 37.66 33 ASP B O 1
ATOM 1820 N N . ASN B 1 34 ? 11.867 70.75 45.188 1 38.22 34 ASN B N 1
ATOM 1821 C CA . ASN B 1 34 ? 11.242 70.5 43.906 1 38.22 34 ASN B CA 1
ATOM 1822 C C . ASN B 1 34 ? 9.875 69.812 44.062 1 38.22 34 ASN B C 1
ATOM 1824 O O . ASN B 1 34 ? 9.75 68.812 44.719 1 38.22 34 ASN B O 1
ATOM 1828 N N . ASP B 1 35 ? 8.836 70.625 44.062 1 39.53 35 ASP B N 1
ATOM 1829 C CA . ASP B 1 35 ? 7.473 70.125 43.875 1 39.53 35 ASP B CA 1
ATOM 1830 C C . ASP B 1 35 ? 7.457 68.938 42.906 1 39.53 35 ASP B C 1
ATOM 1832 O O . ASP B 1 35 ? 7.82 69.062 41.719 1 39.53 35 ASP B O 1
ATOM 1836 N N . THR B 1 36 ? 7.93 67.75 43.281 1 41.16 36 THR B N 1
ATOM 1837 C CA . THR B 1 36 ? 7.641 66.562 42.562 1 41.16 36 THR B CA 1
ATOM 1838 C C . THR B 1 36 ? 6.211 66.562 42.031 1 41.16 36 THR B C 1
ATOM 1840 O O . THR B 1 36 ? 5.254 66.438 42.781 1 41.16 36 THR B O 1
ATOM 1843 N N . SER B 1 37 ? 5.836 67.5 41.219 1 40.78 37 SER B N 1
ATOM 1844 C CA . SER B 1 37 ? 4.629 67.188 40.438 1 40.78 37 SER B CA 1
ATOM 1845 C C . SER B 1 37 ? 4.543 65.688 40.125 1 40.78 37 SER B C 1
ATOM 1847 O O . SER B 1 37 ? 5.355 65.188 39.344 1 40.78 37 SER B O 1
ATOM 1849 N N . ASP B 1 38 ? 4.414 64.875 41.094 1 44.22 38 ASP B N 1
ATOM 1850 C CA . ASP B 1 38 ? 3.916 63.531 40.812 1 44.22 38 ASP B CA 1
ATOM 1851 C C . ASP B 1 38 ? 3.016 63.531 39.594 1 44.22 38 ASP B C 1
ATOM 1853 O O . ASP B 1 38 ? 1.876 64 39.625 1 44.22 38 ASP B O 1
ATOM 1857 N N . GLU B 1 39 ? 3.467 63.938 38.531 1 48.22 39 GLU B N 1
ATOM 1858 C CA . GLU B 1 39 ? 2.723 63.688 37.312 1 48.22 39 GLU B CA 1
ATOM 1859 C C . GLU B 1 39 ? 1.885 62.406 37.438 1 48.22 39 GLU B C 1
ATOM 1861 O O . GLU B 1 39 ? 2.43 61.312 37.531 1 48.22 39 GLU B O 1
ATOM 1866 N N . ALA B 1 40 ? 0.924 62.344 38.156 1 52.12 40 ALA B N 1
ATOM 1867 C CA . ALA B 1 40 ? -0.169 61.375 38.156 1 52.12 40 ALA B CA 1
ATOM 1868 C C . ALA B 1 40 ? -0.313 60.719 36.781 1 52.12 40 ALA B C 1
ATOM 1870 O O . ALA B 1 40 ? -0.596 61.406 35.781 1 52.12 40 ALA B O 1
ATOM 1871 N N . VAL B 1 41 ? 0.548 59.906 36.438 1 61.88 41 VAL B N 1
ATOM 1872 C CA . VAL B 1 41 ? 0.231 59.125 35.219 1 61.88 41 VAL B CA 1
ATOM 1873 C C . VAL B 1 41 ? -1.282 58.969 35.094 1 61.88 41 VAL B C 1
ATOM 1875 O O . VAL B 1 41 ? -1.941 58.406 35.969 1 61.88 41 VAL B O 1
ATOM 1878 N N . SER B 1 42 ? -1.875 59.812 34.375 1 76.94 42 SER B N 1
ATOM 1879 C CA . SER B 1 42 ? -3.322 59.844 34.188 1 76.94 42 SER B CA 1
ATOM 1880 C C . SER B 1 42 ? -3.875 58.438 33.938 1 76.94 42 SER B C 1
ATOM 1882 O O . SER B 1 42 ? -3.15 57.562 33.469 1 76.94 42 SER B O 1
ATOM 1884 N N . GLU B 1 43 ? -4.867 58.062 34.719 1 86.12 43 GLU B N 1
ATOM 1885 C CA . GLU B 1 43 ? -5.625 56.844 34.5 1 86.12 43 GLU B CA 1
ATOM 1886 C C . GLU B 1 43 ? -5.617 56.438 33.031 1 86.12 43 GLU B C 1
ATOM 1888 O O . GLU B 1 43 ? -5.516 55.281 32.688 1 86.12 43 GLU B O 1
ATOM 1893 N N . ASP B 1 44 ? -5.426 57.438 32.156 1 87.81 44 ASP B N 1
ATOM 1894 C CA . ASP B 1 44 ? -5.426 57.188 30.703 1 87.81 44 ASP B CA 1
ATOM 1895 C C . ASP B 1 44 ? -4.07 56.688 30.234 1 87.81 44 ASP B C 1
ATOM 1897 O O . ASP B 1 44 ? -4 55.781 29.375 1 87.81 44 ASP B O 1
ATOM 1901 N N . ALA B 1 45 ? -2.955 57.219 30.828 1 88.5 45 ALA B N 1
ATOM 1902 C CA . ALA B 1 45 ? -1.611 56.781 30.469 1 88.5 45 ALA B CA 1
ATOM 1903 C C . ALA B 1 45 ? -1.372 55.312 30.891 1 88.5 45 ALA B C 1
ATOM 1905 O O . ALA B 1 45 ? -0.755 54.562 30.141 1 88.5 45 ALA B O 1
ATOM 1906 N N . GLN B 1 46 ? -1.887 54.969 32.031 1 92.75 46 GLN B N 1
ATOM 1907 C CA . GLN B 1 46 ? -1.772 53.594 32.5 1 92.75 46 GLN B CA 1
ATOM 1908 C C . GLN B 1 46 ? -2.574 52.625 31.625 1 92.75 46 GLN B C 1
ATOM 1910 O O . GLN B 1 46 ? -2.102 51.531 31.281 1 92.75 46 GLN B O 1
ATOM 1915 N N . ARG B 1 47 ? -3.748 53 31.297 1 94.12 47 ARG B N 1
ATOM 1916 C CA . ARG B 1 47 ? -4.594 52.188 30.438 1 94.12 47 ARG B CA 1
ATOM 1917 C C . ARG B 1 47 ? -3.959 52 29.062 1 94.12 47 ARG B C 1
ATOM 1919 O O . ARG B 1 47 ? -4.023 50.906 28.484 1 94.12 47 ARG B O 1
ATOM 1926 N N . ILE B 1 48 ? -3.328 53 28.531 1 94.31 48 ILE B N 1
ATOM 1927 C CA . ILE B 1 48 ? -2.66 52.938 27.234 1 94.31 48 ILE B CA 1
ATOM 1928 C C . ILE B 1 48 ? -1.5 51.969 27.297 1 94.31 48 ILE B C 1
ATOM 1930 O O . ILE B 1 48 ? -1.328 51.125 26.391 1 94.31 48 ILE B O 1
ATOM 1934 N N . GLU B 1 49 ? -0.766 52.031 28.391 1 94.19 49 GLU B N 1
ATOM 1935 C CA . GLU B 1 49 ? 0.349 51.094 28.562 1 94.19 49 GLU B CA 1
ATOM 1936 C C . GLU B 1 49 ? -0.138 49.656 28.641 1 94.19 49 GLU B C 1
ATOM 1938 O O . GLU B 1 49 ? 0.458 48.75 28.031 1 94.19 49 GLU B O 1
ATOM 1943 N N . GLU B 1 50 ? -1.185 49.438 29.344 1 96.38 50 GLU B N 1
ATOM 1944 C CA . GLU B 1 50 ? -1.765 48.125 29.469 1 96.38 50 GLU B CA 1
ATOM 1945 C C . GLU B 1 50 ? -2.252 47.594 28.125 1 96.38 50 GLU B C 1
ATOM 1947 O O . GLU B 1 50 ? -2.008 46.438 27.781 1 96.38 50 GLU B O 1
ATOM 1952 N N . LEU B 1 51 ? -2.879 48.406 27.375 1 96.81 51 LEU B N 1
ATOM 1953 C CA . LEU B 1 51 ? -3.422 48.031 26.078 1 96.81 51 LEU B CA 1
ATOM 1954 C C . LEU B 1 51 ? -2.301 47.75 25.078 1 96.81 51 LEU B C 1
ATOM 1956 O O . LEU B 1 51 ? -2.398 46.844 24.25 1 96.81 51 LEU B O 1
ATOM 1960 N N . GLU B 1 52 ? -1.255 48.594 25.141 1 96.69 52 GLU B N 1
ATOM 1961 C CA . GLU B 1 52 ? -0.105 48.375 24.266 1 96.69 52 GLU B CA 1
ATOM 1962 C C . GLU B 1 52 ? 0.541 47.031 24.547 1 96.69 52 GLU B C 1
ATOM 1964 O O . GLU B 1 52 ? 0.935 46.312 23.625 1 96.69 52 GLU B O 1
ATOM 1969 N N . ALA B 1 53 ? 0.589 46.719 25.797 1 97.25 53 ALA B N 1
ATOM 1970 C CA . ALA B 1 53 ? 1.138 45.406 26.188 1 97.25 53 ALA B CA 1
ATOM 1971 C C . ALA B 1 53 ? 0.255 44.281 25.703 1 97.25 53 ALA B C 1
ATOM 1973 O O . ALA B 1 53 ? 0.757 43.25 25.234 1 97.25 53 ALA B O 1
ATOM 1974 N N . GLU B 1 54 ? -1.026 44.438 25.797 1 97.12 54 GLU B N 1
ATOM 1975 C CA . GLU B 1 54 ? -1.975 43.438 25.328 1 97.12 54 GLU B CA 1
ATOM 1976 C C . GLU B 1 54 ? -1.905 43.25 23.812 1 97.12 54 GLU B C 1
ATOM 1978 O O . GLU B 1 54 ? -1.971 42.125 23.312 1 97.12 54 GLU B O 1
ATOM 1983 N N . VAL B 1 55 ? -1.788 44.344 23.125 1 97.31 55 VAL B N 1
ATOM 1984 C CA . VAL B 1 55 ? -1.649 44.312 21.672 1 97.31 55 VAL B CA 1
ATOM 1985 C C . VAL B 1 55 ? -0.412 43.5 21.297 1 97.31 55 VAL B C 1
ATOM 1987 O O . VAL B 1 55 ? -0.475 42.625 20.438 1 97.31 55 VAL B O 1
ATOM 1990 N N . LEU B 1 56 ? 0.665 43.781 22.016 1 97 56 LEU B N 1
ATOM 1991 C CA . LEU B 1 56 ? 1.912 43.062 21.734 1 97 56 LEU B CA 1
ATOM 1992 C C . LEU B 1 56 ? 1.777 41.594 22.031 1 97 56 LEU B C 1
ATOM 1994 O O . LEU B 1 56 ? 2.254 40.75 21.266 1 97 56 LEU B O 1
ATOM 1998 N N . GLU B 1 57 ? 1.13 41.25 23.078 1 97.31 57 GLU B N 1
ATOM 1999 C CA . GLU B 1 57 ? 0.933 39.875 23.469 1 97.31 57 GLU B CA 1
ATOM 2000 C C . GLU B 1 57 ? 0.105 39.125 22.438 1 97.31 57 GLU B C 1
ATOM 2002 O O . GLU B 1 57 ? 0.498 38.031 21.984 1 97.31 57 GLU B O 1
ATOM 2007 N N . TRP B 1 58 ? -0.993 39.688 22 1 97.12 58 TRP B N 1
ATOM 2008 C CA . TRP B 1 58 ? -1.886 39.031 21.062 1 97.12 58 TRP B CA 1
ATOM 2009 C C . TRP B 1 58 ? -1.262 38.969 19.672 1 97.12 58 TRP B C 1
ATOM 2011 O O . TRP B 1 58 ? -1.447 38 18.938 1 97.12 58 TRP B O 1
ATOM 2021 N N . LYS B 1 59 ? -0.546 40.062 19.375 1 96.81 59 LYS B N 1
ATOM 2022 C CA . LYS B 1 59 ? 0.166 40.062 18.094 1 96.81 59 LYS B CA 1
ATOM 2023 C C . LYS B 1 59 ? 1.208 38.969 18.031 1 96.81 59 LYS B C 1
ATOM 2025 O O . LYS B 1 59 ? 1.275 38.219 17.062 1 96.81 59 LYS B O 1
ATOM 2030 N N . ASN B 1 60 ? 1.938 38.75 19.094 1 97.31 60 ASN B N 1
ATOM 2031 C CA . ASN B 1 60 ? 2.943 37.688 19.172 1 97.31 60 ASN B CA 1
ATOM 2032 C C . ASN B 1 60 ? 2.307 36.281 19.141 1 97.31 60 ASN B C 1
ATOM 2034 O O . ASN B 1 60 ? 2.795 35.406 18.453 1 97.31 60 ASN B O 1
ATOM 2038 N N . ARG B 1 61 ? 1.229 36.219 19.875 1 96.69 61 ARG B N 1
ATOM 2039 C CA . ARG B 1 61 ? 0.508 34.938 19.906 1 96.69 61 ARG B CA 1
ATOM 2040 C C . ARG B 1 61 ? -0.025 34.594 18.516 1 96.69 61 ARG B C 1
ATOM 2042 O O . ARG B 1 61 ? 0.082 33.438 18.078 1 96.69 61 ARG B O 1
ATOM 2049 N N . SER B 1 62 ? -0.562 35.562 17.828 1 97.06 62 SER B N 1
ATOM 2050 C CA . SER B 1 62 ? -1.117 35.344 16.5 1 97.06 62 SER B CA 1
ATOM 2051 C C . SER B 1 62 ? -0.034 34.969 15.5 1 97.06 62 SER B C 1
ATOM 2053 O O . SER B 1 62 ? -0.217 34 14.727 1 97.06 62 SER B O 1
ATOM 2055 N N . LEU B 1 63 ? 1.079 35.656 15.609 1 96.88 63 LEU B N 1
ATOM 2056 C CA . LEU B 1 63 ? 2.18 35.375 14.695 1 96.88 63 LEU B CA 1
ATOM 2057 C C . LEU B 1 63 ? 2.758 33.969 14.938 1 96.88 63 LEU B C 1
ATOM 2059 O O . LEU B 1 63 ? 3.068 33.25 13.984 1 96.88 63 LEU B O 1
ATOM 2063 N N . ARG B 1 64 ? 2.859 33.625 16.156 1 97 64 ARG B N 1
ATOM 2064 C CA . ARG B 1 64 ? 3.367 32.281 16.5 1 97 64 ARG B CA 1
ATOM 2065 C C . ARG B 1 64 ? 2.416 31.203 16.016 1 97 64 ARG B C 1
ATOM 2067 O O . ARG B 1 64 ? 2.844 30.219 15.398 1 97 64 ARG B O 1
ATOM 2074 N N . THR B 1 65 ? 1.158 31.391 16.312 1 97.81 65 THR B N 1
ATOM 2075 C CA . THR B 1 65 ? 0.163 30.406 15.898 1 97.81 65 THR B CA 1
ATOM 2076 C C . THR B 1 65 ? 0.127 30.281 14.383 1 97.81 65 THR B C 1
ATOM 2078 O O . THR B 1 65 ? -0.043 29.172 13.852 1 97.81 65 THR B O 1
ATOM 2081 N N . GLN B 1 66 ? 0.281 31.406 13.734 1 97.81 66 GLN B N 1
ATOM 2082 C CA . GLN B 1 66 ? 0.315 31.391 12.281 1 97.81 66 GLN B CA 1
ATOM 2083 C C . GLN B 1 66 ? 1.519 30.609 11.758 1 97.81 66 GLN B C 1
ATOM 2085 O O . GLN B 1 66 ? 1.398 29.828 10.812 1 97.81 66 GLN B O 1
ATOM 2090 N N . ALA B 1 67 ? 2.613 30.734 12.391 1 97.88 67 ALA B N 1
ATOM 2091 C CA . ALA B 1 67 ? 3.816 30 12.031 1 97.88 67 ALA B CA 1
ATOM 2092 C C . ALA B 1 67 ? 3.635 28.5 12.281 1 97.88 67 ALA B C 1
ATOM 2094 O O . ALA B 1 67 ? 4.023 27.672 11.445 1 97.88 67 ALA B O 1
ATOM 2095 N N . ASP B 1 68 ? 3.057 28.219 13.375 1 98.06 68 ASP B N 1
ATOM 2096 C CA . ASP B 1 68 ? 2.77 26.828 13.688 1 98.06 68 ASP B CA 1
ATOM 2097 C C . ASP B 1 68 ? 1.843 26.203 12.648 1 98.06 68 ASP B C 1
ATOM 2099 O O . ASP B 1 68 ? 2.059 25.078 12.211 1 98.06 68 ASP B O 1
ATOM 2103 N N . LEU B 1 69 ? 0.828 27 12.312 1 98.12 69 LEU B N 1
ATOM 2104 C CA . LEU B 1 69 ? -0.128 26.547 11.312 1 98.12 69 LEU B CA 1
ATOM 2105 C C . LEU B 1 69 ? 0.572 26.25 9.992 1 98.12 69 LEU B C 1
ATOM 2107 O O . LEU B 1 69 ? 0.362 25.188 9.391 1 98.12 69 LEU B O 1
ATOM 2111 N N . ASP B 1 70 ? 1.43 27.047 9.547 1 98.25 70 ASP B N 1
ATOM 2112 C CA . ASP B 1 70 ? 2.15 26.859 8.289 1 98.25 70 ASP B CA 1
ATOM 2113 C C . ASP B 1 70 ? 3.07 25.641 8.359 1 98.25 70 ASP B C 1
ATOM 2115 O O . ASP B 1 70 ? 3.143 24.859 7.406 1 98.25 70 ASP B O 1
ATOM 2119 N N . ASN B 1 71 ? 3.68 25.5 9.516 1 97.69 71 ASN B N 1
ATOM 2120 C CA . ASN B 1 71 ? 4.574 24.375 9.719 1 97.69 71 ASN B CA 1
ATOM 2121 C C . ASN B 1 71 ? 3.812 23.047 9.711 1 97.69 71 ASN B C 1
ATOM 2123 O O . ASN B 1 71 ? 4.258 22.078 9.102 1 97.69 71 ASN B O 1
ATOM 2127 N N . VAL B 1 72 ? 2.666 23.109 10.352 1 97.94 72 VAL B N 1
ATOM 2128 C CA . VAL B 1 72 ? 1.854 21.906 10.43 1 97.94 72 VAL B CA 1
ATOM 2129 C C . VAL B 1 72 ? 1.349 21.531 9.031 1 97.94 72 VAL B C 1
ATOM 2131 O O . VAL B 1 72 ? 1.329 20.359 8.672 1 97.94 72 VAL B O 1
ATOM 2134 N N . ARG B 1 73 ? 0.96 22.5 8.242 1 97.69 73 ARG B N 1
ATOM 2135 C CA . ARG B 1 73 ? 0.492 22.266 6.883 1 97.69 73 ARG B CA 1
ATOM 2136 C C . ARG B 1 73 ? 1.599 21.672 6.02 1 97.69 73 ARG B C 1
ATOM 2138 O O . ARG B 1 73 ? 1.371 20.703 5.289 1 97.69 73 ARG B O 1
ATOM 2145 N N . LYS B 1 74 ? 2.744 22.234 6.172 1 97.62 74 LYS B N 1
ATOM 2146 C CA . LYS B 1 74 ? 3.885 21.75 5.402 1 97.62 74 LYS B CA 1
ATOM 2147 C C . LYS B 1 74 ? 4.238 20.312 5.793 1 97.62 74 LYS B C 1
ATOM 2149 O O . LYS B 1 74 ? 4.441 19.453 4.93 1 97.62 74 LYS B O 1
ATOM 2154 N N . ARG B 1 75 ? 4.305 20.062 7.035 1 96.62 75 ARG B N 1
ATOM 2155 C CA . ARG B 1 75 ? 4.637 18.734 7.531 1 96.62 75 ARG B CA 1
ATOM 2156 C C . ARG B 1 75 ? 3.6 17.703 7.09 1 96.62 75 ARG B C 1
ATOM 2158 O O . ARG B 1 75 ? 3.949 16.594 6.695 1 96.62 75 ARG B O 1
ATOM 2165 N N . ALA B 1 76 ? 2.336 18.094 7.258 1 96.5 76 ALA B N 1
ATOM 2166 C CA . ALA B 1 76 ? 1.253 17.203 6.855 1 96.5 76 ALA B CA 1
ATOM 2167 C C . ALA B 1 76 ? 1.359 16.844 5.375 1 96.5 76 ALA B C 1
ATOM 2169 O O . ALA B 1 76 ? 1.164 15.68 5 1 96.5 76 ALA B O 1
ATOM 2170 N N . LYS B 1 77 ? 1.673 17.781 4.598 1 96.5 77 LYS B N 1
ATOM 2171 C CA . LYS B 1 77 ? 1.82 17.562 3.164 1 96.5 77 LYS B CA 1
ATOM 2172 C C . LYS B 1 77 ? 2.98 16.609 2.877 1 96.5 77 LYS B C 1
ATOM 2174 O O . LYS B 1 77 ? 2.84 15.664 2.094 1 96.5 77 LYS B O 1
ATOM 2179 N N . ASP B 1 78 ? 4.066 16.812 3.533 1 96.75 78 ASP B N 1
ATOM 2180 C CA . ASP B 1 78 ? 5.258 15.992 3.332 1 96.75 78 ASP B CA 1
ATOM 2181 C C . ASP B 1 78 ? 5.008 14.555 3.775 1 96.75 78 ASP B C 1
ATOM 2183 O O . ASP B 1 78 ? 5.418 13.609 3.096 1 96.75 78 ASP B O 1
ATOM 2187 N N . GLU B 1 79 ? 4.391 14.445 4.852 1 95.94 79 GLU B N 1
ATOM 2188 C CA . GLU B 1 79 ? 4.082 13.125 5.383 1 95.94 79 GLU B CA 1
ATOM 2189 C C . GLU B 1 79 ? 3.133 12.367 4.457 1 95.94 79 GLU B C 1
ATOM 2191 O O . GLU B 1 79 ? 3.297 11.164 4.238 1 95.94 79 GLU B O 1
ATOM 2196 N N . LYS B 1 80 ? 2.188 13.078 3.959 1 95.31 80 LYS B N 1
ATOM 2197 C CA . LYS B 1 80 ? 1.248 12.469 3.02 1 95.31 80 LYS B CA 1
ATOM 2198 C C . LYS B 1 80 ? 1.971 11.938 1.783 1 95.31 80 LYS B C 1
ATOM 2200 O O . LYS B 1 80 ? 1.702 10.82 1.33 1 95.31 80 LYS B O 1
ATOM 2205 N N . VAL B 1 81 ? 2.861 12.633 1.252 1 95.5 81 VAL B N 1
ATOM 2206 C CA . VAL B 1 81 ? 3.621 12.25 0.069 1 95.5 81 VAL B CA 1
ATOM 2207 C C . VAL B 1 81 ? 4.43 10.984 0.363 1 95.5 81 VAL B C 1
ATOM 2209 O O . VAL B 1 81 ? 4.453 10.055 -0.442 1 95.5 81 VAL B O 1
ATOM 2212 N N . LYS B 1 82 ? 4.992 10.953 1.503 1 94.12 82 LYS B N 1
ATOM 2213 C CA . LYS B 1 82 ? 5.805 9.805 1.889 1 94.12 82 LYS B CA 1
ATOM 2214 C C . LYS B 1 82 ? 4.941 8.555 2.064 1 94.12 82 LYS B C 1
ATOM 2216 O O . LYS B 1 82 ? 5.305 7.477 1.597 1 94.12 82 LYS B O 1
ATOM 2221 N N . LEU B 1 83 ? 3.836 8.703 2.732 1 94.81 83 LEU B N 1
ATOM 2222 C CA . LEU B 1 83 ? 2.934 7.582 2.969 1 94.81 83 LEU B CA 1
ATOM 2223 C C . LEU B 1 83 ? 2.432 7 1.652 1 94.81 83 LEU B C 1
ATOM 2225 O O . LEU B 1 83 ? 2.357 5.777 1.497 1 94.81 83 LEU B O 1
ATOM 2229 N N . GLU B 1 84 ? 2.17 7.867 0.731 1 94.38 84 GLU B N 1
ATOM 2230 C CA . GLU B 1 84 ? 1.681 7.438 -0.575 1 94.38 84 GLU B CA 1
ATOM 2231 C C . GLU B 1 84 ? 2.789 6.77 -1.385 1 94.38 84 GLU B C 1
ATOM 2233 O O . GLU B 1 84 ? 2.555 5.758 -2.049 1 94.38 84 GLU B O 1
ATOM 2238 N N . LYS B 1 85 ? 3.916 7.297 -1.276 1 94.12 85 LYS B N 1
ATOM 2239 C CA . LYS B 1 85 ? 5.066 6.828 -2.039 1 94.12 85 LYS B CA 1
ATOM 2240 C C . LYS B 1 85 ? 5.43 5.395 -1.658 1 94.12 85 LYS B C 1
ATOM 2242 O O . LYS B 1 85 ? 5.77 4.582 -2.523 1 94.12 85 LYS B O 1
ATOM 2247 N N . TYR B 1 86 ? 5.301 5.02 -0.374 1 95.88 86 TYR B N 1
ATOM 2248 C CA . TYR B 1 86 ? 5.738 3.717 0.117 1 95.88 86 TYR B CA 1
ATOM 2249 C C . TYR B 1 86 ? 4.555 2.896 0.615 1 95.88 86 TYR B C 1
ATOM 2251 O O . TYR B 1 86 ? 4.719 2.01 1.456 1 95.88 86 TYR B O 1
ATOM 2259 N N . ARG B 1 87 ? 3.398 3.26 0.117 1 95.38 87 ARG B N 1
ATOM 2260 C CA . ARG B 1 87 ? 2.158 2.646 0.581 1 95.38 87 ARG B CA 1
ATOM 2261 C C . ARG B 1 87 ? 2.193 1.134 0.401 1 95.38 87 ARG B C 1
ATOM 2263 O O . ARG B 1 87 ? 1.671 0.392 1.235 1 95.38 87 ARG B O 1
ATOM 2270 N N . ALA B 1 88 ? 2.941 0.623 -0.569 1 96.56 88 ALA B N 1
ATOM 2271 C CA . ALA B 1 88 ? 2.896 -0.793 -0.924 1 96.56 88 ALA B CA 1
ATOM 2272 C C . ALA B 1 88 ? 4.008 -1.57 -0.224 1 96.56 88 ALA B C 1
ATOM 2274 O O . ALA B 1 88 ? 4.113 -2.789 -0.374 1 96.56 88 ALA B O 1
ATOM 2275 N N . GLU B 1 89 ? 4.762 -0.944 0.561 1 96.69 89 GLU B N 1
ATOM 2276 C CA . GLU B 1 89 ? 5.984 -1.52 1.11 1 96.69 89 GLU B CA 1
ATOM 2277 C C . GLU B 1 89 ? 5.691 -2.797 1.893 1 96.69 89 GLU B C 1
ATOM 2279 O O . GLU B 1 89 ? 6.297 -3.84 1.64 1 96.69 89 GLU B O 1
ATOM 2284 N N . LYS B 1 90 ? 4.75 -2.74 2.754 1 96.19 90 LYS B N 1
ATOM 2285 C CA . LYS B 1 90 ? 4.465 -3.877 3.625 1 96.19 90 LYS B CA 1
ATOM 2286 C C . LYS B 1 90 ? 3.953 -5.07 2.824 1 96.19 90 LYS B C 1
ATOM 2288 O O . LYS B 1 90 ? 4.406 -6.199 3.025 1 96.19 90 LYS B O 1
ATOM 2293 N N . LEU B 1 91 ? 3.102 -4.828 1.921 1 97.62 91 LEU B N 1
ATOM 2294 C CA . LEU B 1 91 ? 2.566 -5.91 1.104 1 97.62 91 LEU B CA 1
ATOM 2295 C C . LEU B 1 91 ? 3.643 -6.488 0.192 1 97.62 91 LEU B C 1
ATOM 2297 O O . LEU B 1 91 ? 3.738 -7.707 0.031 1 97.62 91 LEU B O 1
ATOM 2301 N N . LEU B 1 92 ? 4.406 -5.609 -0.378 1 97.81 92 LEU B N 1
ATOM 2302 C CA . LEU B 1 92 ? 5.484 -6.066 -1.246 1 97.81 92 LEU B CA 1
ATOM 2303 C C . LEU B 1 92 ? 6.457 -6.961 -0.481 1 97.81 92 LEU B C 1
ATOM 2305 O O . LEU B 1 92 ? 6.871 -8.008 -0.985 1 97.81 92 LEU B O 1
ATOM 2309 N N . LEU B 1 93 ? 6.746 -6.562 0.738 1 96.88 93 LEU B N 1
ATOM 2310 C CA . LEU B 1 93 ? 7.621 -7.375 1.575 1 96.88 93 LEU B CA 1
ATOM 2311 C C . LEU B 1 93 ? 6.992 -8.734 1.869 1 96.88 93 LEU B C 1
ATOM 2313 O O . LEU B 1 93 ? 7.676 -9.758 1.835 1 96.88 93 LEU B O 1
ATOM 2317 N N . GLY B 1 94 ? 5.719 -8.695 2.057 1 95.62 94 GLY B N 1
ATOM 2318 C CA . GLY B 1 94 ? 4.996 -9.938 2.305 1 95.62 94 GLY B CA 1
ATOM 2319 C C . GLY B 1 94 ? 4.945 -10.852 1.093 1 95.62 94 GLY B C 1
ATOM 2320 O O . GLY B 1 94 ? 4.867 -12.07 1.233 1 95.62 94 GLY B O 1
ATOM 2321 N N . MET B 1 95 ? 5.074 -10.305 -0.07 1 96.12 95 MET B N 1
ATOM 2322 C CA . MET B 1 95 ? 4.953 -11.062 -1.312 1 96.12 95 MET B CA 1
ATOM 2323 C C . MET B 1 95 ? 6.305 -11.625 -1.739 1 96.12 95 MET B C 1
ATOM 2325 O O . MET B 1 95 ? 6.371 -12.492 -2.611 1 96.12 95 MET B O 1
ATOM 2329 N N . MET B 1 96 ? 7.359 -11.188 -1.178 1 95.88 96 MET B N 1
ATOM 2330 C CA . MET B 1 96 ? 8.703 -11.477 -1.677 1 95.88 96 MET B CA 1
ATOM 2331 C C . MET B 1 96 ? 8.992 -12.969 -1.628 1 95.88 96 MET B C 1
ATOM 2333 O O . MET B 1 96 ? 9.523 -13.539 -2.586 1 95.88 96 MET B O 1
ATOM 2337 N N . PRO B 1 97 ? 8.578 -13.633 -0.579 1 94.75 97 PRO B N 1
ATOM 2338 C CA . PRO B 1 97 ? 8.828 -15.078 -0.561 1 94.75 97 PRO B CA 1
ATOM 2339 C C . PRO B 1 97 ? 8.148 -15.805 -1.715 1 94.75 97 PRO B C 1
ATOM 2341 O O . PRO B 1 97 ? 8.734 -16.719 -2.312 1 94.75 97 PRO B O 1
ATOM 2344 N N . ALA B 1 98 ? 6.977 -15.406 -1.988 1 94.75 98 ALA B N 1
ATOM 2345 C CA . ALA B 1 98 ? 6.27 -16 -3.119 1 94.75 98 ALA B CA 1
ATOM 2346 C C . ALA B 1 98 ? 7 -15.727 -4.43 1 94.75 98 ALA B C 1
ATOM 2348 O O . ALA B 1 98 ? 7.156 -16.625 -5.258 1 94.75 98 ALA B O 1
ATOM 2349 N N . LEU B 1 99 ? 7.438 -14.523 -4.598 1 94.38 99 LEU B N 1
ATOM 2350 C CA . LEU B 1 99 ? 8.164 -14.164 -5.809 1 94.38 99 LEU B CA 1
ATOM 2351 C C . LEU B 1 99 ? 9.453 -14.969 -5.938 1 94.38 99 LEU B C 1
ATOM 2353 O O . LEU B 1 99 ? 9.789 -15.445 -7.023 1 94.38 99 LEU B O 1
ATOM 2357 N N . ASP B 1 100 ? 10.055 -15.148 -4.859 1 93.69 100 ASP B N 1
ATOM 2358 C CA . ASP B 1 100 ? 11.273 -15.945 -4.852 1 93.69 100 ASP B CA 1
ATOM 2359 C C . ASP B 1 100 ? 10.992 -17.391 -5.25 1 93.69 100 ASP B C 1
ATOM 2361 O O . ASP B 1 100 ? 11.742 -17.984 -6.027 1 93.69 100 ASP B O 1
ATOM 2365 N N . ASN B 1 101 ? 9.961 -17.859 -4.746 1 91.44 101 ASN B N 1
ATOM 2366 C CA . ASN B 1 101 ? 9.586 -19.25 -5.051 1 91.44 101 ASN B CA 1
ATOM 2367 C C . ASN B 1 101 ? 9.18 -19.406 -6.512 1 91.44 101 ASN B C 1
ATOM 2369 O O . ASN B 1 101 ? 9.492 -20.422 -7.137 1 91.44 101 ASN B O 1
ATOM 2373 N N . PHE B 1 102 ? 8.539 -18.438 -7.059 1 91.69 102 PHE B N 1
ATOM 2374 C CA . PHE B 1 102 ? 8.211 -18.438 -8.484 1 91.69 102 PHE B CA 1
ATOM 2375 C C . PHE B 1 102 ? 9.477 -18.5 -9.328 1 91.69 102 PHE B C 1
ATOM 2377 O O . PHE B 1 102 ? 9.578 -19.312 -10.25 1 91.69 102 PHE B O 1
ATOM 2384 N N . GLU B 1 103 ? 10.359 -17.703 -8.961 1 89.19 103 GLU B N 1
ATOM 2385 C CA . GLU B 1 103 ? 11.609 -17.641 -9.727 1 89.19 103 GLU B CA 1
ATOM 2386 C C . GLU B 1 103 ? 12.344 -18.984 -9.688 1 89.19 103 GLU B C 1
ATOM 2388 O O . GLU B 1 103 ? 12.867 -19.438 -10.703 1 89.19 103 GLU B O 1
ATOM 2393 N N . ARG B 1 104 ? 12.289 -19.578 -8.57 1 86.06 104 ARG B N 1
ATOM 2394 C CA . ARG B 1 104 ? 12.93 -20.875 -8.406 1 86.06 104 ARG B CA 1
ATOM 2395 C C . ARG B 1 104 ? 12.211 -21.938 -9.227 1 86.06 104 ARG B C 1
ATOM 2397 O O . ARG B 1 104 ? 12.852 -22.766 -9.883 1 86.06 104 ARG B O 1
ATOM 2404 N N . ALA B 1 105 ? 10.906 -21.875 -9.227 1 85.06 105 ALA B N 1
ATOM 2405 C CA . ALA B 1 105 ? 10.094 -22.859 -9.938 1 85.06 105 ALA B CA 1
ATOM 2406 C C . ALA B 1 105 ? 10.266 -22.719 -11.445 1 85.06 105 ALA B C 1
ATOM 2408 O O . ALA B 1 105 ? 10.266 -23.703 -12.172 1 85.06 105 ALA B O 1
ATOM 2409 N N . LEU B 1 106 ? 10.453 -21.531 -11.828 1 87.62 106 LEU B N 1
ATOM 2410 C CA . LEU B 1 106 ? 10.5 -21.266 -13.258 1 87.62 106 LEU B CA 1
ATOM 2411 C C . LEU B 1 106 ? 11.875 -21.594 -13.828 1 87.62 106 LEU B C 1
ATOM 2413 O O . LEU B 1 106 ? 12.047 -21.656 -15.047 1 87.62 106 LEU B O 1
ATOM 2417 N N . LYS B 1 107 ? 12.758 -21.859 -12.961 1 84.44 107 LYS B N 1
ATOM 2418 C CA . LYS B 1 107 ? 14.078 -22.266 -13.422 1 84.44 107 LYS B CA 1
ATOM 2419 C C . LYS B 1 107 ? 14.094 -23.734 -13.828 1 84.44 107 LYS B C 1
ATOM 2421 O O . LYS B 1 107 ? 14.93 -24.141 -14.633 1 84.44 107 LYS B O 1
ATOM 2426 N N . ALA B 1 108 ? 13.086 -24.5 -13.25 1 78.94 108 ALA B N 1
ATOM 2427 C CA . ALA B 1 108 ? 13 -25.922 -13.586 1 78.94 108 ALA B CA 1
ATOM 2428 C C . ALA B 1 108 ? 12.156 -26.141 -14.836 1 78.94 108 ALA B C 1
ATOM 2430 O O . ALA B 1 108 ? 11.062 -25.578 -14.961 1 78.94 108 ALA B O 1
ATOM 2431 N N . GLU B 1 109 ? 12.672 -26.609 -15.859 1 78.38 109 GLU B N 1
ATOM 2432 C CA . GLU B 1 109 ? 11.914 -26.875 -17.078 1 78.38 109 GLU B CA 1
ATOM 2433 C C . GLU B 1 109 ? 11.227 -28.234 -17.031 1 78.38 109 GLU B C 1
ATOM 2435 O O . GLU B 1 109 ? 11.883 -29.266 -16.953 1 78.38 109 GLU B O 1
ATOM 2440 N N . PRO B 1 110 ? 9.922 -28.094 -17.141 1 80.12 110 PRO B N 1
ATOM 2441 C CA . PRO B 1 110 ? 9.203 -29.375 -17.078 1 80.12 110 PRO B CA 1
ATOM 2442 C C . PRO B 1 110 ? 9.312 -30.172 -18.375 1 80.12 110 PRO B C 1
ATOM 2444 O O . PRO B 1 110 ? 9.547 -29.594 -19.438 1 80.12 110 PRO B O 1
ATOM 2447 N N . GLU B 1 111 ? 9.227 -31.469 -18.312 1 81.06 111 GLU B N 1
ATOM 2448 C CA . GLU B 1 111 ? 9.328 -32.344 -19.469 1 81.06 111 GLU B CA 1
ATOM 2449 C C . GLU B 1 111 ? 7.953 -32.812 -19.922 1 81.06 111 GLU B C 1
ATOM 2451 O O . GLU B 1 111 ? 7.68 -32.844 -21.125 1 81.06 111 GLU B O 1
ATOM 2456 N N . GLY B 1 112 ? 7.074 -33.125 -19.078 1 82.62 112 GLY B N 1
ATOM 2457 C CA . GLY B 1 112 ? 5.766 -33.625 -19.453 1 82.62 112 GLY B CA 1
ATOM 2458 C C . GLY B 1 112 ? 4.832 -32.531 -19.969 1 82.62 112 GLY B C 1
ATOM 2459 O O . GLY B 1 112 ? 4.957 -31.375 -19.594 1 82.62 112 GLY B O 1
ATOM 2460 N N . GLU B 1 113 ? 3.973 -32.875 -20.906 1 85.31 113 GLU B N 1
ATOM 2461 C CA . GLU B 1 113 ? 3.053 -31.922 -21.531 1 85.31 113 GLU B CA 1
ATOM 2462 C C . GLU B 1 113 ? 2.174 -31.234 -20.484 1 85.31 113 GLU B C 1
ATOM 2464 O O . GLU B 1 113 ? 1.973 -30.016 -20.531 1 85.31 113 GLU B O 1
ATOM 2469 N N . GLU B 1 114 ? 1.754 -32 -19.641 1 85.69 114 GLU B N 1
ATOM 2470 C CA . GLU B 1 114 ? 0.919 -31.453 -18.578 1 85.69 114 GLU B CA 1
ATOM 2471 C C . GLU B 1 114 ? 1.703 -30.484 -17.719 1 85.69 114 GLU B C 1
ATOM 2473 O O . GLU B 1 114 ? 1.197 -29.406 -17.375 1 85.69 114 GLU B O 1
ATOM 2478 N N . ALA B 1 115 ? 2.881 -30.906 -17.484 1 84.38 115 ALA B N 1
ATOM 2479 C CA . ALA B 1 115 ? 3.758 -30.062 -16.672 1 84.38 115 ALA B CA 1
ATOM 2480 C C . ALA B 1 115 ? 4.105 -28.766 -17.391 1 84.38 115 ALA B C 1
ATOM 2482 O O . ALA B 1 115 ? 4.199 -27.703 -16.766 1 84.38 115 ALA B O 1
ATOM 2483 N N . LYS B 1 116 ? 4.176 -28.891 -18.609 1 87.69 116 LYS B N 1
ATOM 2484 C CA . LYS B 1 116 ? 4.48 -27.703 -19.406 1 87.69 116 LYS B CA 1
ATOM 2485 C C . LYS B 1 116 ? 3.314 -26.719 -19.406 1 87.69 116 LYS B C 1
ATOM 2487 O O . LYS B 1 116 ? 3.52 -25.516 -19.391 1 87.69 116 LYS B O 1
ATOM 2492 N N . SER B 1 117 ? 2.207 -27.281 -19.469 1 86.62 117 SER B N 1
ATOM 2493 C CA . SER B 1 117 ? 1.017 -26.438 -19.438 1 86.62 117 SER B CA 1
ATOM 2494 C C . SER B 1 117 ? 0.904 -25.688 -18.109 1 86.62 117 SER B C 1
ATOM 2496 O O . SER B 1 117 ? 0.605 -24.5 -18.094 1 86.62 117 SER B O 1
ATOM 2498 N N . ILE B 1 118 ? 1.217 -26.375 -17.109 1 84.44 118 ILE B N 1
ATOM 2499 C CA . ILE B 1 118 ? 1.168 -25.766 -15.773 1 84.44 118 ILE B CA 1
ATOM 2500 C C . ILE B 1 118 ? 2.271 -24.719 -15.648 1 84.44 118 ILE B C 1
ATOM 2502 O O . ILE B 1 118 ? 2.057 -23.641 -15.078 1 84.44 118 ILE B O 1
ATOM 2506 N N . TYR B 1 119 ? 3.324 -25.078 -16.234 1 86.62 119 TYR B N 1
ATOM 2507 C CA . TYR B 1 119 ? 4.461 -24.156 -16.219 1 86.62 119 TYR B CA 1
ATOM 2508 C C . TYR B 1 119 ? 4.094 -22.828 -16.875 1 86.62 119 TYR B C 1
ATOM 2510 O O . TYR B 1 119 ? 4.395 -21.766 -16.344 1 86.62 119 TYR B O 1
ATOM 2518 N N . LYS B 1 120 ? 3.451 -22.891 -17.891 1 88.81 120 LYS B N 1
ATOM 2519 C CA . LYS B 1 120 ? 3.035 -21.688 -18.609 1 88.81 120 LYS B CA 1
ATOM 2520 C C . LYS B 1 120 ? 2.045 -20.875 -17.781 1 88.81 120 LYS B C 1
ATOM 2522 O O . LYS B 1 120 ? 2.094 -19.641 -17.797 1 88.81 120 LYS B O 1
ATOM 2527 N N . GLY B 1 121 ? 1.189 -21.516 -17.125 1 87.38 121 GLY B N 1
ATOM 2528 C CA . GLY B 1 121 ? 0.253 -20.844 -16.25 1 87.38 121 GLY B CA 1
ATOM 2529 C C . GLY B 1 121 ? 0.931 -20.125 -15.102 1 87.38 121 GLY B C 1
ATOM 2530 O O . GLY B 1 121 ? 0.579 -18.984 -14.781 1 87.38 121 GLY B O 1
ATOM 2531 N N . VAL B 1 122 ? 1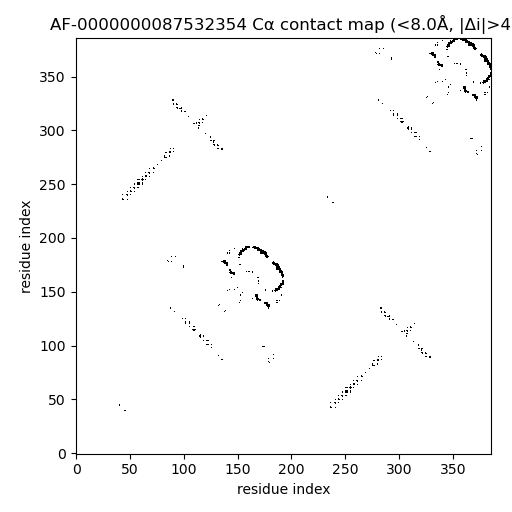.881 -20.781 -14.609 1 89.06 122 VAL B N 1
ATOM 2532 C CA . VAL B 1 122 ? 2.633 -20.219 -13.492 1 89.06 122 VAL B CA 1
ATOM 2533 C C . VAL B 1 122 ? 3.418 -18.984 -13.969 1 89.06 122 VAL B C 1
ATOM 2535 O O . VAL B 1 122 ? 3.469 -17.969 -13.273 1 89.06 122 VAL B O 1
ATOM 2538 N N . GLU B 1 123 ? 3.957 -19.125 -15.062 1 91.81 123 GLU B N 1
ATOM 2539 C CA . GLU B 1 123 ? 4.707 -18.016 -15.648 1 91.81 123 GLU B CA 1
ATOM 2540 C C . GLU B 1 123 ? 3.811 -16.797 -15.875 1 91.81 123 GLU B C 1
ATOM 2542 O O . GLU B 1 123 ? 4.207 -15.664 -15.594 1 91.81 123 GLU B O 1
ATOM 2547 N N . MET B 1 124 ? 2.664 -17.047 -16.359 1 90.25 124 MET B N 1
ATOM 2548 C CA . MET B 1 124 ? 1.713 -15.969 -16.609 1 90.25 124 MET B CA 1
ATOM 2549 C C . MET B 1 124 ? 1.343 -15.258 -15.312 1 90.25 124 MET B C 1
ATOM 2551 O O . MET B 1 124 ? 1.321 -14.031 -15.258 1 90.25 124 MET B O 1
ATOM 2555 N N . VAL B 1 125 ? 1.099 -15.984 -14.312 1 93.06 125 VAL B N 1
ATOM 2556 C CA . VAL B 1 125 ? 0.725 -15.422 -13.016 1 93.06 125 VAL B CA 1
ATOM 2557 C C . VAL B 1 125 ? 1.897 -14.641 -12.438 1 93.06 125 VAL B C 1
ATOM 2559 O O . VAL B 1 125 ? 1.71 -13.555 -11.883 1 93.06 125 VAL B O 1
ATOM 2562 N N . PHE B 1 126 ? 3.043 -15.227 -12.602 1 94.25 126 PHE B N 1
ATOM 2563 C CA . PHE B 1 126 ? 4.25 -14.547 -12.133 1 94.25 126 PHE B CA 1
ATOM 2564 C C . PHE B 1 126 ? 4.406 -13.195 -12.812 1 94.25 126 PHE B C 1
ATOM 2566 O O . PHE B 1 126 ? 4.641 -12.18 -12.141 1 94.25 126 PHE B O 1
ATOM 2573 N N . ASN B 1 127 ? 4.172 -13.133 -14.031 1 94.75 127 ASN B N 1
ATOM 2574 C CA . ASN B 1 127 ? 4.297 -11.898 -14.797 1 94.75 127 ASN B CA 1
ATOM 2575 C C . ASN B 1 127 ? 3.248 -10.875 -14.383 1 94.75 127 ASN B C 1
ATOM 2577 O O . ASN B 1 127 ? 3.545 -9.68 -14.289 1 94.75 127 ASN B O 1
ATOM 2581 N N . GLN B 1 128 ? 2.123 -11.359 -14.125 1 95 128 GLN B N 1
ATOM 2582 C CA . GLN B 1 128 ? 1.056 -10.469 -13.68 1 95 128 GLN B CA 1
ATOM 2583 C C . GLN B 1 128 ? 1.395 -9.836 -12.336 1 95 128 GLN B C 1
ATOM 2585 O O . GLN B 1 128 ? 1.207 -8.633 -12.148 1 95 128 GLN B O 1
ATOM 2590 N N . LEU B 1 129 ? 1.87 -10.633 -11.445 1 96.75 129 LEU B N 1
ATOM 2591 C CA . LEU B 1 129 ? 2.252 -10.133 -10.125 1 96.75 129 LEU B CA 1
ATOM 2592 C C . LEU B 1 129 ? 3.422 -9.164 -10.234 1 96.75 129 LEU B C 1
ATOM 2594 O O . LEU B 1 129 ? 3.439 -8.133 -9.555 1 96.75 129 LEU B O 1
ATOM 2598 N N . LYS B 1 130 ? 4.309 -9.531 -11.047 1 96 130 LYS B N 1
ATOM 2599 C CA . LYS B 1 130 ? 5.461 -8.664 -11.266 1 96 130 LYS B CA 1
ATOM 2600 C C . LYS B 1 130 ? 5.035 -7.309 -11.82 1 96 130 LYS B C 1
ATOM 2602 O O . LYS B 1 130 ? 5.512 -6.266 -11.367 1 96 130 LYS B O 1
ATOM 2607 N N . GLU B 1 131 ? 4.16 -7.359 -12.703 1 96.56 131 GLU B N 1
ATOM 2608 C CA . GLU B 1 131 ? 3.65 -6.125 -13.297 1 96.56 131 GLU B CA 1
ATOM 2609 C C . GLU B 1 131 ? 2.936 -5.27 -12.258 1 96.56 131 GLU B C 1
ATOM 2611 O O . GLU B 1 131 ? 3.123 -4.051 -12.211 1 96.56 131 GLU B O 1
ATOM 2616 N N . ALA B 1 132 ? 2.162 -5.918 -11.453 1 96.81 132 ALA B N 1
ATOM 2617 C CA . ALA B 1 132 ? 1.46 -5.199 -10.391 1 96.81 132 ALA B CA 1
ATOM 2618 C C . ALA B 1 132 ? 2.443 -4.559 -9.422 1 96.81 132 ALA B C 1
ATOM 2620 O O . ALA B 1 132 ? 2.26 -3.414 -9 1 96.81 132 ALA B O 1
ATOM 2621 N N . ALA B 1 133 ? 3.439 -5.277 -9.102 1 97.38 133 ALA B N 1
ATOM 2622 C CA . ALA B 1 133 ? 4.469 -4.781 -8.188 1 97.38 133 ALA B CA 1
ATOM 2623 C C . ALA B 1 133 ? 5.254 -3.637 -8.82 1 97.38 133 ALA B C 1
ATOM 2625 O O . ALA B 1 133 ? 5.539 -2.633 -8.164 1 97.38 133 ALA B O 1
ATOM 2626 N N . GLU B 1 134 ? 5.527 -3.771 -10.102 1 97.19 134 GLU B N 1
ATOM 2627 C CA . GLU B 1 134 ? 6.262 -2.736 -10.828 1 97.19 134 GLU B CA 1
ATOM 2628 C C . GLU B 1 134 ? 5.441 -1.453 -10.93 1 97.19 134 GLU B C 1
ATOM 2630 O O . GLU B 1 134 ? 5.992 -0.352 -10.875 1 97.19 134 GLU B O 1
ATOM 2635 N N . ALA B 1 135 ? 4.172 -1.604 -11.062 1 96.38 135 ALA B N 1
ATOM 2636 C CA . ALA B 1 135 ? 3.277 -0.452 -11.148 1 96.38 135 ALA B CA 1
ATOM 2637 C C . ALA B 1 135 ? 3.311 0.367 -9.867 1 96.38 135 ALA B C 1
ATOM 2639 O O . ALA B 1 135 ? 3.084 1.579 -9.891 1 96.38 135 ALA B O 1
ATOM 2640 N N . GLU B 1 136 ? 3.693 -0.321 -8.789 1 96.62 136 GLU B N 1
ATOM 2641 C CA . GLU B 1 136 ? 3.785 0.356 -7.5 1 96.62 136 GLU B CA 1
ATOM 2642 C C . GLU B 1 136 ? 5.188 0.909 -7.266 1 96.62 136 GLU B C 1
ATOM 2644 O O . GLU B 1 136 ? 5.445 1.55 -6.246 1 96.62 136 GLU B O 1
ATOM 2649 N N . GLY B 1 137 ? 6.074 0.64 -8.156 1 96.5 137 GLY B N 1
ATOM 2650 C CA . GLY B 1 137 ? 7.398 1.232 -8.078 1 96.5 137 GLY B CA 1
ATOM 2651 C C . GLY B 1 137 ? 8.477 0.236 -7.703 1 96.5 137 GLY B C 1
ATOM 2652 O O . GLY B 1 137 ? 9.609 0.623 -7.402 1 96.5 137 GLY B O 1
ATOM 2653 N N . LEU B 1 138 ? 8.133 -1.015 -7.68 1 97.44 138 LEU B N 1
ATOM 2654 C CA . LEU B 1 138 ? 9.133 -2.035 -7.363 1 97.44 138 LEU B CA 1
ATOM 2655 C C . LEU B 1 138 ? 10.094 -2.23 -8.523 1 97.44 138 LEU B C 1
ATOM 2657 O O . LEU B 1 138 ? 9.672 -2.361 -9.68 1 97.44 138 LEU B O 1
ATOM 2661 N N . GLN B 1 139 ? 11.375 -2.256 -8.172 1 96.44 139 GLN B N 1
ATOM 2662 C CA . GLN B 1 139 ? 12.406 -2.455 -9.188 1 96.44 139 GLN B CA 1
ATOM 2663 C C . GLN B 1 139 ? 13.461 -3.453 -8.719 1 96.44 139 GLN B C 1
ATOM 2665 O O . GLN B 1 139 ? 13.906 -3.4 -7.566 1 96.44 139 GLN B O 1
ATOM 2670 N N . GLU B 1 140 ? 13.789 -4.379 -9.664 1 94.75 140 GLU B N 1
ATOM 2671 C CA . GLU B 1 140 ? 14.867 -5.309 -9.367 1 94.75 140 GLU B CA 1
ATOM 2672 C C . GLU B 1 140 ? 16.219 -4.609 -9.406 1 94.75 140 GLU B C 1
ATOM 2674 O O . GLU B 1 140 ? 16.469 -3.777 -10.281 1 94.75 140 GLU B O 1
ATOM 2679 N N . MET B 1 141 ? 17.078 -4.941 -8.477 1 93.94 141 MET B N 1
ATOM 2680 C CA . MET B 1 141 ? 18.391 -4.328 -8.43 1 93.94 141 MET B CA 1
ATOM 2681 C C . MET B 1 141 ? 19.375 -5.102 -9.305 1 93.94 141 MET B C 1
ATOM 2683 O O . MET B 1 141 ? 19.344 -6.332 -9.344 1 93.94 141 MET B O 1
ATOM 2687 N N . PRO B 1 142 ? 20.234 -4.422 -9.945 1 92.06 142 PRO B N 1
ATOM 2688 C CA . PRO B 1 142 ? 21.297 -5.117 -10.672 1 92.06 142 PRO B CA 1
ATOM 2689 C C . PRO B 1 142 ? 22.328 -5.75 -9.742 1 92.06 142 PRO B C 1
ATOM 2691 O O . PRO B 1 142 ? 22.703 -5.152 -8.727 1 92.06 142 PR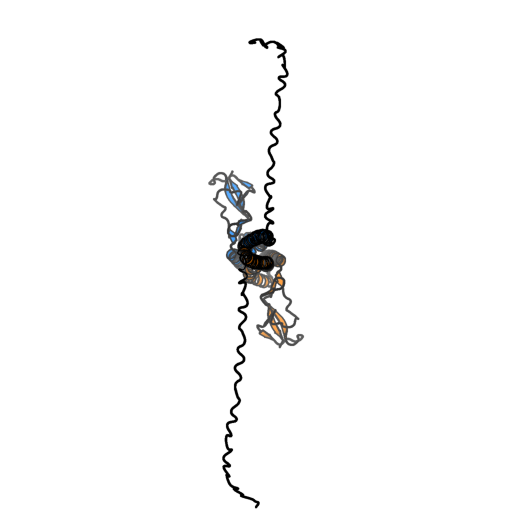O B O 1
ATOM 2694 N N . THR B 1 143 ? 22.734 -6.949 -10.133 1 94.12 143 THR B N 1
ATOM 2695 C CA . THR B 1 143 ? 23.641 -7.625 -9.211 1 94.12 143 THR B CA 1
ATOM 2696 C C . THR B 1 143 ? 24.844 -8.203 -9.961 1 94.12 143 THR B C 1
ATOM 2698 O O . THR B 1 143 ? 25.922 -7.613 -9.969 1 94.12 143 THR B O 1
ATOM 2701 N N . VAL B 1 144 ? 24.656 -9.266 -10.805 1 94.12 144 VAL B N 1
ATOM 2702 C CA . VAL B 1 144 ? 25.75 -10.016 -11.398 1 94.12 144 VAL B CA 1
ATOM 2703 C C . VAL B 1 144 ? 26.609 -9.078 -12.25 1 94.12 144 VAL B C 1
ATOM 2705 O O . VAL B 1 144 ? 26.094 -8.352 -13.102 1 94.12 144 VAL B O 1
ATOM 2708 N N . GLY B 1 145 ? 27.859 -9.078 -12 1 94.25 145 GLY B N 1
ATOM 2709 C CA . GLY B 1 145 ? 28.797 -8.25 -12.75 1 94.25 145 GLY B CA 1
ATOM 2710 C C . GLY B 1 145 ? 29.047 -6.898 -12.094 1 94.25 145 GLY B C 1
ATOM 2711 O O . GLY B 1 145 ? 30.016 -6.215 -12.422 1 94.25 145 GLY B O 1
ATOM 2712 N N . GLU B 1 146 ? 28.281 -6.496 -11.172 1 96.12 146 GLU B N 1
ATOM 2713 C CA . GLU B 1 146 ? 28.422 -5.234 -10.453 1 96.12 146 GLU B CA 1
ATOM 2714 C C . GLU B 1 146 ? 29.359 -5.391 -9.258 1 96.12 146 GLU B C 1
ATOM 2716 O O . GLU B 1 146 ? 29.625 -6.512 -8.812 1 96.12 146 GLU B O 1
ATOM 2721 N N . MET B 1 147 ? 29.766 -4.176 -8.781 1 96.94 147 MET B N 1
ATOM 2722 C CA . MET B 1 147 ? 30.562 -4.172 -7.555 1 96.94 147 MET B CA 1
ATOM 2723 C C . MET B 1 147 ? 29.656 -4.289 -6.324 1 96.94 147 MET B C 1
ATOM 2725 O O . MET B 1 147 ? 28.562 -3.715 -6.289 1 96.94 147 MET B O 1
ATOM 2729 N N . PHE B 1 148 ? 30.281 -4.973 -5.352 1 97.19 148 PHE B N 1
ATOM 2730 C CA . PHE B 1 148 ? 29.531 -5.168 -4.109 1 97.19 148 PHE B CA 1
ATOM 2731 C C . PHE B 1 148 ? 29.312 -3.842 -3.395 1 97.19 148 PHE B C 1
ATOM 2733 O O . PHE B 1 148 ? 30.25 -3.041 -3.262 1 97.19 148 PHE B O 1
ATOM 2740 N N . ASP B 1 149 ? 28.125 -3.572 -3.092 1 96.62 149 ASP B N 1
ATOM 2741 C CA . ASP B 1 149 ? 27.734 -2.422 -2.283 1 96.62 149 ASP B CA 1
ATOM 2742 C C . ASP B 1 149 ? 26.891 -2.854 -1.086 1 96.62 149 ASP B C 1
ATOM 2744 O O . ASP B 1 149 ? 25.781 -3.344 -1.252 1 96.62 149 ASP B O 1
ATOM 2748 N N . PRO B 1 150 ? 27.375 -2.652 0.102 1 95.38 150 PRO B N 1
ATOM 2749 C CA . PRO B 1 150 ? 26.672 -3.117 1.303 1 95.38 150 PRO B CA 1
ATOM 2750 C C . PRO B 1 150 ? 25.281 -2.506 1.449 1 95.38 150 PRO B C 1
ATOM 2752 O O . PRO B 1 150 ? 24.453 -3.027 2.197 1 95.38 150 PRO B O 1
ATOM 2755 N N . HIS B 1 151 ? 25.062 -1.441 0.818 1 95.06 151 HIS B N 1
ATOM 2756 C CA . HIS B 1 151 ? 23.75 -0.799 0.884 1 95.06 151 HIS B CA 1
ATOM 2757 C C . HIS B 1 151 ? 22.734 -1.551 0.044 1 95.06 151 HIS B C 1
ATOM 2759 O O . HIS B 1 151 ? 21.547 -1.567 0.375 1 95.06 151 HIS B O 1
ATOM 2765 N N . TYR B 1 152 ? 23.188 -2.232 -0.933 1 96.56 152 TYR B N 1
ATOM 2766 C CA . TYR B 1 152 ? 22.281 -2.848 -1.895 1 96.56 152 TYR B CA 1
ATOM 2767 C C . TYR B 1 152 ? 22.422 -4.367 -1.885 1 96.56 152 TYR B C 1
ATOM 2769 O O . TYR B 1 152 ? 21.547 -5.082 -2.369 1 96.56 152 TYR B O 1
ATOM 2777 N N . HIS B 1 153 ? 23.516 -4.746 -1.319 1 97.62 153 HIS B N 1
ATOM 2778 C CA . HIS B 1 153 ? 23.828 -6.172 -1.419 1 97.62 153 HIS B CA 1
ATOM 2779 C C . HIS B 1 153 ? 24.172 -6.758 -0.054 1 97.62 153 HIS B C 1
ATOM 2781 O O . HIS B 1 153 ? 24.656 -6.043 0.828 1 97.62 153 HIS B O 1
ATOM 2787 N N . GLN B 1 154 ? 23.859 -7.969 0.111 1 97.31 154 GLN B N 1
ATOM 2788 C CA . GLN B 1 154 ? 24.266 -8.766 1.263 1 97.31 154 GLN B CA 1
ATOM 2789 C C . GLN B 1 154 ? 25.125 -9.953 0.834 1 97.31 154 GLN B C 1
ATOM 2791 O O . GLN B 1 154 ? 24.609 -10.891 0.207 1 97.31 154 GLN B O 1
ATOM 2796 N N . ALA B 1 155 ? 26.328 -9.953 1.229 1 96.56 155 ALA B N 1
ATOM 2797 C CA . ALA B 1 155 ? 27.234 -11.031 0.849 1 96.56 155 ALA B CA 1
ATOM 2798 C C . ALA B 1 155 ? 27.047 -12.25 1.747 1 96.56 155 ALA B C 1
ATOM 2800 O O . ALA B 1 155 ? 27.172 -12.156 2.971 1 96.56 155 ALA B O 1
ATOM 2801 N N . VAL B 1 156 ? 26.812 -13.367 1.141 1 95.69 156 VAL B N 1
ATOM 2802 C CA . VAL B 1 156 ? 26.562 -14.562 1.93 1 95.69 156 VAL B CA 1
ATOM 2803 C C . VAL B 1 156 ? 27.719 -15.539 1.783 1 95.69 156 VAL B C 1
ATOM 2805 O O . VAL B 1 156 ? 27.969 -16.359 2.668 1 95.69 156 VAL B O 1
ATOM 2808 N N . MET B 1 157 ? 28.406 -15.43 0.599 1 95.19 157 MET B N 1
ATOM 2809 C CA . MET B 1 157 ? 29.5 -16.359 0.325 1 95.19 157 MET B CA 1
ATOM 2810 C C . MET B 1 157 ? 30.578 -15.695 -0.523 1 95.19 157 MET B C 1
ATOM 2812 O O . MET B 1 157 ? 30.281 -14.867 -1.383 1 95.19 157 MET B O 1
ATOM 2816 N N . GLN B 1 158 ? 31.766 -16.062 -0.24 1 95.38 158 GLN B N 1
ATOM 2817 C CA . GLN B 1 158 ? 32.875 -15.633 -1.076 1 95.38 158 GLN B CA 1
ATOM 2818 C C . GLN B 1 158 ? 33.375 -16.781 -1.951 1 95.38 158 GLN B C 1
ATOM 2820 O O . GLN B 1 158 ? 33.469 -17.922 -1.498 1 95.38 158 GLN B O 1
ATOM 2825 N N . VAL B 1 159 ? 33.594 -16.422 -3.191 1 95.38 159 VAL B N 1
ATOM 2826 C CA . VAL B 1 159 ? 34.094 -17.438 -4.113 1 95.38 159 VAL B CA 1
ATOM 2827 C C . VAL B 1 159 ? 35.25 -16.875 -4.902 1 95.38 159 VAL B C 1
ATOM 2829 O O . VAL B 1 159 ? 35.531 -15.68 -4.844 1 95.38 159 VAL B O 1
ATOM 2832 N N . GLU B 1 160 ? 35.969 -17.844 -5.477 1 93.94 160 GLU B N 1
ATOM 2833 C CA . GLU B 1 160 ? 37.031 -17.453 -6.391 1 93.94 160 GLU B CA 1
ATOM 2834 C C . GLU B 1 160 ? 36.719 -17.859 -7.824 1 93.94 160 GLU B C 1
ATOM 2836 O O . GLU B 1 160 ? 36.719 -19.047 -8.148 1 93.94 160 GLU B O 1
ATOM 2841 N N . GLU B 1 161 ? 36.312 -16.844 -8.547 1 90.81 161 GLU B N 1
ATOM 2842 C CA . GLU B 1 161 ? 35.938 -17.125 -9.938 1 90.81 161 GLU B CA 1
ATOM 2843 C C . GLU B 1 161 ? 36.781 -16.281 -10.898 1 90.81 161 GLU B C 1
ATOM 2845 O O . GLU B 1 161 ? 37.031 -15.102 -10.648 1 90.81 161 GLU B O 1
ATOM 2850 N N . GLU B 1 162 ? 37.25 -17 -11.977 1 91.69 162 GLU B N 1
ATOM 2851 C CA . GLU B 1 162 ? 38.031 -16.281 -12.984 1 91.69 162 GLU B CA 1
ATOM 2852 C C . GLU B 1 162 ? 37.156 -15.336 -13.797 1 91.69 162 GLU B C 1
ATOM 2854 O O . GLU B 1 162 ? 36 -15.648 -14.07 1 91.69 162 GLU B O 1
ATOM 2859 N N . GLY B 1 163 ? 37.656 -14.164 -14.117 1 92.5 163 GLY B N 1
ATOM 2860 C CA . GLY B 1 163 ? 36.938 -13.227 -14.961 1 92.5 163 GLY B CA 1
ATOM 2861 C C . GLY B 1 163 ? 36.219 -12.141 -14.172 1 92.5 163 GLY B C 1
ATOM 2862 O O . GLY B 1 163 ? 35.656 -11.211 -14.758 1 92.5 163 GLY B O 1
ATOM 2863 N N . PHE B 1 164 ? 36.219 -12.391 -12.867 1 92.88 164 PHE B N 1
ATOM 2864 C CA . PHE B 1 164 ? 35.625 -11.391 -11.992 1 92.88 164 PHE B CA 1
ATOM 2865 C C . PHE B 1 164 ? 36.656 -10.703 -11.141 1 92.88 164 PHE B C 1
ATOM 2867 O O . PHE B 1 164 ? 37.625 -11.336 -10.695 1 92.88 164 PHE B O 1
ATOM 2874 N N . GLU B 1 165 ? 36.438 -9.414 -10.992 1 94.06 165 GLU B N 1
ATOM 2875 C CA . GLU B 1 165 ? 37.312 -8.656 -10.117 1 94.06 165 GLU B CA 1
ATOM 2876 C C . GLU B 1 165 ? 37 -8.93 -8.648 1 94.06 165 GLU B C 1
ATOM 2878 O O . GLU B 1 165 ? 35.969 -9.492 -8.32 1 94.06 165 GLU B O 1
ATOM 2883 N N . SER B 1 166 ? 37.906 -8.492 -7.844 1 94.75 166 SER B N 1
ATOM 2884 C CA . SER B 1 166 ? 37.688 -8.57 -6.406 1 94.75 166 SER B CA 1
ATOM 2885 C C . SER B 1 166 ? 36.469 -7.727 -5.98 1 94.75 166 SER B C 1
ATOM 2887 O O . SER B 1 166 ? 36.344 -6.59 -6.43 1 94.75 166 SER B O 1
ATOM 2889 N N . ASN B 1 167 ? 35.625 -8.336 -5.262 1 95.31 167 ASN B N 1
ATOM 2890 C CA . ASN B 1 167 ? 34.438 -7.672 -4.711 1 95.31 167 ASN B CA 1
ATOM 2891 C C . ASN B 1 167 ? 33.344 -7.504 -5.766 1 95.31 167 ASN B C 1
ATOM 2893 O O . ASN B 1 167 ? 32.438 -6.707 -5.586 1 95.31 167 ASN B O 1
ATOM 2897 N N . GLN B 1 168 ? 33.531 -8.203 -6.789 1 96.94 168 GLN B N 1
ATOM 2898 C CA . GLN B 1 168 ? 32.469 -8.211 -7.809 1 96.94 168 GLN B CA 1
ATOM 2899 C C . GLN B 1 168 ? 31.469 -9.328 -7.562 1 96.94 168 GLN B C 1
ATOM 2901 O O . GLN B 1 168 ? 31.844 -10.414 -7.113 1 96.94 168 GLN B O 1
ATOM 2906 N N . ILE B 1 169 ? 30.297 -9.031 -7.875 1 97.38 169 ILE B N 1
ATOM 2907 C CA . ILE B 1 169 ? 29.234 -10.008 -7.641 1 97.38 169 ILE B CA 1
ATOM 2908 C C . ILE B 1 169 ? 29.266 -11.078 -8.727 1 97.38 169 ILE B C 1
ATOM 2910 O O . ILE B 1 169 ? 29.172 -10.766 -9.914 1 97.38 169 ILE B O 1
ATOM 2914 N N . VAL B 1 170 ? 29.375 -12.367 -8.297 1 96.69 170 VAL B N 1
ATOM 2915 C CA . VAL B 1 170 ? 29.547 -13.477 -9.219 1 96.69 170 VAL B CA 1
ATOM 2916 C C . VAL B 1 170 ? 28.188 -14.148 -9.477 1 96.69 170 VAL B C 1
ATOM 2918 O O . VAL B 1 170 ? 27.906 -14.586 -10.594 1 96.69 170 VAL B O 1
ATOM 2921 N N . GLU B 1 171 ? 27.359 -14.188 -8.414 1 95.94 171 GLU B N 1
ATOM 2922 C CA . GLU B 1 171 ? 26.078 -14.867 -8.5 1 95.94 171 GLU B CA 1
ATOM 2923 C C . GLU B 1 171 ? 25.047 -14.242 -7.562 1 95.94 171 GLU B C 1
ATOM 2925 O O . GLU B 1 171 ? 25.391 -13.836 -6.449 1 95.94 171 GLU B O 1
ATOM 2930 N N . GLU B 1 172 ? 23.875 -14.203 -8.117 1 95.5 172 GLU B N 1
ATOM 2931 C CA . GLU B 1 172 ? 22.75 -13.742 -7.309 1 95.5 172 GLU B CA 1
ATOM 2932 C C . GLU B 1 172 ? 21.953 -14.914 -6.762 1 95.5 172 GLU B C 1
ATOM 2934 O O . GLU B 1 172 ? 21.438 -15.727 -7.527 1 95.5 172 GLU B O 1
ATOM 2939 N N . LEU B 1 173 ? 21.828 -15.047 -5.449 1 93.25 173 LEU B N 1
ATOM 2940 C CA . LEU B 1 173 ? 21.109 -16.141 -4.816 1 93.25 173 LEU B CA 1
ATOM 2941 C C . LEU B 1 173 ? 19.656 -15.758 -4.559 1 93.25 173 LEU B C 1
ATOM 2943 O O . LEU B 1 173 ? 18.766 -16.625 -4.543 1 93.25 173 LEU B O 1
ATOM 2947 N N . GLN B 1 174 ? 19.484 -14.469 -4.277 1 94.12 174 GLN B N 1
ATOM 2948 C CA . GLN B 1 174 ? 18.156 -13.898 -4.047 1 94.12 174 GLN B CA 1
ATOM 2949 C C . GLN B 1 174 ? 18.078 -12.461 -4.555 1 94.12 174 GLN B C 1
ATOM 2951 O O . GLN B 1 174 ? 18.953 -11.641 -4.246 1 94.12 174 GLN B O 1
ATOM 2956 N N . LYS B 1 175 ? 17.047 -12.25 -5.309 1 94.88 175 LYS B N 1
ATOM 2957 C CA . LYS B 1 175 ? 16.891 -10.922 -5.898 1 94.88 175 LYS B CA 1
ATOM 2958 C C . LYS B 1 175 ? 16.672 -9.867 -4.824 1 94.88 175 LYS B C 1
ATOM 2960 O O . LYS B 1 175 ? 15.977 -10.117 -3.836 1 94.88 175 LYS B O 1
ATOM 2965 N N . GLY B 1 176 ? 17.328 -8.711 -5.008 1 96.62 176 GLY B N 1
ATOM 2966 C CA . GLY B 1 176 ? 17.031 -7.516 -4.238 1 96.62 176 GLY B CA 1
ATOM 2967 C C . GLY B 1 176 ? 16.109 -6.555 -4.961 1 96.62 176 GLY B C 1
ATOM 2968 O O . GLY B 1 176 ? 16.016 -6.586 -6.191 1 96.62 176 GLY B O 1
ATOM 2969 N N . TYR B 1 177 ? 15.453 -5.758 -4.105 1 97.69 177 TYR B N 1
ATOM 2970 C CA . TYR B 1 177 ? 14.461 -4.883 -4.707 1 97.69 177 TYR B CA 1
ATOM 2971 C C . TYR B 1 177 ? 14.547 -3.475 -4.133 1 97.69 177 TYR B C 1
ATOM 2973 O O . TYR B 1 177 ? 14.883 -3.299 -2.959 1 97.69 177 TYR B O 1
ATOM 2981 N N . LEU B 1 178 ? 14.242 -2.592 -5.066 1 96.81 178 LEU B N 1
ATOM 2982 C CA . LEU B 1 178 ? 14.062 -1.193 -4.691 1 96.81 178 LEU B CA 1
ATOM 2983 C C . LEU B 1 178 ? 12.602 -0.775 -4.82 1 96.81 178 LEU B C 1
ATOM 2985 O O . LEU B 1 178 ? 11.906 -1.205 -5.742 1 96.81 178 LEU B O 1
ATOM 2989 N N . LEU B 1 179 ? 12.211 -0.028 -3.857 1 97 179 LEU B N 1
ATOM 2990 C CA . LEU B 1 179 ? 10.922 0.65 -3.98 1 97 179 LEU B CA 1
ATOM 2991 C C . LEU B 1 179 ? 11.117 2.152 -4.156 1 97 179 LEU B C 1
ATOM 2993 O O . LEU B 1 179 ? 11.328 2.873 -3.18 1 97 179 LEU B O 1
ATOM 2997 N N . LYS B 1 180 ? 11.031 2.537 -5.406 1 94.44 180 LYS B N 1
ATOM 2998 C CA . LYS B 1 180 ? 11.344 3.918 -5.766 1 94.44 180 LYS B CA 1
ATOM 2999 C C . LYS B 1 180 ? 12.75 4.297 -5.324 1 94.44 180 LYS B C 1
ATOM 3001 O O . LYS B 1 180 ? 13.734 3.771 -5.848 1 94.44 180 LYS B O 1
ATOM 3006 N N . ASP B 1 181 ? 12.922 5 -4.238 1 93.69 181 ASP B N 1
ATOM 3007 C CA . ASP B 1 181 ? 14.25 5.465 -3.854 1 93.69 181 ASP B CA 1
ATOM 3008 C C . ASP B 1 181 ? 14.742 4.75 -2.596 1 93.69 181 ASP B C 1
ATOM 3010 O O . ASP B 1 181 ? 15.766 5.121 -2.021 1 93.69 181 ASP B O 1
ATOM 3014 N N . LYS B 1 182 ? 14.07 3.693 -2.246 1 94.25 182 LYS B N 1
ATOM 3015 C CA . LYS B 1 182 ? 14.406 2.992 -1.01 1 94.25 182 LYS B CA 1
ATOM 3016 C C . LYS B 1 182 ? 14.656 1.51 -1.27 1 94.25 182 LYS B C 1
ATOM 3018 O O . LYS B 1 182 ? 13.961 0.887 -2.074 1 94.25 182 LYS B O 1
ATOM 3023 N N . VAL B 1 183 ? 15.703 1.029 -0.536 1 96.88 183 VAL B N 1
ATOM 3024 C CA . VAL B 1 183 ? 15.969 -0.403 -0.624 1 96.88 183 VAL B CA 1
ATOM 3025 C C . VAL B 1 183 ? 14.906 -1.173 0.166 1 96.88 183 VAL B C 1
ATOM 3027 O O . VAL B 1 183 ? 14.742 -0.956 1.369 1 96.88 183 VAL B O 1
ATOM 3030 N N . LEU B 1 184 ? 14.203 -1.981 -0.441 1 97 184 LEU B N 1
ATOM 3031 C CA . LEU B 1 184 ? 13.203 -2.814 0.211 1 97 184 LEU B CA 1
ATOM 3032 C C . LEU B 1 184 ? 13.836 -4.066 0.805 1 97 184 LEU B C 1
ATOM 3034 O O . LEU B 1 184 ? 13.516 -4.461 1.928 1 97 184 LEU B O 1
ATOM 3038 N N . ARG B 1 185 ? 14.617 -4.672 0.058 1 96.62 185 ARG B N 1
ATOM 3039 C CA . ARG B 1 185 ? 15.398 -5.836 0.465 1 96.62 185 ARG B CA 1
ATOM 3040 C C . ARG B 1 185 ? 16.703 -5.922 -0.318 1 96.62 185 ARG B C 1
ATOM 3042 O O . ARG B 1 185 ? 16.703 -5.879 -1.551 1 96.62 185 ARG B O 1
ATOM 3049 N N . PRO B 1 186 ? 17.797 -6.004 0.37 1 97.06 186 PRO B N 1
ATOM 3050 C CA . PRO B 1 186 ? 19.062 -6.168 -0.363 1 97.06 186 PRO B CA 1
ATOM 3051 C C . PRO B 1 186 ? 19.141 -7.508 -1.088 1 97.06 186 PRO B C 1
ATOM 3053 O O . PRO B 1 186 ? 18.484 -8.477 -0.692 1 97.06 186 PRO B O 1
ATOM 3056 N N . ALA B 1 187 ? 19.953 -7.539 -2.15 1 97.62 187 ALA B N 1
ATOM 3057 C CA . ALA B 1 187 ? 20.156 -8.781 -2.883 1 97.62 187 ALA B CA 1
ATOM 3058 C C . ALA B 1 187 ? 21.172 -9.672 -2.162 1 97.62 187 ALA B C 1
ATOM 3060 O O . ALA B 1 187 ? 22.172 -9.188 -1.643 1 97.62 187 ALA B O 1
ATOM 3061 N N . MET B 1 188 ? 20.797 -10.914 -2.037 1 97 188 MET B N 1
ATOM 3062 C CA . MET B 1 188 ? 21.766 -11.875 -1.529 1 97 188 MET B CA 1
ATOM 3063 C C . MET B 1 188 ? 22.672 -12.367 -2.65 1 97 188 MET B C 1
ATOM 3065 O O . MET B 1 188 ? 22.203 -12.898 -3.656 1 97 188 MET B O 1
ATOM 3069 N N . VAL B 1 189 ? 24.016 -12.195 -2.389 1 97.56 189 VAL B N 1
ATOM 3070 C CA . VAL B 1 189 ? 24.906 -12.414 -3.521 1 97.56 189 VAL B CA 1
ATOM 3071 C C . VAL B 1 189 ? 26.172 -13.141 -3.055 1 97.56 189 VAL B C 1
ATOM 3073 O O . VAL B 1 189 ? 26.453 -13.203 -1.855 1 97.56 189 VAL B O 1
ATOM 3076 N N . LYS B 1 190 ? 26.797 -13.742 -4.055 1 97.31 190 LYS B N 1
ATOM 3077 C CA . LYS B 1 190 ? 28.156 -14.25 -3.893 1 97.31 190 LYS B CA 1
ATOM 3078 C C . LYS B 1 190 ? 29.188 -13.281 -4.48 1 97.31 190 LYS B C 1
ATOM 3080 O O . LYS B 1 190 ? 29 -12.758 -5.582 1 97.31 190 LYS B O 1
ATOM 3085 N N . VAL B 1 191 ? 30.219 -13.094 -3.768 1 97.25 191 VAL B N 1
ATOM 3086 C CA . VAL B 1 191 ? 31.219 -12.109 -4.195 1 97.25 191 VAL B CA 1
ATOM 3087 C C . VAL B 1 191 ? 32.562 -12.797 -4.453 1 97.25 191 VAL B C 1
ATOM 3089 O O . VAL B 1 191 ? 32.906 -13.766 -3.773 1 97.25 191 VAL B O 1
ATOM 3092 N N . ASN B 1 192 ? 33.219 -12.203 -5.422 1 96.75 192 ASN B N 1
ATOM 3093 C CA . ASN B 1 192 ? 34.562 -12.734 -5.73 1 96.75 192 ASN B CA 1
ATOM 3094 C C . ASN B 1 192 ? 35.594 -12.281 -4.707 1 96.75 192 ASN B C 1
ATOM 3096 O O . ASN B 1 192 ? 35.562 -11.125 -4.281 1 96.75 192 ASN B O 1
ATOM 3100 N N . ALA B 1 193 ? 36.469 -13.172 -4.461 1 93 193 ALA B N 1
ATOM 3101 C CA . ALA B 1 193 ? 37.531 -12.852 -3.512 1 93 193 ALA B CA 1
ATOM 3102 C C . ALA B 1 193 ? 38.656 -12.125 -4.203 1 93 193 ALA B C 1
ATOM 3104 O O . ALA B 1 193 ? 38.906 -12.305 -5.402 1 93 193 ALA B O 1
#

pLDDT: mean 80.8, std 26.15, range [18.56, 98.25]

InterPro domains:
  IPR000740 GrpE nucleotide exchange factor [MF_01151] (3-193)
  IPR000740 GrpE nucleotide exchange factor [PF01025] (36-192)
  IPR000740 GrpE nucleotide exchange factor [PR00773] (63-79)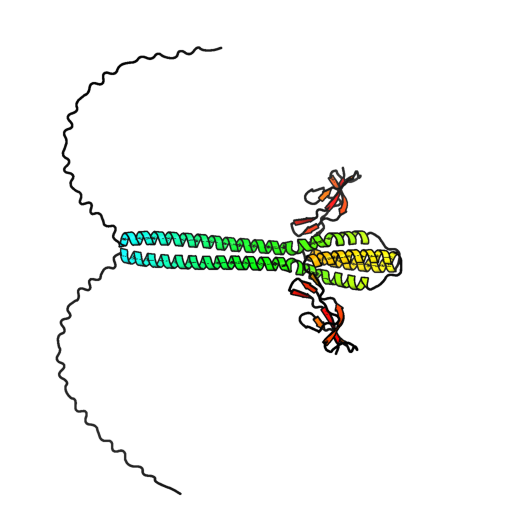
  IPR000740 GrpE nucleotide exchange factor [PR00773] (91-106)
  IPR000740 GrpE nucleotide exchange factor [PR00773] (145-160)
  IPR000740 GrpE nucleotide exchange factor [PR00773] (172-191)
  IPR000740 GrpE nucleotide exchange factor [PS01071] (148-191)
  IPR000740 GrpE nucleotide exchange factor [PTHR21237] (9-192)
  IPR000740 GrpE nucleotide exchange factor [cd00446] (57-191)
  IPR009012 GrpE nucleotide exchange factor, head [G3DSA:2.30.22.10] (137-192)
  IPR009012 GrpE nucleotide exchange factor, head [SSF51064] (139-192)
  IPR013805 GrpE nucleotide exchange factor, coiled-coil [G3DSA:3.90.20.20] (31-134)
  IPR013805 GrpE nucleotide exchange factor, coiled-coil [SSF58014] (42-137)